Protein AF-A0A922MJF8-F1 (afdb_monomer)

Nearest PDB structures (foldseek):
  2gpy-assembly1_B  TM=4.418E-01  e=1.804E+00  Halalkalibacterium halodurans C-125
  3bmn-assembly1_C  TM=5.286E-01  e=2.700E+00  Trypanosoma brucei brucei
  5kzu-assembly1_A  TM=2.688E-01  e=2.700E+00  Aplysia californica

Organism: Spodoptera exigua (NCBI:txid7107)

Mean predicted aligned error: 14.06 Å

Foldseek 3Di:
DPVVVVVVVVVVVVVVVVVVVVVLVVVQLVVLVPFQFQDADQQHAPVCLQQFRTDQDPSQLVVLCCVVPNDDDDPPPDVVVSVVSRQVSQLVSQVSCVNPGHGSQQRVVLLVCCVPPVDQVVSVVCVVVSRHDHPQVSLLNVQSNVVSCVVVVDLDDPLDDLAPPKAKAKEKEWDFDPCPDPVSPPTQGWIKMKMKIFDDPDDPPPPPDDDPPDPDPPDPPDDDDDDPDRDNDHDDPADPQDADPDDFDPPDDDDDPVVVVVVCVVCVVVVVVVVVQVVVLVVCVVPPPPRDDPVVSCVVPDDDPDTDMDMDIGDMNRDHLPHLSVLVVVLVSQVVSCVSSVHQAYEYEYEPNSLVSNSSCVVVVPPPNVRYHYDYDPVLVVQVVLLVVLVVCVPVCVLVVCCVVVVDPNVVSCCRRPDDSD

Structure (mmCIF, N/CA/C/O backbone):
data_AF-A0A922MJF8-F1
#
_entry.id   AF-A0A922MJF8-F1
#
loop_
_atom_site.group_PDB
_atom_site.id
_atom_site.type_symbol
_atom_site.label_atom_id
_atom_site.label_alt_id
_atom_site.label_comp_id
_atom_site.label_asym_id
_atom_site.label_entity_id
_atom_site.label_seq_id
_atom_site.pdbx_PDB_ins_code
_atom_site.Cartn_x
_atom_site.Cartn_y
_atom_site.Cartn_z
_atom_site.occupancy
_atom_site.B_iso_or_equiv
_atom_site.auth_seq_id
_atom_site.auth_comp_id
_atom_site.auth_asym_id
_atom_site.auth_atom_id
_atom_site.pdbx_PDB_model_num
ATOM 1 N N . MET A 1 1 ? 48.075 27.695 -54.113 1.00 51.06 1 MET A N 1
ATOM 2 C CA . MET A 1 1 ? 47.441 26.655 -53.277 1.00 51.06 1 MET A CA 1
ATOM 3 C C . MET A 1 1 ? 46.488 25.892 -54.166 1.00 51.06 1 MET A C 1
ATOM 5 O O . MET A 1 1 ? 45.618 26.513 -54.760 1.00 51.06 1 MET A O 1
ATOM 9 N N . ASP A 1 2 ? 46.731 24.598 -54.341 1.00 55.38 2 ASP A N 1
ATOM 10 C CA . ASP A 1 2 ? 45.980 23.759 -55.271 1.00 55.38 2 ASP A CA 1
ATOM 11 C C . ASP A 1 2 ? 44.652 23.326 -54.631 1.00 55.38 2 ASP A C 1
ATOM 13 O O . ASP A 1 2 ? 44.605 22.469 -53.746 1.00 55.38 2 ASP A O 1
ATOM 17 N N . VAL A 1 3 ? 43.571 23.998 -55.031 1.00 57.69 3 VAL A N 1
ATOM 18 C CA . VAL A 1 3 ? 42.219 23.839 -54.467 1.00 57.69 3 VAL A CA 1
ATOM 19 C C . VAL A 1 3 ? 41.664 22.429 -54.733 1.00 57.69 3 VAL A C 1
ATOM 21 O O . VAL A 1 3 ? 40.841 21.930 -53.967 1.00 57.69 3 VAL A O 1
ATOM 24 N N . SER A 1 4 ? 42.170 21.743 -55.765 1.00 62.25 4 SER A N 1
ATOM 25 C CA . SER A 1 4 ? 41.763 20.383 -56.143 1.00 62.25 4 SER A CA 1
ATOM 26 C C . SER A 1 4 ? 42.253 19.307 -55.162 1.00 62.25 4 SER A C 1
ATOM 28 O O . SER A 1 4 ? 41.517 18.377 -54.830 1.00 62.25 4 SER A O 1
ATOM 30 N N . VAL A 1 5 ? 43.468 19.469 -54.626 1.00 59.53 5 VAL A N 1
ATOM 31 C CA . VAL A 1 5 ? 44.072 18.549 -53.650 1.00 59.53 5 VAL A CA 1
ATOM 32 C C . VAL A 1 5 ? 43.409 18.703 -52.282 1.00 59.53 5 VAL A C 1
ATOM 34 O O . VAL A 1 5 ? 43.150 17.707 -51.609 1.00 59.53 5 VAL A O 1
ATOM 37 N N . MET A 1 6 ? 43.057 19.933 -51.886 1.00 54.97 6 MET A N 1
ATOM 38 C CA . MET A 1 6 ? 42.278 20.155 -50.664 1.00 54.97 6 MET A CA 1
ATOM 39 C C . MET A 1 6 ? 40.870 19.561 -50.771 1.00 54.97 6 MET A C 1
ATOM 41 O O . MET A 1 6 ? 40.461 18.850 -49.860 1.00 54.97 6 MET A O 1
ATOM 45 N N . ALA A 1 7 ? 40.159 19.762 -51.886 1.00 61.00 7 ALA A N 1
ATOM 46 C CA . ALA A 1 7 ? 38.822 19.195 -52.081 1.00 61.00 7 ALA A CA 1
ATOM 47 C C . ALA A 1 7 ? 38.815 17.652 -52.057 1.00 61.00 7 ALA A C 1
ATOM 49 O O . ALA A 1 7 ? 37.933 17.050 -51.446 1.00 61.00 7 ALA A O 1
ATOM 50 N N . ASN A 1 8 ? 39.822 17.004 -52.654 1.00 61.31 8 ASN A N 1
ATOM 51 C CA . ASN A 1 8 ? 39.959 15.545 -52.606 1.00 61.31 8 ASN A CA 1
ATOM 52 C C . ASN A 1 8 ? 40.323 15.025 -51.208 1.00 61.31 8 ASN A C 1
ATOM 54 O O . ASN A 1 8 ? 39.794 13.996 -50.799 1.00 61.31 8 ASN A O 1
ATOM 58 N N . ASN A 1 9 ? 41.167 15.735 -50.454 1.00 62.59 9 ASN A N 1
ATOM 59 C CA . ASN A 1 9 ? 41.498 15.355 -49.079 1.00 62.59 9 ASN A CA 1
ATOM 60 C C . ASN A 1 9 ? 40.304 15.522 -48.128 1.00 62.59 9 ASN A C 1
ATOM 62 O O . ASN A 1 9 ? 40.091 14.658 -47.283 1.00 62.59 9 ASN A O 1
ATOM 66 N N . PHE A 1 10 ? 39.497 16.576 -48.294 1.00 58.88 10 PHE A N 1
ATOM 67 C CA . PHE A 1 10 ? 38.240 16.748 -47.556 1.00 58.88 10 PHE A CA 1
ATOM 68 C C . PHE A 1 10 ? 37.253 15.619 -47.857 1.00 58.88 10 PHE A C 1
ATOM 70 O O . PHE A 1 10 ? 36.732 15.006 -46.932 1.00 58.88 10 PHE A O 1
ATOM 77 N N . LYS A 1 11 ? 37.075 15.269 -49.135 1.00 62.16 11 LYS A N 1
ATOM 78 C CA . LYS A 1 11 ? 36.182 14.179 -49.545 1.00 62.16 11 LYS A CA 1
ATOM 79 C C . LYS A 1 11 ? 36.651 12.806 -49.045 1.00 62.16 11 LYS A C 1
ATOM 81 O O . LYS A 1 11 ? 35.826 11.984 -48.667 1.00 62.16 11 LYS A O 1
ATOM 86 N N . LEU A 1 12 ? 37.967 12.571 -49.005 1.00 60.00 12 LEU A N 1
ATOM 87 C CA . LEU A 1 12 ? 38.563 11.347 -48.457 1.00 60.00 12 LEU A CA 1
ATOM 88 C C . LEU A 1 12 ? 38.372 11.253 -46.931 1.00 60.00 12 LEU A C 1
ATOM 90 O O . LEU A 1 12 ? 38.057 10.180 -46.415 1.00 60.00 12 LEU A O 1
ATOM 94 N N . LEU A 1 13 ? 38.538 12.373 -46.219 1.00 59.84 13 LEU A N 1
ATOM 95 C CA . LEU A 1 13 ? 38.287 12.486 -44.778 1.00 59.84 13 LEU A CA 1
ATOM 96 C C . LEU A 1 13 ? 36.808 12.265 -44.441 1.00 59.84 13 LEU A C 1
ATOM 98 O O . LEU A 1 13 ? 36.521 11.528 -43.504 1.00 59.84 13 LEU A O 1
ATOM 102 N N . GLU A 1 14 ? 35.885 12.825 -45.228 1.00 61.28 14 GLU A N 1
ATOM 103 C CA . GLU A 1 14 ? 34.443 12.570 -45.101 1.00 61.28 14 GLU A CA 1
ATOM 104 C C . GLU A 1 14 ? 34.133 11.075 -45.263 1.00 61.28 14 GLU A C 1
ATOM 106 O O . GLU A 1 14 ? 33.571 10.473 -44.352 1.00 61.28 14 GLU A O 1
ATOM 111 N N . THR A 1 15 ? 34.626 10.424 -46.325 1.00 63.34 15 THR A N 1
ATOM 112 C CA . THR A 1 15 ? 34.410 8.976 -46.517 1.00 63.34 15 THR A CA 1
ATOM 113 C C . THR A 1 15 ? 35.045 8.095 -45.438 1.00 63.34 15 THR A C 1
ATOM 115 O O . THR A 1 15 ? 34.541 7.009 -45.156 1.00 63.34 15 THR A O 1
ATOM 118 N N . LYS A 1 16 ? 36.158 8.526 -44.832 1.00 68.44 16 LYS A N 1
ATOM 119 C CA . LYS A 1 16 ? 36.803 7.786 -43.739 1.00 68.44 16 LYS A CA 1
ATOM 120 C C . LYS A 1 16 ? 36.000 7.908 -42.442 1.00 68.44 16 LYS A C 1
ATOM 122 O O . LYS A 1 16 ? 35.822 6.908 -41.753 1.00 68.44 16 LYS A O 1
ATOM 127 N N . ASN A 1 17 ? 35.491 9.101 -42.146 1.00 68.12 17 ASN A N 1
ATOM 128 C CA . ASN A 1 17 ? 34.641 9.339 -40.983 1.00 68.12 17 ASN A CA 1
ATOM 129 C C . ASN A 1 17 ? 33.313 8.574 -41.100 1.00 68.12 17 ASN A C 1
ATOM 131 O O . ASN A 1 17 ? 32.885 7.956 -40.129 1.00 68.12 17 ASN A O 1
ATOM 135 N N . ASP A 1 18 ? 32.711 8.530 -42.293 1.00 70.69 18 ASP A N 1
ATOM 136 C CA . ASP A 1 18 ? 31.493 7.749 -42.554 1.00 70.69 18 ASP A CA 1
ATOM 137 C C . ASP A 1 18 ? 31.690 6.255 -42.241 1.00 70.69 18 ASP A C 1
ATOM 139 O O . ASP A 1 18 ? 30.859 5.634 -41.576 1.00 70.69 18 ASP A O 1
ATOM 143 N N . TYR A 1 19 ? 32.840 5.690 -42.627 1.00 77.12 19 TYR A N 1
ATOM 144 C CA . TYR A 1 19 ? 33.194 4.301 -42.319 1.00 77.12 19 TYR A CA 1
ATOM 145 C C . TYR A 1 19 ? 33.373 4.055 -40.810 1.00 77.12 19 TYR A C 1
ATOM 147 O O . TYR A 1 19 ? 33.000 2.999 -40.296 1.00 77.12 19 TYR A O 1
ATOM 155 N N . GLU A 1 20 ? 33.920 5.021 -40.068 1.00 83.56 20 GLU A N 1
ATOM 156 C CA . GLU A 1 20 ? 34.060 4.929 -38.610 1.00 83.56 20 GLU A CA 1
ATOM 157 C C . GLU A 1 20 ? 32.693 4.943 -37.904 1.00 83.56 20 GLU A C 1
ATOM 159 O O . GLU A 1 20 ? 32.459 4.113 -37.020 1.00 83.56 20 GLU A O 1
ATOM 164 N N . PHE A 1 21 ? 31.755 5.795 -38.337 1.00 83.81 21 PHE A N 1
ATOM 165 C CA . PHE A 1 21 ? 30.390 5.819 -37.795 1.00 83.81 21 PHE A CA 1
ATOM 166 C C . PHE A 1 21 ? 29.635 4.514 -38.049 1.00 83.81 21 PHE A C 1
ATOM 168 O O . PHE A 1 21 ? 28.998 3.980 -37.136 1.00 83.81 21 PHE A O 1
ATOM 175 N N . GLU A 1 22 ? 29.727 3.973 -39.266 1.00 86.62 22 GLU A N 1
ATOM 176 C CA . GLU A 1 22 ? 29.109 2.691 -39.602 1.00 86.62 22 GLU A CA 1
ATOM 177 C C . GLU A 1 22 ? 29.673 1.556 -38.745 1.00 86.62 22 GLU A C 1
ATOM 179 O O . GLU A 1 22 ? 28.906 0.765 -38.194 1.00 86.62 22 GLU A O 1
ATOM 184 N N . ASN A 1 23 ? 30.994 1.500 -38.556 1.00 89.25 23 ASN A N 1
ATOM 185 C CA . ASN A 1 23 ? 31.624 0.474 -37.727 1.00 89.25 23 ASN A CA 1
ATOM 186 C C . ASN A 1 23 ? 31.144 0.523 -36.273 1.00 89.25 23 ASN A C 1
ATOM 188 O O . ASN A 1 23 ? 30.812 -0.521 -35.709 1.00 89.25 23 ASN A O 1
ATOM 192 N N . VAL A 1 24 ? 31.056 1.717 -35.675 1.00 90.19 24 VAL A N 1
ATOM 193 C CA . VAL A 1 24 ? 30.530 1.881 -34.310 1.00 90.19 24 VAL A CA 1
ATOM 194 C C . VAL A 1 24 ? 29.064 1.450 -34.244 1.00 90.19 24 VAL A C 1
ATOM 196 O O . VAL A 1 24 ? 28.683 0.693 -33.350 1.00 90.19 24 VAL A O 1
ATOM 199 N N . ALA A 1 25 ? 28.244 1.857 -35.216 1.00 90.94 25 ALA A N 1
ATOM 200 C CA . ALA A 1 25 ? 26.836 1.477 -35.272 1.00 90.94 25 ALA A CA 1
ATOM 201 C C . ALA A 1 25 ? 26.649 -0.046 -35.412 1.00 90.94 25 ALA A C 1
ATOM 203 O O . ALA A 1 25 ? 25.826 -0.637 -34.707 1.00 90.94 25 ALA A O 1
ATOM 204 N N . TYR A 1 26 ? 27.424 -0.705 -36.280 1.00 93.00 26 TYR A N 1
ATOM 205 C CA . TYR A 1 26 ? 27.383 -2.158 -36.446 1.00 93.00 26 TYR A CA 1
ATOM 206 C C . TYR A 1 26 ? 27.889 -2.896 -35.211 1.00 93.00 26 TYR A C 1
ATOM 208 O O . TYR A 1 26 ? 27.285 -3.902 -34.829 1.00 93.00 26 TYR A O 1
ATOM 216 N N . TYR A 1 27 ? 28.940 -2.388 -34.565 1.00 94.00 27 TYR A N 1
ATOM 217 C CA . TYR A 1 27 ? 29.462 -2.945 -33.324 1.00 94.00 27 TYR A CA 1
ATOM 218 C C . TYR A 1 27 ? 28.408 -2.898 -32.213 1.00 94.00 27 TYR A C 1
ATOM 220 O O . TYR A 1 27 ? 28.023 -3.947 -31.698 1.00 94.00 27 TYR A O 1
ATOM 228 N N . LEU A 1 28 ? 27.839 -1.721 -31.928 1.00 94.56 28 LEU A N 1
ATOM 229 C CA . LEU A 1 28 ? 26.792 -1.561 -30.912 1.00 94.56 28 LEU A CA 1
ATOM 230 C C . LEU A 1 28 ? 25.558 -2.409 -31.225 1.00 94.56 28 LEU A C 1
ATOM 232 O O . LEU A 1 28 ? 24.994 -3.060 -30.346 1.00 94.56 28 LEU A O 1
ATOM 236 N N . ARG A 1 29 ? 25.152 -2.463 -32.497 1.00 94.81 29 ARG A N 1
ATOM 237 C CA . ARG A 1 29 ? 24.037 -3.310 -32.923 1.00 94.81 29 ARG A CA 1
ATOM 238 C C . ARG A 1 29 ? 24.333 -4.798 -32.730 1.00 94.81 29 ARG A C 1
ATOM 240 O O . ARG A 1 29 ? 23.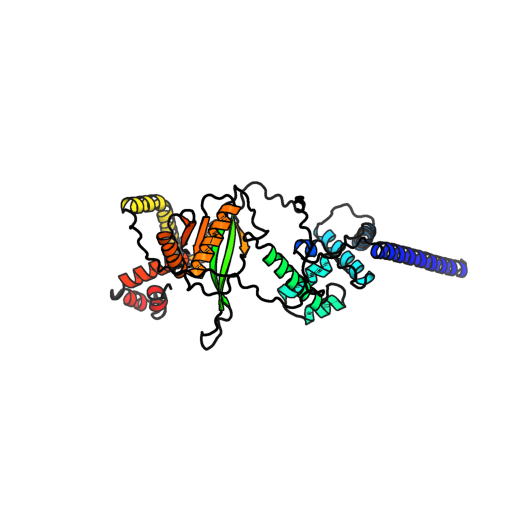414 -5.547 -32.404 1.00 94.81 29 ARG A O 1
ATOM 247 N N . SER A 1 30 ? 25.571 -5.232 -32.954 1.00 94.12 30 SER A N 1
ATOM 248 C CA . SER A 1 30 ? 26.011 -6.604 -32.691 1.00 94.12 30 SER A CA 1
ATOM 249 C C . SER A 1 30 ? 25.957 -6.913 -31.195 1.00 94.12 30 SER A C 1
ATOM 251 O O . SER A 1 30 ? 25.352 -7.912 -30.814 1.00 94.12 30 SER A O 1
ATOM 253 N N . CYS A 1 31 ? 26.468 -6.013 -30.345 1.00 94.00 31 CYS A N 1
ATOM 254 C CA . CYS A 1 31 ? 26.372 -6.128 -28.887 1.00 94.00 31 CYS A CA 1
ATOM 255 C C . CYS A 1 31 ? 24.918 -6.307 -28.435 1.00 94.00 31 CYS A C 1
ATOM 257 O O . CYS A 1 31 ? 24.622 -7.247 -27.710 1.00 94.00 31 CYS A O 1
ATOM 259 N N . ILE A 1 32 ? 23.997 -5.470 -28.927 1.00 94.56 32 ILE A N 1
ATOM 260 C CA . ILE A 1 32 ? 22.572 -5.552 -28.570 1.00 94.56 32 ILE A CA 1
ATOM 261 C C . ILE A 1 32 ? 21.934 -6.862 -29.048 1.00 94.56 32 ILE A C 1
ATOM 263 O O . ILE A 1 32 ? 21.119 -7.455 -28.349 1.00 94.56 32 ILE A O 1
ATOM 267 N N . LYS A 1 33 ? 22.269 -7.321 -30.257 1.00 92.94 33 LYS A N 1
ATOM 268 C CA . LYS A 1 33 ? 21.696 -8.555 -30.810 1.00 92.94 33 LYS A CA 1
ATOM 269 C C . LYS A 1 33 ? 22.180 -9.824 -30.122 1.00 92.94 33 LYS A C 1
ATOM 271 O O . LYS A 1 33 ? 21.473 -10.824 -30.190 1.00 92.94 33 LYS A O 1
ATOM 276 N N . ASN A 1 34 ? 23.352 -9.766 -29.502 1.00 92.12 34 ASN A N 1
ATOM 277 C CA . ASN A 1 34 ? 23.965 -10.876 -28.785 1.00 92.12 34 ASN A CA 1
ATOM 278 C C . ASN A 1 34 ? 23.787 -10.751 -27.262 1.00 92.12 34 ASN A C 1
ATOM 280 O O . ASN A 1 34 ? 24.498 -11.421 -26.520 1.00 92.12 34 ASN A O 1
ATOM 284 N N . ILE A 1 35 ? 22.877 -9.884 -26.800 1.00 92.56 35 ILE A N 1
ATOM 285 C CA . ILE A 1 35 ? 22.486 -9.809 -25.391 1.00 92.56 35 ILE A CA 1
ATOM 286 C C . ILE A 1 35 ? 21.969 -11.174 -24.938 1.00 92.56 35 ILE A C 1
ATOM 288 O O . ILE A 1 35 ? 21.150 -11.789 -25.628 1.00 92.56 35 ILE A O 1
ATOM 292 N N . ASP A 1 36 ? 22.409 -11.600 -23.757 1.00 89.69 36 ASP A N 1
ATOM 293 C CA . ASP A 1 36 ? 21.822 -12.748 -23.079 1.00 89.69 36 ASP A CA 1
ATOM 294 C C . ASP A 1 36 ? 20.435 -12.356 -22.555 1.00 89.69 36 ASP A C 1
ATOM 296 O O . ASP A 1 36 ? 20.291 -11.522 -21.657 1.00 89.69 36 ASP A O 1
ATOM 300 N N . ALA A 1 37 ? 19.399 -12.863 -23.220 1.00 88.75 37 ALA A N 1
ATOM 301 C CA . ALA A 1 37 ? 18.020 -12.550 -22.891 1.00 88.75 37 ALA A CA 1
ATOM 302 C C . ALA A 1 37 ? 17.492 -13.573 -21.885 1.00 88.75 37 ALA A C 1
ATOM 304 O O . ALA A 1 37 ? 17.418 -14.768 -22.167 1.00 88.75 37 ALA A O 1
ATOM 305 N N . HIS A 1 38 ? 17.037 -13.078 -20.743 1.00 91.38 38 HIS A N 1
ATOM 306 C CA . HIS A 1 38 ? 16.396 -13.838 -19.684 1.00 91.38 38 HIS A CA 1
ATOM 307 C C . HIS A 1 38 ? 14.872 -13.692 -19.842 1.00 91.38 38 HIS A C 1
ATOM 309 O O . HIS A 1 38 ? 14.295 -12.716 -19.359 1.00 91.38 38 HIS A O 1
ATOM 315 N N . PRO A 1 39 ? 14.180 -14.601 -20.556 1.00 89.50 39 PRO A N 1
ATOM 316 C CA . PRO A 1 39 ? 12.745 -14.462 -20.778 1.00 89.50 39 PRO A CA 1
ATOM 317 C C . PRO A 1 39 ? 11.984 -14.458 -19.450 1.00 89.50 39 PRO A C 1
ATOM 319 O O . PRO A 1 39 ? 12.332 -15.187 -18.520 1.00 89.50 39 PRO A O 1
ATOM 322 N N . LEU A 1 40 ? 10.907 -13.669 -19.384 1.00 90.25 40 LEU A N 1
ATOM 323 C CA . LEU A 1 40 ? 10.056 -13.633 -18.196 1.00 90.25 40 LEU A CA 1
ATOM 324 C C . LEU A 1 40 ? 9.526 -15.042 -17.871 1.00 90.25 40 LEU A C 1
ATOM 326 O O . LEU A 1 40 ? 9.060 -15.736 -18.790 1.00 90.25 40 LEU A O 1
ATOM 330 N N . PRO A 1 41 ? 9.539 -15.453 -16.588 1.00 89.25 41 PRO A N 1
ATOM 331 C CA . PRO A 1 41 ? 9.025 -16.753 -16.175 1.00 89.25 41 PRO A CA 1
ATOM 332 C C . PRO A 1 41 ? 7.529 -16.890 -16.492 1.00 89.25 41 PRO A C 1
ATOM 334 O O . PRO A 1 41 ? 6.842 -15.930 -16.857 1.00 89.25 41 PRO A O 1
ATOM 337 N N . ARG A 1 42 ? 7.000 -18.115 -16.375 1.00 83.19 42 ARG A N 1
ATOM 338 C CA . ARG A 1 42 ? 5.551 -18.343 -16.513 1.00 83.19 42 ARG A CA 1
ATOM 339 C C . ARG A 1 42 ? 4.782 -17.618 -15.409 1.00 83.19 42 ARG A C 1
ATOM 341 O O . ARG A 1 42 ? 3.880 -16.852 -15.723 1.00 83.19 42 ARG A O 1
ATOM 348 N N . ASN A 1 43 ? 5.212 -17.806 -14.164 1.00 85.88 43 ASN A N 1
ATOM 349 C CA . ASN A 1 43 ? 4.674 -17.119 -12.996 1.00 85.88 43 ASN A CA 1
ATOM 350 C C . ASN A 1 43 ? 5.440 -15.806 -12.814 1.00 85.88 43 ASN A C 1
ATOM 352 O O . ASN A 1 43 ? 6.492 -15.772 -12.182 1.00 85.88 43 ASN A O 1
ATOM 356 N N . VAL A 1 44 ? 4.957 -14.746 -13.460 1.00 89.62 44 VAL A N 1
ATOM 357 C CA . VAL A 1 44 ? 5.615 -13.432 -13.448 1.00 89.62 44 VAL A CA 1
ATOM 358 C C . VAL A 1 44 ? 5.400 -12.760 -12.095 1.00 89.62 44 VAL A C 1
ATOM 360 O O . VAL A 1 44 ? 4.272 -12.721 -11.604 1.00 89.62 44 VAL A O 1
ATOM 363 N N . THR A 1 45 ? 6.456 -12.188 -11.520 1.00 89.25 45 THR A N 1
ATOM 364 C CA . THR A 1 45 ? 6.382 -11.325 -10.333 1.00 89.25 45 THR A CA 1
ATOM 365 C C . THR A 1 45 ? 6.707 -9.868 -10.675 1.00 89.25 45 THR A C 1
ATOM 367 O O . THR A 1 45 ? 7.246 -9.569 -11.741 1.00 89.25 45 THR A O 1
ATOM 370 N N . ALA A 1 46 ? 6.418 -8.941 -9.756 1.00 88.62 46 ALA A N 1
ATOM 371 C CA . ALA A 1 46 ? 6.820 -7.540 -9.910 1.00 88.62 46 ALA A CA 1
ATOM 372 C C . ALA A 1 46 ? 8.347 -7.376 -10.063 1.00 88.62 46 ALA A C 1
ATOM 374 O O . ALA A 1 46 ? 8.795 -6.536 -10.841 1.00 88.62 46 ALA A O 1
ATOM 375 N N . ASP A 1 47 ? 9.142 -8.213 -9.391 1.00 89.69 47 ASP A N 1
ATOM 376 C CA . ASP A 1 47 ? 10.607 -8.125 -9.422 1.00 89.69 47 ASP A CA 1
ATOM 377 C C . ASP A 1 47 ? 11.146 -8.544 -10.797 1.00 89.69 47 ASP A C 1
ATOM 379 O O . ASP A 1 47 ? 12.093 -7.947 -11.306 1.00 89.69 47 ASP A O 1
ATOM 383 N N . ASP A 1 48 ? 10.489 -9.502 -11.461 1.00 92.38 48 ASP A N 1
ATOM 384 C CA . ASP A 1 48 ? 10.820 -9.885 -12.837 1.00 92.38 48 ASP A CA 1
ATOM 385 C C . ASP A 1 48 ? 10.589 -8.738 -13.825 1.00 92.38 48 ASP A C 1
ATOM 387 O O . ASP A 1 48 ? 11.373 -8.543 -14.752 1.00 92.38 48 ASP A O 1
ATOM 391 N N . ILE A 1 49 ? 9.528 -7.955 -13.619 1.00 93.19 49 ILE A N 1
ATOM 392 C CA . ILE A 1 49 ? 9.221 -6.776 -14.435 1.00 93.19 49 ILE A CA 1
ATOM 393 C C . ILE A 1 49 ? 10.240 -5.658 -14.204 1.00 93.19 49 ILE A C 1
ATOM 395 O O . ILE A 1 49 ? 10.661 -5.016 -15.168 1.00 93.19 49 ILE A O 1
ATOM 399 N N . ILE A 1 50 ? 10.619 -5.421 -12.944 1.00 92.25 50 ILE A N 1
ATOM 400 C CA . ILE A 1 50 ? 11.598 -4.395 -12.560 1.00 92.25 50 ILE A CA 1
ATOM 401 C C . ILE A 1 50 ? 12.984 -4.744 -13.108 1.00 92.25 50 ILE A C 1
ATOM 403 O O . ILE A 1 50 ? 13.670 -3.864 -13.619 1.00 92.25 50 ILE A O 1
ATOM 407 N N . ARG A 1 51 ? 13.370 -6.021 -13.058 1.00 92.94 51 ARG A N 1
ATOM 408 C CA . ARG A 1 51 ? 14.616 -6.526 -13.648 1.00 92.94 51 ARG A CA 1
ATOM 409 C C . ARG A 1 51 ? 14.596 -6.466 -15.178 1.00 92.94 51 ARG A C 1
ATOM 411 O O . ARG A 1 51 ? 15.573 -6.062 -15.797 1.00 92.94 51 ARG A O 1
ATOM 418 N N . GLY A 1 52 ? 13.470 -6.822 -15.794 1.00 93.50 52 GLY A N 1
ATOM 419 C CA . GLY A 1 52 ? 13.338 -6.927 -17.245 1.00 93.50 52 GLY A CA 1
ATOM 420 C C . GLY A 1 52 ? 13.967 -8.188 -17.838 1.00 93.50 52 GLY A C 1
ATOM 421 O O . GLY A 1 52 ? 14.470 -9.054 -17.128 1.00 93.50 52 GLY A O 1
ATOM 422 N N . GLU A 1 53 ? 13.900 -8.311 -19.167 1.00 95.31 53 GLU A N 1
ATOM 423 C CA . GLU A 1 53 ? 14.397 -9.493 -19.892 1.00 95.31 53 GLU A CA 1
ATOM 424 C C . GLU A 1 53 ? 15.895 -9.421 -20.227 1.00 95.31 53 GLU A C 1
ATOM 426 O O . GLU A 1 53 ? 16.466 -10.398 -20.699 1.00 95.31 53 GLU A O 1
ATOM 431 N N . CYS A 1 54 ? 16.545 -8.273 -20.045 1.00 94.19 54 CYS A N 1
ATOM 432 C CA . CYS A 1 54 ? 17.956 -8.102 -20.369 1.00 94.19 54 CYS A CA 1
ATOM 433 C C . CYS A 1 54 ? 18.599 -6.968 -19.577 1.00 94.19 54 CYS A C 1
ATOM 435 O O . CYS A 1 54 ? 17.963 -5.943 -19.317 1.00 94.19 54 CYS A O 1
ATOM 437 N N . ASP A 1 55 ? 19.890 -7.139 -19.301 1.00 94.38 55 ASP A N 1
ATOM 438 C CA . ASP A 1 55 ? 20.760 -6.084 -18.801 1.00 94.38 55 ASP A CA 1
ATOM 439 C C . ASP A 1 55 ? 21.281 -5.217 -19.953 1.00 94.38 55 ASP A C 1
ATOM 441 O O . ASP A 1 55 ? 21.367 -5.642 -21.111 1.00 94.38 55 ASP A O 1
ATOM 445 N N . ILE A 1 56 ? 21.626 -3.969 -19.642 1.00 94.50 56 ILE A N 1
ATOM 446 C CA . ILE A 1 56 ? 22.167 -3.034 -20.630 1.00 94.50 56 ILE A CA 1
ATOM 447 C C . ILE A 1 56 ? 23.652 -3.356 -20.850 1.00 94.50 56 ILE A C 1
ATOM 449 O O . ILE A 1 56 ? 24.410 -3.319 -19.881 1.00 94.50 56 ILE A O 1
ATOM 453 N N . PRO A 1 57 ? 24.106 -3.596 -22.097 1.00 95.25 57 PRO A N 1
ATOM 454 C CA . PRO A 1 57 ? 25.525 -3.789 -22.379 1.00 95.25 57 PRO A CA 1
ATOM 455 C C . PRO A 1 57 ? 26.352 -2.571 -21.969 1.00 95.25 57 PRO A C 1
ATOM 457 O O . PRO A 1 57 ? 26.010 -1.441 -22.333 1.00 95.25 57 PRO A O 1
ATOM 460 N N . GLU A 1 58 ? 27.470 -2.806 -21.287 1.00 93.12 58 GLU A N 1
ATOM 461 C CA . GLU A 1 58 ? 28.396 -1.760 -20.832 1.00 93.12 58 GLU A CA 1
ATOM 462 C C . GLU A 1 58 ? 28.840 -0.860 -21.993 1.00 93.12 58 GLU A C 1
ATOM 464 O O . GLU A 1 58 ? 28.781 0.361 -21.896 1.00 93.12 58 GLU A O 1
ATOM 469 N N . GLN A 1 59 ? 29.120 -1.447 -23.162 1.00 93.50 59 GLN A N 1
ATOM 470 C CA . GLN A 1 59 ? 29.536 -0.706 -24.356 1.00 93.50 59 GLN A CA 1
ATOM 471 C C . GLN A 1 59 ? 28.459 0.268 -24.853 1.00 93.50 59 GLN A C 1
ATOM 473 O O . GLN A 1 59 ? 28.776 1.357 -25.330 1.00 93.50 59 GLN A O 1
ATOM 478 N N . LEU A 1 60 ? 27.179 -0.112 -24.755 1.00 94.88 60 LEU A N 1
ATOM 479 C CA . LEU A 1 60 ? 26.069 0.772 -25.114 1.00 94.88 60 LEU A CA 1
ATOM 480 C C . LEU A 1 60 ? 25.910 1.881 -24.073 1.00 94.88 60 LEU A C 1
ATOM 482 O O . LEU A 1 60 ? 25.688 3.035 -24.437 1.00 94.88 60 LEU A O 1
ATOM 486 N N . PHE A 1 61 ? 26.023 1.532 -22.792 1.00 93.56 61 PHE A N 1
ATOM 487 C CA . PHE A 1 61 ? 25.936 2.495 -21.704 1.00 93.56 61 PHE A CA 1
ATOM 488 C C . PHE A 1 61 ? 27.038 3.554 -21.804 1.00 93.56 61 PHE A C 1
ATOM 490 O O . PHE A 1 61 ? 26.728 4.744 -21.802 1.00 93.56 61 PHE A O 1
ATOM 497 N N . ASP A 1 62 ? 28.291 3.139 -21.977 1.00 90.62 62 ASP A N 1
ATOM 498 C CA . ASP A 1 62 ? 29.445 4.030 -22.102 1.00 90.62 62 ASP A CA 1
ATOM 499 C C . ASP A 1 62 ? 29.372 4.891 -23.357 1.00 90.62 62 ASP A C 1
ATOM 501 O O . ASP A 1 62 ? 29.655 6.090 -23.312 1.00 90.62 62 ASP A O 1
ATOM 505 N N . PHE A 1 63 ? 28.925 4.317 -24.478 1.00 92.69 63 PHE A N 1
ATOM 506 C CA . PHE A 1 63 ? 28.681 5.093 -25.687 1.00 92.69 63 PHE A CA 1
ATOM 507 C C . PHE A 1 63 ? 27.648 6.196 -25.434 1.00 92.69 63 PHE A C 1
ATOM 509 O O . PHE A 1 63 ? 27.906 7.364 -25.721 1.00 92.69 63 PHE A O 1
ATOM 516 N N . MET A 1 64 ? 26.499 5.858 -24.842 1.00 92.75 64 MET A N 1
ATOM 517 C CA . MET A 1 64 ? 25.457 6.842 -24.546 1.00 92.75 64 MET A CA 1
ATOM 518 C C . MET A 1 64 ? 25.889 7.852 -23.481 1.00 92.75 64 MET A C 1
ATOM 520 O O . MET A 1 64 ? 25.535 9.028 -23.581 1.00 92.75 64 MET A O 1
ATOM 524 N N . ARG A 1 65 ? 26.693 7.432 -22.500 1.00 89.56 65 ARG A N 1
ATOM 525 C CA . ARG A 1 65 ? 27.334 8.325 -21.533 1.00 89.56 65 ARG A CA 1
ATOM 526 C C . ARG A 1 65 ? 28.196 9.352 -22.261 1.00 89.56 65 ARG A C 1
ATOM 528 O O . ARG A 1 65 ? 27.983 10.543 -22.062 1.00 89.56 65 ARG A O 1
ATOM 535 N N . ASN A 1 66 ? 29.080 8.913 -23.155 1.00 88.38 66 ASN A N 1
ATOM 536 C CA . ASN A 1 66 ? 29.957 9.791 -23.933 1.00 88.38 66 ASN A CA 1
ATOM 537 C C . ASN A 1 66 ? 29.179 10.723 -24.872 1.00 88.38 66 ASN A C 1
ATOM 539 O O . ASN A 1 66 ? 29.551 11.884 -25.020 1.00 88.38 66 ASN A O 1
ATOM 543 N N . VAL A 1 67 ? 28.078 10.258 -25.472 1.00 89.06 67 VAL A N 1
ATOM 544 C CA . VAL A 1 67 ? 27.211 11.096 -26.321 1.00 89.06 67 VAL A CA 1
ATOM 545 C C . VAL A 1 67 ? 26.525 12.200 -25.511 1.00 89.06 67 VAL A C 1
ATOM 547 O O . VAL A 1 67 ? 26.413 13.327 -25.985 1.00 89.06 67 VAL A O 1
ATOM 550 N N . ILE A 1 68 ? 26.052 11.892 -24.301 1.00 87.56 68 ILE A N 1
ATOM 551 C CA . ILE A 1 68 ? 25.268 12.830 -23.484 1.00 87.56 68 ILE A CA 1
ATOM 552 C C . ILE A 1 68 ? 26.164 13.758 -22.650 1.00 87.56 68 ILE A C 1
ATOM 554 O O . ILE A 1 68 ? 25.817 14.920 -22.455 1.00 87.56 68 ILE A O 1
ATOM 558 N N . GLN A 1 69 ? 27.291 13.255 -22.141 1.00 83.94 69 GLN A N 1
ATOM 559 C CA . GLN A 1 69 ? 28.205 13.987 -21.253 1.00 83.94 69 GLN A CA 1
ATOM 560 C C . GLN A 1 69 ? 29.408 14.586 -21.992 1.00 83.94 69 GLN A C 1
ATOM 562 O O . GLN A 1 69 ? 29.994 15.556 -21.521 1.00 83.94 69 GLN A O 1
ATOM 567 N N . GLY A 1 70 ? 29.785 14.044 -23.149 1.00 78.75 70 GLY A N 1
ATOM 568 C CA . GLY A 1 70 ? 31.071 14.331 -23.777 1.00 78.75 70 GLY A CA 1
ATOM 569 C C . GLY A 1 70 ? 32.234 13.549 -23.138 1.00 78.75 70 GLY A C 1
ATOM 570 O O . GLY A 1 70 ? 32.073 12.926 -22.091 1.00 78.75 70 GLY A O 1
ATOM 571 N N . PRO A 1 71 ? 33.425 13.565 -23.764 1.00 69.56 71 PRO A N 1
ATOM 572 C CA . PRO A 1 71 ? 34.541 12.679 -23.409 1.00 69.56 71 PRO A CA 1
ATOM 573 C C . PRO A 1 71 ? 35.352 13.082 -22.161 1.00 69.56 71 PRO A C 1
ATOM 575 O O . PRO A 1 71 ? 36.191 12.303 -21.730 1.00 69.56 71 PRO A O 1
ATOM 578 N N . ASN A 1 72 ? 35.154 14.281 -21.592 1.00 61.00 72 ASN A N 1
ATOM 579 C CA . ASN A 1 72 ? 36.031 14.851 -20.552 1.00 61.00 72 ASN A CA 1
ATOM 580 C C . ASN A 1 72 ? 35.251 15.550 -19.421 1.00 61.00 72 ASN A C 1
ATOM 582 O O . ASN A 1 72 ? 35.412 16.754 -19.213 1.00 61.00 72 ASN A O 1
ATOM 586 N N . ILE A 1 73 ? 34.403 14.829 -18.684 1.00 60.94 73 ILE A N 1
ATOM 587 C CA . ILE A 1 73 ? 33.766 15.367 -17.469 1.00 60.94 73 ILE A CA 1
ATOM 588 C C . ILE A 1 73 ? 34.013 14.420 -16.292 1.00 60.94 73 ILE A C 1
ATOM 590 O O . ILE A 1 73 ? 33.907 13.204 -16.434 1.00 60.94 73 ILE A O 1
ATOM 594 N N . SER A 1 74 ? 34.385 15.006 -15.147 1.00 57.91 74 SER A N 1
ATOM 595 C CA . SER A 1 74 ? 34.663 14.315 -13.887 1.00 57.91 74 SER A CA 1
ATOM 596 C C . SER A 1 74 ? 33.463 13.503 -13.400 1.00 57.91 74 SER A C 1
ATOM 598 O O . SER A 1 74 ? 32.323 13.906 -13.622 1.00 57.91 74 SER A O 1
ATOM 600 N N . ASP A 1 75 ? 33.740 12.411 -12.684 1.00 58.66 75 ASP A N 1
ATOM 601 C CA . ASP A 1 75 ? 32.799 11.442 -12.097 1.00 58.66 75 ASP A CA 1
ATOM 602 C C . ASP A 1 75 ? 31.839 12.011 -11.024 1.00 58.66 75 ASP A C 1
ATOM 604 O O . ASP A 1 75 ? 31.562 11.369 -10.013 1.00 58.66 75 ASP A O 1
ATOM 608 N N . GLU A 1 76 ? 31.252 13.190 -11.230 1.00 56.06 76 GLU A N 1
ATOM 609 C CA . GLU A 1 76 ? 30.020 13.559 -10.531 1.00 56.06 76 GLU A CA 1
ATOM 610 C C . GLU A 1 76 ? 28.853 12.808 -11.187 1.00 56.06 76 GLU A C 1
ATOM 612 O O . GLU A 1 76 ? 28.051 13.341 -11.958 1.00 56.06 76 GLU A O 1
ATOM 617 N N . ASN A 1 77 ? 28.789 11.506 -10.896 1.00 60.88 77 ASN A N 1
ATOM 618 C CA . ASN A 1 77 ? 27.667 10.631 -11.206 1.00 60.88 77 ASN A CA 1
ATOM 619 C C . ASN A 1 77 ? 26.415 11.132 -10.473 1.00 60.88 77 ASN A C 1
ATOM 621 O O . ASN A 1 77 ? 26.066 10.636 -9.408 1.00 60.88 77 ASN A O 1
ATOM 625 N N . SER A 1 78 ? 25.707 12.118 -11.030 1.00 72.25 78 SER A N 1
ATOM 626 C CA . SER A 1 78 ? 24.364 12.418 -10.534 1.00 72.25 78 SER A CA 1
ATOM 627 C C . SER A 1 78 ? 23.446 11.243 -10.890 1.00 72.25 78 SER A C 1
ATOM 629 O O . SER A 1 78 ? 23.297 10.895 -12.067 1.00 72.25 78 SER A O 1
ATOM 631 N N . ASP A 1 79 ? 22.794 10.644 -9.892 1.00 78.75 79 ASP A N 1
ATOM 632 C CA . ASP A 1 79 ? 21.875 9.510 -10.085 1.00 78.75 79 ASP A CA 1
ATOM 633 C C . ASP A 1 79 ? 20.800 9.807 -11.142 1.00 78.75 79 ASP A C 1
ATOM 635 O O . ASP A 1 79 ? 20.436 8.960 -11.961 1.00 78.75 79 ASP A O 1
ATOM 639 N N . LYS A 1 80 ? 20.361 11.070 -11.217 1.00 83.00 80 LYS A N 1
ATOM 640 C CA . LYS A 1 80 ? 19.404 11.557 -12.222 1.00 83.00 80 LYS A CA 1
ATOM 641 C C . LYS A 1 80 ? 19.890 11.349 -13.657 1.00 83.00 80 LYS A C 1
ATOM 643 O O . LYS A 1 80 ? 19.080 11.079 -14.545 1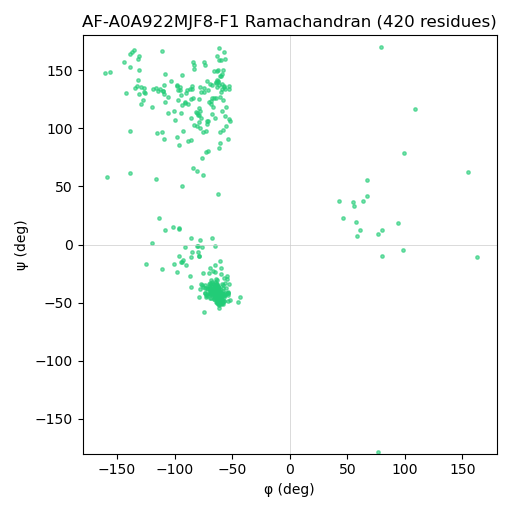.00 83.00 80 LYS A O 1
ATOM 648 N N . LEU A 1 81 ? 21.185 11.511 -13.912 1.00 84.81 81 LEU A N 1
ATOM 649 C CA . LEU A 1 81 ? 21.754 11.363 -15.247 1.00 84.81 81 LEU A CA 1
ATOM 650 C C . LEU A 1 81 ? 21.923 9.891 -15.624 1.00 84.81 81 LEU A C 1
ATOM 652 O O . LEU A 1 81 ? 21.604 9.517 -16.753 1.00 84.81 81 LEU A O 1
ATOM 656 N N . LYS A 1 82 ? 22.317 9.048 -14.662 1.00 88.31 82 LYS A N 1
ATOM 657 C CA . LYS A 1 82 ? 22.370 7.591 -14.835 1.00 88.31 82 LYS A CA 1
ATOM 658 C C . LYS A 1 82 ? 21.005 7.029 -15.234 1.00 88.31 82 LYS A C 1
ATOM 660 O O . LYS A 1 82 ? 20.920 6.258 -16.190 1.00 88.31 82 LYS A O 1
ATOM 665 N N . VAL A 1 83 ? 19.926 7.483 -14.589 1.00 89.75 83 VAL A N 1
ATOM 666 C CA . VAL A 1 83 ? 18.547 7.098 -14.944 1.00 89.75 83 VAL A CA 1
ATOM 667 C C . VAL A 1 83 ? 18.199 7.501 -16.382 1.00 89.75 83 VAL A C 1
ATOM 669 O O . VAL A 1 83 ? 17.624 6.702 -17.122 1.00 89.75 83 VAL A O 1
ATOM 672 N N . LYS A 1 84 ? 18.582 8.707 -16.827 1.00 90.62 84 LYS A N 1
ATOM 673 C CA . LYS A 1 84 ? 18.341 9.161 -18.211 1.00 90.62 84 LYS A CA 1
ATOM 674 C C . LYS A 1 84 ? 19.094 8.319 -19.242 1.00 90.62 84 LYS A C 1
ATOM 676 O O . LYS A 1 84 ? 18.489 7.919 -20.233 1.00 90.62 84 LYS A O 1
ATOM 681 N N . ILE A 1 85 ? 20.375 8.025 -19.005 1.00 93.06 85 ILE A N 1
ATOM 682 C CA . ILE A 1 85 ? 21.188 7.184 -19.900 1.00 93.06 85 ILE A CA 1
ATOM 683 C C . ILE A 1 85 ? 20.577 5.780 -19.989 1.00 93.06 85 ILE A C 1
ATOM 685 O O . ILE A 1 85 ? 20.255 5.319 -21.081 1.00 93.06 85 ILE A O 1
ATOM 689 N N . THR A 1 86 ? 20.313 5.153 -18.840 1.00 94.25 86 THR A N 1
ATOM 690 C CA . THR A 1 86 ? 19.671 3.827 -18.725 1.00 94.25 86 THR A CA 1
ATOM 691 C C . THR A 1 86 ? 18.344 3.775 -19.488 1.00 94.25 86 THR A C 1
ATOM 693 O O . THR A 1 86 ? 18.050 2.818 -20.208 1.00 94.25 86 THR A O 1
ATOM 696 N N . SER A 1 87 ? 17.555 4.846 -19.373 1.00 94.69 87 SER A N 1
ATOM 697 C CA . SER A 1 87 ? 16.269 4.993 -20.046 1.00 94.69 87 SER A CA 1
ATOM 698 C C . SER A 1 87 ? 16.400 5.029 -21.572 1.00 94.69 87 SER A C 1
ATOM 700 O O . SER A 1 87 ? 15.609 4.390 -22.264 1.00 94.69 87 SER A O 1
ATOM 702 N N . ILE A 1 88 ? 17.399 5.732 -22.110 1.00 95.31 88 ILE A N 1
ATOM 703 C CA . ILE A 1 88 ? 17.636 5.802 -23.559 1.00 95.31 88 ILE A CA 1
ATOM 704 C C . ILE A 1 88 ? 18.209 4.481 -24.080 1.00 95.31 88 ILE A C 1
ATOM 706 O O . ILE A 1 88 ? 17.739 3.971 -25.095 1.00 95.31 88 ILE A O 1
ATOM 710 N N . CYS A 1 89 ? 19.166 3.881 -23.367 1.00 96.06 89 CYS A N 1
ATOM 711 C CA . CYS A 1 89 ? 19.715 2.571 -23.719 1.00 96.06 89 CYS A CA 1
ATOM 712 C C . CYS A 1 89 ? 18.617 1.504 -23.814 1.00 96.0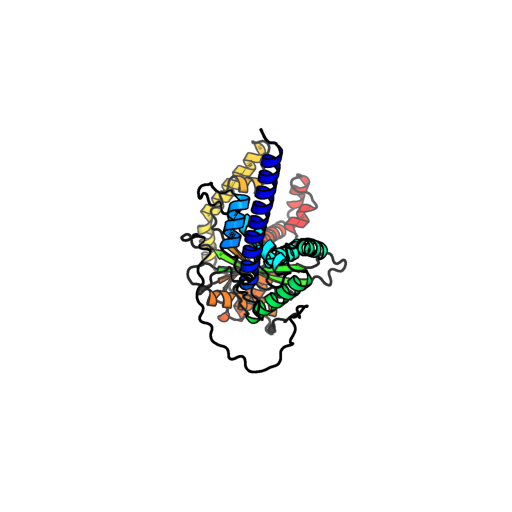6 89 CYS A C 1
ATOM 714 O O . CYS A 1 89 ? 18.600 0.721 -24.761 1.00 96.06 89 CYS A O 1
ATOM 716 N N . SER A 1 90 ? 17.664 1.514 -22.877 1.00 95.88 90 SER A N 1
ATOM 717 C CA . SER A 1 90 ? 16.508 0.612 -22.903 1.00 95.88 90 SER A CA 1
ATOM 718 C C . SER A 1 90 ? 15.665 0.779 -24.174 1.00 95.88 90 SER A C 1
ATOM 720 O O . SER A 1 90 ? 15.303 -0.213 -24.804 1.00 95.88 90 SER A O 1
ATOM 722 N N . ASP A 1 91 ? 15.397 2.015 -24.604 1.00 96.19 91 ASP A N 1
ATOM 723 C CA . ASP A 1 91 ? 14.641 2.265 -25.842 1.00 96.19 91 ASP A CA 1
ATOM 724 C C . ASP A 1 91 ? 15.407 1.781 -27.077 1.00 96.19 91 ASP A C 1
ATOM 726 O O . ASP A 1 91 ? 14.820 1.182 -27.979 1.00 96.19 91 ASP A O 1
ATOM 730 N N . ILE A 1 92 ? 16.729 1.989 -27.107 1.00 96.00 92 ILE A N 1
ATOM 731 C CA . ILE A 1 92 ? 17.589 1.517 -28.198 1.00 96.00 92 ILE A CA 1
ATOM 732 C C . ILE A 1 92 ? 17.553 -0.013 -28.275 1.00 96.00 92 ILE A C 1
ATOM 734 O O . ILE A 1 92 ? 17.348 -0.560 -29.360 1.00 96.00 92 ILE A O 1
ATOM 738 N N . ILE A 1 93 ? 17.701 -0.712 -27.144 1.00 96.19 93 ILE A N 1
ATOM 739 C CA . ILE A 1 93 ? 17.625 -2.179 -27.094 1.00 96.19 93 ILE A CA 1
ATOM 740 C C . ILE A 1 93 ? 16.261 -2.651 -27.605 1.00 96.19 93 ILE A C 1
ATOM 742 O O . ILE A 1 93 ? 16.196 -3.509 -28.490 1.00 96.19 93 ILE A O 1
ATOM 746 N N . TYR A 1 94 ? 15.169 -2.065 -27.113 1.00 95.62 94 TYR A N 1
ATOM 747 C CA . TYR A 1 94 ? 13.815 -2.437 -27.520 1.00 95.62 94 TYR A CA 1
ATOM 748 C C . TYR A 1 94 ? 13.576 -2.209 -29.024 1.00 95.62 94 TYR A C 1
ATOM 750 O O . TYR A 1 94 ? 13.036 -3.077 -29.715 1.00 95.62 94 TYR A O 1
ATOM 758 N N . ALA A 1 95 ? 14.043 -1.082 -29.571 1.00 95.00 95 ALA A N 1
ATOM 759 C CA . ALA A 1 95 ? 13.915 -0.753 -30.989 1.00 95.00 95 ALA A CA 1
ATOM 760 C C . ALA A 1 95 ? 14.764 -1.667 -31.893 1.00 95.00 95 ALA A C 1
ATOM 762 O O . ALA A 1 95 ? 14.263 -2.194 -32.891 1.00 95.00 95 ALA A O 1
ATOM 763 N N . VAL A 1 96 ? 16.034 -1.904 -31.542 1.00 94.62 96 VAL A N 1
ATOM 764 C CA . VAL A 1 96 ? 16.962 -2.748 -32.322 1.00 94.62 96 VAL A CA 1
ATOM 765 C C . VAL A 1 96 ? 16.510 -4.207 -32.339 1.00 94.62 96 VAL A C 1
ATOM 767 O O . VAL A 1 96 ? 16.591 -4.869 -33.379 1.00 94.62 96 VAL A O 1
ATOM 770 N N . THR A 1 97 ? 15.999 -4.697 -31.209 1.00 93.19 97 THR A N 1
ATOM 771 C CA . THR A 1 97 ? 15.448 -6.053 -31.079 1.00 93.19 97 THR A CA 1
ATOM 772 C C . THR A 1 97 ? 14.025 -6.170 -31.627 1.00 93.19 97 THR A C 1
ATOM 774 O O . THR A 1 97 ? 13.501 -7.272 -31.738 1.00 93.19 97 THR A O 1
ATOM 777 N N . ARG A 1 98 ? 13.386 -5.058 -32.022 1.00 90.94 98 ARG A N 1
ATOM 778 C CA . ARG A 1 98 ? 11.985 -5.019 -32.480 1.00 90.94 98 ARG A CA 1
ATOM 779 C C . ARG A 1 98 ? 11.022 -5.618 -31.444 1.00 90.94 98 ARG A C 1
ATOM 781 O O . ARG A 1 98 ? 10.059 -6.295 -31.799 1.00 90.94 98 ARG A O 1
ATOM 788 N N . GLY A 1 99 ? 11.311 -5.382 -30.166 1.00 88.06 99 GLY A N 1
ATOM 789 C CA . GLY A 1 99 ? 10.531 -5.864 -29.030 1.00 88.06 99 GLY A CA 1
ATOM 790 C C . GLY A 1 99 ? 10.712 -7.343 -28.682 1.00 88.06 99 GLY A C 1
ATOM 791 O O . GLY A 1 99 ? 9.954 -7.848 -27.850 1.00 88.06 99 GLY A O 1
ATOM 792 N N . THR A 1 100 ? 11.681 -8.054 -29.281 1.00 89.81 100 THR A N 1
ATOM 793 C CA . THR A 1 100 ? 11.978 -9.436 -28.868 1.00 89.81 100 THR A CA 1
ATOM 794 C C . THR A 1 100 ? 12.614 -9.490 -27.481 1.00 89.81 100 THR A C 1
ATOM 796 O O . THR A 1 100 ? 12.209 -10.355 -26.711 1.00 89.81 100 THR A O 1
ATOM 799 N N . CYS A 1 101 ? 13.520 -8.555 -27.142 1.00 92.62 101 CYS A N 1
ATOM 800 C CA . CYS A 1 101 ? 13.918 -8.305 -25.749 1.00 92.62 101 CYS A CA 1
ATOM 801 C C . CYS A 1 101 ? 13.150 -7.105 -25.196 1.00 92.62 101 CYS A C 1
ATOM 803 O O . CYS A 1 101 ? 13.008 -6.084 -25.875 1.00 92.62 101 CYS A O 1
ATOM 805 N N . LYS A 1 102 ? 12.674 -7.216 -23.956 1.00 94.69 102 LYS A N 1
ATOM 806 C CA . LYS A 1 102 ? 11.953 -6.166 -23.231 1.00 94.69 102 LYS A CA 1
ATOM 807 C C . LYS A 1 102 ? 12.776 -5.722 -22.022 1.00 94.69 102 LYS A C 1
ATOM 809 O O . LYS A 1 102 ? 12.694 -6.350 -20.966 1.00 94.69 102 LYS A O 1
ATOM 814 N N . PRO A 1 103 ? 13.552 -4.637 -22.154 1.00 94.94 103 PRO A N 1
ATOM 815 C CA . PRO A 1 103 ? 14.261 -4.043 -21.029 1.00 94.94 103 PRO A CA 1
ATOM 816 C C . PRO A 1 103 ? 13.301 -3.588 -19.925 1.00 94.94 103 PRO A C 1
ATOM 818 O O . PRO A 1 103 ? 12.128 -3.296 -20.191 1.00 94.94 103 PRO A O 1
ATOM 821 N N . ALA A 1 104 ? 13.830 -3.445 -18.708 1.00 94.75 104 ALA A N 1
ATOM 822 C CA . ALA A 1 104 ? 13.098 -3.007 -17.518 1.00 94.75 104 ALA A CA 1
ATOM 823 C C . ALA A 1 104 ? 12.190 -1.793 -17.776 1.00 94.75 104 ALA A C 1
ATOM 825 O O . ALA A 1 104 ? 10.995 -1.827 -17.475 1.00 94.75 104 ALA A O 1
ATOM 826 N N . LYS A 1 105 ? 12.716 -0.732 -18.408 1.00 95.44 105 LYS A N 1
ATOM 827 C CA . LYS A 1 105 ? 11.936 0.475 -18.734 1.00 95.44 105 LYS A CA 1
ATOM 828 C C . LYS A 1 105 ? 10.709 0.161 -19.587 1.00 95.44 105 LYS A C 1
ATOM 830 O O . LYS A 1 105 ? 9.625 0.649 -19.287 1.00 95.44 105 LYS A O 1
ATOM 835 N N . SER A 1 106 ? 10.859 -0.613 -20.661 1.00 94.88 106 SER A N 1
ATOM 836 C CA . SER A 1 106 ? 9.767 -0.835 -21.615 1.00 94.88 106 SER A CA 1
ATOM 837 C C . SER A 1 106 ? 8.592 -1.575 -20.973 1.00 94.88 106 SER A C 1
ATOM 839 O O . SER A 1 106 ? 7.439 -1.310 -21.328 1.00 94.88 106 SER A O 1
ATOM 841 N N . LEU A 1 107 ? 8.879 -2.472 -20.022 1.00 95.62 107 LEU A N 1
ATOM 842 C CA . LEU A 1 107 ? 7.879 -3.172 -19.215 1.00 95.62 107 LEU A CA 1
ATOM 843 C C . LEU A 1 107 ? 7.260 -2.245 -18.160 1.00 95.62 107 LEU A C 1
ATOM 845 O O . LEU A 1 107 ? 6.048 -2.022 -18.167 1.00 95.62 107 LEU A O 1
ATOM 849 N N . THR A 1 108 ? 8.097 -1.678 -17.286 1.00 95.25 108 THR A N 1
ATOM 850 C CA . THR A 1 108 ? 7.672 -0.857 -16.140 1.00 95.25 108 THR A CA 1
ATOM 851 C C . THR A 1 108 ? 6.905 0.386 -16.574 1.00 95.25 108 THR A C 1
ATOM 853 O O . THR A 1 108 ? 5.829 0.648 -16.045 1.00 95.25 108 THR A O 1
ATOM 856 N N . LEU A 1 109 ? 7.380 1.115 -17.589 1.00 95.19 109 LEU A N 1
ATOM 857 C CA . LEU A 1 109 ? 6.702 2.305 -18.105 1.00 95.19 109 LEU A CA 1
ATOM 858 C C . LEU A 1 109 ? 5.348 1.954 -18.735 1.00 95.19 109 LEU A C 1
ATOM 860 O O . LEU A 1 109 ? 4.380 2.687 -18.549 1.00 95.19 109 LEU A O 1
ATOM 864 N N . GLY A 1 110 ? 5.245 0.825 -19.446 1.00 94.06 110 GLY A N 1
ATOM 865 C CA . GLY A 1 110 ? 3.977 0.370 -20.025 1.00 94.06 110 GLY A CA 1
ATOM 866 C C . GLY A 1 110 ? 2.918 0.073 -18.960 1.00 94.06 110 GLY A C 1
ATOM 867 O O . GLY A 1 110 ? 1.780 0.534 -19.074 1.00 94.06 110 GLY A O 1
ATOM 868 N N . LEU A 1 111 ? 3.308 -0.646 -17.905 1.00 94.94 111 LEU A N 1
ATOM 869 C CA . LEU A 1 111 ? 2.438 -0.976 -16.772 1.00 94.94 111 LEU A CA 1
ATOM 870 C C . LEU A 1 111 ? 2.090 0.261 -15.932 1.00 94.94 111 LEU A C 1
ATOM 872 O O . LEU A 1 111 ? 0.924 0.470 -15.603 1.00 94.94 111 LEU A O 1
ATOM 876 N N . ALA A 1 112 ? 3.063 1.132 -15.656 1.00 94.19 112 ALA A N 1
ATOM 877 C CA . ALA A 1 112 ? 2.842 2.372 -14.916 1.00 94.19 112 ALA A CA 1
ATOM 878 C C . ALA A 1 112 ? 1.855 3.296 -15.643 1.00 94.19 112 ALA A C 1
ATOM 880 O O . ALA A 1 112 ? 0.896 3.777 -15.045 1.00 94.19 112 ALA A O 1
ATOM 881 N N . MET A 1 113 ? 2.026 3.492 -16.954 1.00 94.62 113 MET A N 1
ATOM 882 C CA . MET A 1 113 ? 1.104 4.313 -17.743 1.00 94.62 113 MET A CA 1
ATOM 883 C C . MET A 1 113 ? -0.297 3.701 -17.820 1.00 94.62 113 MET A C 1
ATOM 885 O O . MET A 1 113 ? -1.277 4.449 -17.848 1.00 94.62 113 MET A O 1
ATOM 889 N N . LYS A 1 114 ? -0.419 2.365 -17.806 1.00 92.56 114 LYS A N 1
ATOM 890 C CA . LYS A 1 114 ? -1.717 1.683 -17.683 1.00 92.56 114 LYS A CA 1
ATOM 891 C C . LYS A 1 114 ? -2.381 1.991 -16.351 1.00 92.56 114 LYS A C 1
ATOM 893 O O . LYS A 1 114 ? -3.528 2.420 -16.360 1.00 92.56 114 LYS A O 1
ATOM 898 N N . SER A 1 115 ? -1.654 1.829 -15.250 1.00 88.69 115 SER A N 1
ATOM 899 C CA . SER A 1 115 ? -2.160 2.089 -13.901 1.00 88.69 115 SER A CA 1
ATOM 900 C C . SER A 1 115 ? -2.600 3.549 -13.721 1.00 88.69 115 SER A C 1
ATOM 902 O O . SER A 1 115 ? -3.702 3.813 -13.253 1.00 88.69 115 SER A O 1
ATOM 904 N N . LEU A 1 116 ? -1.789 4.505 -14.189 1.00 91.06 116 LEU A N 1
ATOM 905 C CA . LEU A 1 116 ? -2.052 5.937 -14.004 1.00 91.06 116 LEU A CA 1
ATOM 906 C C . LEU A 1 116 ? -3.161 6.493 -14.901 1.00 91.06 116 LEU A C 1
ATOM 908 O O . LEU A 1 116 ? -3.885 7.395 -14.492 1.00 91.06 116 LEU A O 1
ATOM 912 N N . THR A 1 117 ? -3.265 6.021 -16.147 1.00 91.50 117 THR A N 1
ATOM 913 C CA . THR A 1 117 ? -4.167 6.641 -17.140 1.00 91.50 117 THR A CA 1
ATOM 914 C C . THR A 1 117 ? -5.362 5.779 -17.511 1.00 91.50 117 THR A C 1
ATOM 916 O O . THR A 1 117 ? -6.322 6.289 -18.083 1.00 91.50 117 THR A O 1
ATOM 919 N N . ASN A 1 118 ? -5.269 4.465 -17.287 1.00 86.50 118 ASN A N 1
ATOM 920 C CA . ASN A 1 118 ? -6.179 3.445 -17.805 1.00 86.50 118 ASN A CA 1
ATOM 921 C C . ASN A 1 118 ? -6.513 3.601 -19.310 1.00 86.50 118 ASN A C 1
ATOM 923 O O . ASN A 1 118 ? -7.539 3.127 -19.798 1.00 86.50 118 ASN A O 1
ATOM 927 N N . SER A 1 119 ? -5.646 4.279 -20.076 1.00 90.31 119 SER A N 1
ATOM 928 C CA . SER A 1 119 ? -5.911 4.663 -21.461 1.00 90.31 119 SER A CA 1
ATOM 929 C C . SER A 1 119 ? -5.126 3.798 -22.433 1.00 90.31 119 SER A C 1
ATOM 931 O O . SER A 1 119 ? -3.904 3.904 -22.583 1.00 90.31 119 SER A O 1
ATOM 933 N N . ARG A 1 120 ? -5.859 2.985 -23.199 1.00 92.88 120 ARG A N 1
ATOM 934 C CA . ARG A 1 120 ? -5.283 2.208 -24.303 1.00 92.88 120 ARG A CA 1
ATOM 935 C C . ARG A 1 120 ? -4.613 3.097 -25.350 1.00 92.88 120 ARG A C 1
ATOM 937 O O . ARG A 1 120 ? -3.613 2.686 -25.941 1.00 92.88 120 ARG A O 1
ATOM 944 N N . GLN A 1 121 ? -5.143 4.297 -25.588 1.00 94.31 121 GLN A N 1
ATOM 945 C CA . GLN A 1 121 ? -4.588 5.228 -26.572 1.00 94.31 121 GLN A CA 1
ATOM 946 C C . GLN A 1 121 ? -3.192 5.703 -26.161 1.00 94.31 121 GLN A C 1
ATOM 948 O O . GLN A 1 121 ? -2.279 5.647 -26.981 1.00 94.31 121 GLN A O 1
ATOM 953 N N . VAL A 1 122 ? -3.006 6.078 -24.891 1.00 94.62 122 VAL A N 1
ATOM 954 C CA . VAL A 1 122 ? -1.714 6.544 -24.361 1.00 94.62 122 VAL A CA 1
ATOM 955 C C . VAL A 1 122 ? -0.636 5.474 -24.531 1.00 94.62 122 VAL A C 1
ATOM 957 O O . VAL A 1 122 ? 0.413 5.739 -25.114 1.00 94.62 122 VAL A O 1
ATOM 960 N N . ILE A 1 123 ? -0.922 4.236 -24.122 1.00 95.19 123 ILE A N 1
ATOM 961 C CA . ILE A 1 123 ? 0.030 3.121 -24.256 1.00 95.19 123 ILE A CA 1
ATOM 962 C C . ILE A 1 123 ? 0.309 2.805 -25.726 1.00 95.19 123 ILE A C 1
ATOM 964 O O . ILE A 1 123 ? 1.440 2.509 -26.095 1.00 95.19 123 ILE A O 1
ATOM 968 N N . THR A 1 124 ? -0.703 2.901 -26.592 1.00 94.81 124 THR A N 1
ATOM 969 C CA . THR A 1 124 ? -0.522 2.679 -28.033 1.00 94.81 124 THR A CA 1
ATOM 970 C C . THR A 1 124 ? 0.408 3.725 -28.650 1.00 94.81 124 THR A C 1
ATOM 972 O O . THR A 1 124 ? 1.247 3.375 -29.476 1.00 94.81 124 THR A O 1
ATOM 975 N N . ILE A 1 125 ? 0.291 4.995 -28.251 1.00 96.25 125 ILE A N 1
ATOM 976 C CA . ILE A 1 125 ? 1.178 6.070 -28.714 1.00 96.25 125 ILE A CA 1
ATOM 977 C C . ILE A 1 125 ? 2.615 5.811 -28.244 1.00 96.25 125 ILE A C 1
ATOM 979 O O . ILE A 1 125 ? 3.533 5.817 -29.061 1.00 96.25 125 ILE A O 1
ATOM 983 N N . LEU A 1 126 ? 2.810 5.510 -26.958 1.00 95.25 126 LEU A N 1
ATOM 984 C CA . LEU A 1 126 ? 4.138 5.247 -26.395 1.00 95.25 126 LEU A CA 1
ATOM 985 C C . LEU A 1 126 ? 4.805 4.004 -26.996 1.00 95.25 126 LEU A C 1
ATOM 987 O O . LEU A 1 126 ? 5.998 4.026 -27.296 1.00 95.25 126 LEU A O 1
ATOM 991 N N . ASN A 1 127 ? 4.032 2.946 -27.244 1.00 95.00 127 ASN A N 1
ATOM 992 C CA . ASN A 1 127 ? 4.520 1.751 -27.920 1.00 95.00 127 ASN A CA 1
ATOM 993 C C . ASN A 1 127 ? 4.929 2.038 -29.372 1.00 95.00 127 ASN A C 1
ATOM 995 O O . ASN A 1 127 ? 5.962 1.542 -29.814 1.00 95.00 127 ASN A O 1
ATOM 999 N N . ARG A 1 128 ? 4.172 2.873 -30.101 1.00 93.88 128 ARG A N 1
ATOM 1000 C CA . ARG A 1 128 ? 4.529 3.295 -31.470 1.00 93.88 128 ARG A CA 1
ATOM 1001 C C . ARG A 1 128 ? 5.824 4.099 -31.520 1.00 93.88 128 ARG A C 1
ATOM 1003 O O . ARG A 1 128 ? 6.563 3.965 -32.488 1.00 93.88 128 ARG A O 1
ATOM 1010 N N . TYR A 1 129 ? 6.106 4.890 -30.488 1.00 93.62 129 TYR A N 1
ATOM 1011 C CA . TYR A 1 129 ? 7.386 5.587 -30.346 1.00 93.62 129 TYR A CA 1
ATOM 1012 C C . TYR A 1 129 ? 8.519 4.699 -29.805 1.00 93.62 129 TYR A C 1
ATOM 1014 O O . TYR A 1 129 ? 9.649 5.158 -29.697 1.00 93.62 129 TYR A O 1
ATOM 1022 N N . GLY A 1 130 ? 8.251 3.423 -29.504 1.00 91.81 130 GLY A N 1
ATOM 1023 C CA . GLY A 1 130 ? 9.266 2.471 -29.048 1.00 91.81 130 GLY A CA 1
ATOM 1024 C C . GLY A 1 130 ? 9.634 2.587 -27.567 1.00 91.81 130 GLY A C 1
ATOM 1025 O O . GLY A 1 130 ? 10.614 1.981 -27.152 1.00 91.81 130 GLY A O 1
ATOM 1026 N N . HIS A 1 131 ? 8.861 3.323 -26.763 1.00 94.06 131 HIS A N 1
ATOM 1027 C CA . HIS A 1 131 ? 9.168 3.539 -25.343 1.00 94.06 131 HIS A CA 1
ATOM 1028 C C . HIS A 1 131 ? 8.620 2.445 -24.422 1.00 94.06 131 HIS A C 1
ATOM 1030 O O . HIS A 1 131 ? 9.143 2.233 -23.329 1.00 94.06 131 HIS A O 1
ATOM 1036 N N . THR A 1 132 ? 7.539 1.769 -24.822 1.00 95.31 132 THR A N 1
ATOM 1037 C CA . THR A 1 132 ? 6.843 0.787 -23.977 1.00 95.31 132 THR A CA 1
ATOM 1038 C C . THR A 1 132 ? 6.444 -0.463 -24.740 1.00 95.31 132 THR A C 1
ATOM 1040 O O . THR A 1 132 ? 6.357 -0.480 -25.972 1.00 95.31 132 THR A O 1
ATOM 1043 N N . ILE A 1 133 ? 6.088 -1.499 -23.985 1.00 95.06 133 ILE A N 1
ATOM 1044 C CA . ILE A 1 133 ? 5.316 -2.630 -24.497 1.00 95.06 133 ILE A CA 1
ATOM 1045 C C . ILE A 1 133 ? 3.917 -2.218 -24.976 1.00 95.06 133 ILE A C 1
ATOM 1047 O O . ILE A 1 133 ? 3.402 -1.147 -24.643 1.00 95.06 133 ILE A O 1
ATOM 1051 N N . GLY A 1 134 ? 3.298 -3.085 -25.779 1.00 93.44 134 GLY A N 1
ATOM 1052 C CA . GLY A 1 134 ? 1.928 -2.898 -26.250 1.00 93.44 134 GLY A CA 1
ATOM 1053 C C . GLY A 1 134 ? 0.886 -3.149 -25.155 1.00 93.44 134 GLY A C 1
ATOM 1054 O O . GLY A 1 134 ? 1.112 -3.937 -24.239 1.00 93.44 134 GLY A O 1
ATOM 1055 N N . TYR A 1 135 ? -0.290 -2.531 -25.301 1.00 92.44 135 TYR A N 1
ATOM 1056 C CA . TYR A 1 135 ? -1.390 -2.611 -24.328 1.00 92.44 135 TYR A CA 1
ATOM 1057 C C . TYR A 1 135 ? -1.774 -4.047 -23.949 1.00 92.44 135 TYR A C 1
ATOM 1059 O O . TYR A 1 135 ? -1.865 -4.366 -22.771 1.00 92.44 135 TYR A O 1
ATOM 1067 N N . ASN A 1 136 ? -1.940 -4.923 -24.944 1.00 91.38 136 ASN A N 1
ATOM 1068 C CA . ASN A 1 136 ? -2.344 -6.310 -24.703 1.00 91.38 136 ASN A CA 1
ATOM 1069 C C . ASN A 1 136 ? -1.303 -7.071 -23.872 1.00 91.38 136 ASN A C 1
ATOM 1071 O O . ASN A 1 136 ? -1.667 -7.895 -23.047 1.00 91.38 136 ASN A O 1
ATOM 1075 N N . LEU A 1 137 ? -0.011 -6.796 -24.087 1.00 91.19 137 LEU A N 1
ATOM 1076 C CA . LEU A 1 137 ? 1.044 -7.434 -23.305 1.00 91.19 137 LEU A CA 1
ATOM 1077 C C . LEU A 1 137 ? 1.061 -6.893 -21.873 1.00 91.19 137 LEU A C 1
ATOM 1079 O O . LEU A 1 137 ? 1.249 -7.667 -20.947 1.00 91.19 137 LEU A O 1
ATOM 1083 N N . ALA A 1 138 ? 0.828 -5.593 -21.680 1.00 92.19 138 ALA A N 1
ATOM 1084 C CA . ALA A 1 138 ? 0.687 -5.026 -20.340 1.00 92.19 138 ALA A CA 1
ATOM 1085 C C . ALA A 1 138 ? -0.486 -5.674 -19.575 1.00 92.19 138 ALA A C 1
ATOM 1087 O O . ALA A 1 138 ? -0.331 -6.035 -18.415 1.00 92.19 138 ALA A O 1
ATOM 1088 N N . GLU A 1 139 ? -1.625 -5.892 -20.239 1.00 89.44 139 GLU A N 1
ATOM 1089 C CA . GLU A 1 139 ? -2.797 -6.573 -19.664 1.00 89.44 139 GLU A CA 1
ATOM 1090 C C . GLU A 1 139 ? -2.524 -8.054 -19.336 1.00 89.44 139 GLU A C 1
ATOM 1092 O O . GLU A 1 139 ? -2.906 -8.535 -18.268 1.00 89.44 139 GLU A O 1
ATOM 1097 N N . GLU A 1 140 ? -1.816 -8.766 -20.220 1.00 89.81 140 GLU A N 1
ATOM 1098 C CA . GLU A 1 140 ? -1.369 -10.145 -19.980 1.00 89.81 140 GLU A CA 1
ATOM 1099 C C . GLU A 1 140 ? -0.409 -10.215 -18.778 1.00 89.81 140 GLU A C 1
ATOM 1101 O O . GLU A 1 140 ? -0.588 -11.056 -17.903 1.00 89.81 140 GLU A O 1
ATOM 1106 N N . LEU A 1 141 ? 0.573 -9.311 -18.681 1.00 91.81 141 LEU A N 1
ATOM 1107 C CA . LEU A 1 141 ? 1.524 -9.285 -17.562 1.00 91.81 141 LEU A CA 1
ATOM 1108 C C . LEU A 1 141 ? 0.848 -8.963 -16.227 1.00 91.81 141 LEU A C 1
ATOM 1110 O O . LEU A 1 141 ? 1.143 -9.610 -15.230 1.00 91.81 141 LEU A O 1
ATOM 1114 N N . GLU A 1 142 ? -0.072 -8.002 -16.198 1.00 89.56 142 GLU A N 1
ATOM 1115 C CA . GLU A 1 142 ? -0.844 -7.669 -14.995 1.00 89.56 142 GLU A CA 1
ATOM 1116 C C . GLU A 1 142 ? -1.723 -8.835 -14.535 1.00 89.56 142 GLU A C 1
ATOM 1118 O O . GLU A 1 142 ? -1.786 -9.140 -13.343 1.00 89.56 142 GLU A O 1
ATOM 1123 N N . THR A 1 143 ? -2.343 -9.540 -15.483 1.00 88.00 143 THR A N 1
ATOM 1124 C CA . THR A 1 143 ? -3.139 -10.739 -15.199 1.00 88.00 143 THR A CA 1
ATOM 1125 C C . THR A 1 143 ? -2.275 -11.855 -14.607 1.00 88.00 143 THR A C 1
ATOM 1127 O O . THR A 1 143 ? -2.643 -12.431 -13.584 1.00 88.00 143 THR A O 1
ATOM 1130 N N . GLU A 1 144 ? -1.122 -12.155 -15.211 1.00 87.81 144 GLU A N 1
ATOM 1131 C CA . GLU A 1 144 ? -0.220 -13.202 -14.710 1.00 87.81 144 GLU A CA 1
ATOM 1132 C C . GLU A 1 144 ? 0.388 -12.831 -13.350 1.00 87.81 144 GLU A C 1
ATOM 1134 O O . GLU A 1 144 ? 0.396 -13.667 -12.452 1.00 87.81 144 GLU A O 1
ATOM 1139 N N . MET A 1 145 ? 0.801 -11.573 -13.141 1.00 88.00 145 MET A N 1
ATOM 1140 C CA . MET A 1 145 ? 1.262 -11.106 -11.824 1.00 88.00 145 MET A CA 1
ATOM 1141 C C . MET A 1 145 ? 0.186 -11.281 -10.751 1.00 88.00 145 MET A C 1
ATOM 1143 O O . MET A 1 145 ? 0.491 -11.721 -9.645 1.00 88.00 145 MET A O 1
ATOM 1147 N N . THR A 1 146 ? -1.075 -11.006 -11.091 1.00 83.88 146 THR A N 1
ATOM 1148 C CA . THR A 1 146 ? -2.206 -11.197 -10.175 1.00 83.88 146 THR A CA 1
ATOM 1149 C C . THR A 1 146 ? -2.367 -12.670 -9.795 1.00 83.88 146 THR A C 1
ATOM 1151 O O . THR A 1 146 ? -2.515 -12.986 -8.615 1.00 83.88 146 THR A O 1
ATOM 1154 N N . TYR A 1 147 ? -2.284 -13.593 -10.761 1.00 84.06 147 TYR A N 1
ATOM 1155 C CA . TYR A 1 147 ? -2.336 -15.029 -10.466 1.00 84.06 147 TYR A CA 1
ATOM 1156 C C . TYR A 1 147 ? -1.157 -15.490 -9.608 1.00 84.06 147 TYR A C 1
ATOM 1158 O O . TYR A 1 147 ? -1.389 -16.212 -8.640 1.00 84.06 147 TYR A O 1
ATOM 1166 N N . THR A 1 148 ? 0.069 -15.053 -9.910 1.00 84.38 148 THR A N 1
ATOM 1167 C CA . THR A 1 148 ? 1.252 -15.379 -9.101 1.00 84.38 148 THR A CA 1
ATOM 1168 C C . THR A 1 148 ? 1.079 -14.893 -7.662 1.00 84.38 148 THR A C 1
ATOM 1170 O O . THR A 1 148 ? 1.296 -15.655 -6.726 1.00 84.38 148 THR A O 1
ATOM 1173 N N . SER A 1 149 ? 0.613 -13.654 -7.461 1.00 79.44 149 SER A N 1
ATOM 1174 C CA . SER A 1 149 ? 0.367 -13.110 -6.118 1.00 79.44 149 SER A CA 1
ATOM 1175 C C . SER A 1 149 ? -0.701 -13.882 -5.340 1.00 79.44 149 SER A C 1
ATOM 1177 O O . SER A 1 149 ? -0.569 -14.051 -4.129 1.00 79.44 149 SER A O 1
ATOM 1179 N N . ILE A 1 150 ? -1.743 -14.374 -6.015 1.00 75.75 150 ILE A N 1
ATOM 1180 C CA . ILE A 1 150 ? -2.794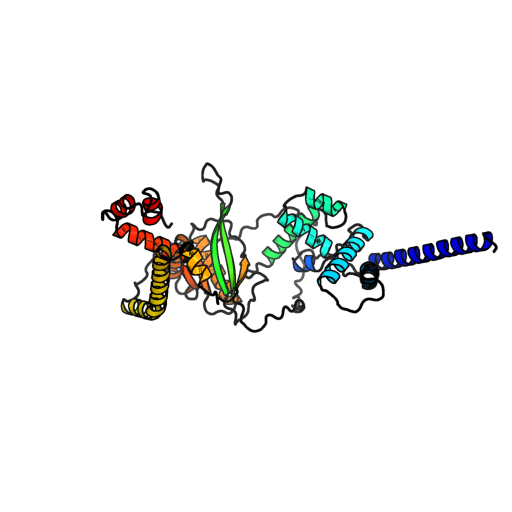 -15.180 -5.379 1.00 75.75 150 ILE A CA 1
ATOM 1181 C C . ILE A 1 150 ? -2.291 -16.586 -5.042 1.00 75.75 150 ILE A C 1
ATOM 1183 O O . ILE A 1 150 ? -2.594 -17.087 -3.963 1.00 75.75 150 ILE A O 1
ATOM 1187 N N . GLN A 1 151 ? -1.522 -17.216 -5.934 1.00 75.44 151 GLN A N 1
ATOM 1188 C CA . GLN A 1 151 ? -0.941 -18.543 -5.700 1.00 75.44 151 GLN A CA 1
ATOM 1189 C C . GLN A 1 151 ? 0.059 -18.537 -4.544 1.00 75.44 151 GLN A C 1
ATOM 1191 O O . GLN A 1 151 ? 0.042 -19.449 -3.722 1.00 75.44 151 GLN A O 1
ATOM 1196 N N . ASP A 1 152 ? 0.872 -17.484 -4.446 1.00 71.69 152 ASP A N 1
ATOM 1197 C CA . ASP A 1 152 ? 1.778 -17.264 -3.319 1.00 71.69 152 ASP A CA 1
ATOM 1198 C C . ASP A 1 152 ? 1.024 -17.163 -1.980 1.00 71.69 152 ASP A C 1
ATOM 1200 O O . ASP A 1 152 ? 1.609 -17.426 -0.929 1.00 71.69 152 ASP A O 1
ATOM 1204 N N . ASN A 1 153 ? -0.258 -16.765 -2.015 1.00 67.31 153 ASN A N 1
ATOM 1205 C CA . ASN A 1 153 ? -1.168 -16.594 -0.878 1.00 67.31 153 ASN A CA 1
ATOM 1206 C C . ASN A 1 153 ? -0.513 -15.911 0.339 1.00 67.31 153 ASN A C 1
ATOM 1208 O O . ASN A 1 153 ? -0.746 -16.256 1.501 1.00 67.31 153 ASN A O 1
ATOM 1212 N N . LYS A 1 154 ? 0.367 -14.939 0.075 1.00 72.69 154 LYS A N 1
ATOM 1213 C CA . LYS A 1 154 ? 1.078 -14.207 1.121 1.00 72.69 154 LYS A CA 1
ATOM 1214 C C . LYS A 1 154 ? 0.132 -13.188 1.737 1.00 72.69 154 LYS A C 1
ATOM 1216 O O . LYS A 1 154 ? -0.190 -12.178 1.125 1.00 72.69 154 LYS A O 1
ATOM 1221 N N . VAL A 1 155 ? -0.277 -13.452 2.975 1.00 79.94 155 VAL A N 1
ATOM 1222 C CA . VAL A 1 155 ? -1.055 -12.499 3.782 1.00 79.94 155 VAL A CA 1
ATOM 1223 C C . VAL A 1 155 ? -0.267 -11.216 4.071 1.00 79.94 155 VAL A C 1
ATOM 1225 O O . VAL A 1 155 ? -0.860 -10.148 4.157 1.00 79.94 155 VAL A O 1
ATOM 1228 N N . ILE A 1 156 ? 1.066 -11.302 4.166 1.00 85.44 156 ILE A N 1
ATOM 1229 C CA . ILE A 1 156 ? 1.943 -10.146 4.381 1.00 85.44 156 ILE A CA 1
ATOM 1230 C C . ILE A 1 156 ? 2.448 -9.618 3.025 1.00 85.44 156 ILE A C 1
ATOM 1232 O O . ILE A 1 156 ? 3.128 -10.361 2.308 1.00 85.44 156 ILE A O 1
ATOM 1236 N N . PRO A 1 157 ? 2.159 -8.351 2.669 1.00 85.75 157 PRO A N 1
ATOM 1237 C CA . PRO A 1 157 ? 2.716 -7.705 1.483 1.00 85.75 157 PRO A CA 1
ATOM 1238 C C . PRO A 1 157 ? 4.243 -7.596 1.552 1.00 85.75 157 PRO A C 1
ATOM 1240 O O . PRO A 1 157 ? 4.805 -7.413 2.629 1.00 85.75 157 PRO A O 1
ATOM 1243 N N . LYS A 1 158 ? 4.925 -7.624 0.396 1.00 81.56 158 LYS A N 1
ATOM 1244 C CA . LYS A 1 158 ? 6.403 -7.564 0.308 1.00 81.56 158 LYS A CA 1
ATOM 1245 C C . LYS A 1 158 ? 7.025 -6.354 1.015 1.00 81.56 158 LYS A C 1
ATOM 1247 O O . LYS A 1 158 ? 8.176 -6.420 1.429 1.00 81.56 158 LYS A O 1
ATOM 1252 N N . GLY A 1 159 ? 6.288 -5.250 1.128 1.00 83.19 159 GLY A N 1
ATOM 1253 C CA . GLY A 1 159 ? 6.764 -4.058 1.816 1.00 83.19 159 GLY A CA 1
ATOM 1254 C C . GLY A 1 159 ? 6.889 -4.219 3.333 1.00 83.19 159 GLY A C 1
ATOM 1255 O O . GLY A 1 159 ? 7.632 -3.460 3.946 1.00 83.19 159 GLY A O 1
ATOM 1256 N N . ILE A 1 160 ? 6.219 -5.191 3.947 1.00 89.38 160 ILE A N 1
ATOM 1257 C CA . ILE A 1 160 ? 6.222 -5.378 5.399 1.00 89.38 160 ILE A CA 1
ATOM 1258 C C . ILE A 1 160 ? 7.244 -6.444 5.791 1.00 89.38 160 ILE A C 1
ATOM 1260 O O . ILE A 1 160 ? 7.284 -7.534 5.220 1.00 89.38 160 ILE A O 1
ATOM 1264 N N . ILE A 1 161 ? 8.058 -6.141 6.801 1.00 89.06 161 ILE A N 1
ATOM 1265 C CA . ILE A 1 161 ? 9.078 -7.063 7.296 1.00 89.06 161 ILE A CA 1
ATOM 1266 C C . ILE A 1 161 ? 8.417 -8.070 8.245 1.00 89.06 161 ILE A C 1
ATOM 1268 O O . ILE A 1 161 ? 7.942 -7.707 9.321 1.00 89.06 161 ILE A O 1
ATOM 1272 N N . ALA A 1 162 ? 8.396 -9.346 7.856 1.00 87.00 162 ALA A N 1
ATOM 1273 C CA . ALA A 1 162 ? 7.889 -10.451 8.673 1.00 87.00 162 ALA A CA 1
ATOM 1274 C C . ALA A 1 162 ? 8.970 -10.959 9.649 1.00 87.00 162 ALA A C 1
ATOM 1276 O O . ALA A 1 162 ? 9.486 -12.066 9.505 1.00 87.00 162 ALA A O 1
ATOM 1277 N N . ALA A 1 163 ? 9.361 -10.117 10.606 1.00 84.62 163 ALA A N 1
ATOM 1278 C CA . ALA A 1 163 ? 10.366 -10.442 11.616 1.00 84.62 163 ALA A CA 1
ATOM 1279 C C . ALA A 1 163 ? 10.027 -9.814 12.972 1.00 84.62 163 ALA A C 1
ATOM 1281 O O . ALA A 1 163 ? 9.329 -8.800 13.044 1.00 84.62 163 ALA A O 1
ATOM 1282 N N . ASN A 1 164 ? 10.574 -10.402 14.039 1.00 83.75 164 ASN A N 1
ATOM 1283 C CA . ASN A 1 164 ? 10.482 -9.849 15.385 1.00 83.75 164 ASN A CA 1
ATOM 1284 C C . ASN A 1 164 ? 11.183 -8.478 15.472 1.00 83.75 164 ASN A C 1
ATOM 1286 O O . ASN A 1 164 ? 12.184 -8.240 14.799 1.00 83.75 164 ASN A O 1
ATOM 1290 N N . GLY A 1 165 ? 10.685 -7.600 16.343 1.00 80.75 165 GLY A N 1
ATOM 1291 C CA . GLY A 1 165 ? 11.251 -6.272 16.602 1.00 80.75 165 GLY A CA 1
ATOM 1292 C C . GLY A 1 165 ? 10.555 -5.124 15.869 1.00 80.75 165 GLY A C 1
ATOM 1293 O O . GLY A 1 165 ? 10.869 -3.967 16.139 1.00 80.75 165 GLY A O 1
ATOM 1294 N N . HIS A 1 166 ? 9.582 -5.418 15.003 1.00 85.12 166 HIS A N 1
ATOM 1295 C CA . HIS A 1 166 ? 8.763 -4.412 14.330 1.00 85.12 166 HIS A CA 1
ATOM 1296 C C . HIS A 1 166 ? 7.327 -4.417 14.860 1.00 85.12 166 HIS A C 1
ATOM 1298 O O . HIS A 1 166 ? 6.665 -5.455 14.873 1.00 85.12 166 HIS A O 1
ATOM 1304 N N . SER A 1 167 ? 6.808 -3.245 15.233 1.00 90.94 167 SER A N 1
ATOM 1305 C CA . SER A 1 167 ? 5.395 -3.112 15.602 1.00 90.94 167 SER A CA 1
ATOM 1306 C C . SER A 1 167 ? 4.550 -3.076 14.332 1.00 90.94 167 SER A C 1
ATOM 1308 O O . SER A 1 167 ? 4.698 -2.155 13.530 1.00 90.94 167 SER A O 1
ATOM 1310 N N . THR A 1 168 ? 3.705 -4.090 14.122 1.00 94.06 168 THR A N 1
ATOM 1311 C CA . THR A 1 168 ? 2.922 -4.258 12.887 1.00 94.06 168 THR A CA 1
ATOM 1312 C C . THR A 1 168 ? 1.452 -4.427 13.219 1.00 94.06 168 THR A C 1
ATOM 1314 O O . THR A 1 168 ? 1.082 -5.331 13.963 1.00 94.06 168 THR A O 1
ATOM 1317 N N . HIS A 1 169 ? 0.594 -3.590 12.659 1.00 94.69 169 HIS A N 1
ATOM 1318 C CA . HIS A 1 169 ? -0.834 -3.584 12.964 1.00 94.69 169 HIS A CA 1
ATOM 1319 C C . HIS A 1 169 ? -1.651 -3.471 11.685 1.00 94.69 169 HIS A C 1
ATOM 1321 O O . HIS A 1 169 ? -1.118 -3.190 10.610 1.00 94.69 169 HIS A O 1
ATOM 1327 N N . VAL A 1 170 ? -2.952 -3.713 11.800 1.00 95.06 170 VAL A N 1
ATOM 1328 C CA . VAL A 1 170 ? -3.861 -3.686 10.656 1.00 95.06 170 VAL A CA 1
ATOM 1329 C C . VAL A 1 170 ? -5.086 -2.841 10.954 1.00 95.06 170 VAL A C 1
ATOM 1331 O O . VAL A 1 170 ? -5.528 -2.722 12.097 1.00 95.06 170 VAL A O 1
ATOM 1334 N N . ALA A 1 171 ? -5.645 -2.248 9.913 1.00 93.12 171 ALA A N 1
ATOM 1335 C CA . ALA A 1 171 ? -6.943 -1.603 9.971 1.00 93.12 171 ALA A CA 1
ATOM 1336 C C . ALA A 1 171 ? -7.789 -2.123 8.819 1.00 93.12 171 ALA A C 1
ATOM 1338 O O . ALA A 1 171 ? -7.295 -2.235 7.698 1.00 93.12 171 ALA A O 1
ATOM 1339 N N . PHE A 1 172 ? -9.041 -2.454 9.102 1.00 91.25 172 PHE A N 1
ATOM 1340 C CA . PHE A 1 172 ? -10.003 -2.864 8.090 1.00 91.25 172 PHE A CA 1
ATOM 1341 C C . PHE A 1 172 ? -11.156 -1.879 8.080 1.00 91.25 172 PHE A C 1
ATOM 1343 O O . PHE A 1 172 ? -11.688 -1.536 9.137 1.00 91.25 172 PHE A O 1
ATOM 1350 N N . ASP A 1 173 ? -11.532 -1.463 6.881 1.00 86.56 173 ASP A N 1
ATOM 1351 C CA . ASP A 1 173 ? -12.592 -0.489 6.666 1.00 86.56 173 ASP A CA 1
ATOM 1352 C C . ASP A 1 173 ? -13.476 -0.899 5.485 1.00 86.56 173 ASP A C 1
ATOM 1354 O O . ASP A 1 173 ? -13.100 -1.760 4.673 1.00 86.56 173 ASP A O 1
ATOM 1358 N N . ASN A 1 174 ? -14.656 -0.290 5.391 1.00 81.69 174 ASN A N 1
ATOM 1359 C CA . ASN A 1 174 ? -15.506 -0.438 4.222 1.00 81.69 174 ASN A CA 1
ATOM 1360 C C . ASN A 1 174 ? -14.940 0.370 3.047 1.00 81.69 174 ASN A C 1
ATOM 1362 O O . ASN A 1 174 ? -14.607 1.548 3.147 1.00 81.69 174 ASN A O 1
ATOM 1366 N N . PHE A 1 175 ? -14.842 -0.273 1.891 1.00 75.38 175 PHE A N 1
ATOM 1367 C CA . PHE A 1 175 ? -14.480 0.366 0.641 1.00 75.38 175 PHE A CA 1
ATOM 1368 C C . PHE A 1 175 ? -15.696 0.386 -0.273 1.00 75.38 175 PHE A C 1
ATOM 1370 O O . PHE A 1 175 ? -16.004 -0.589 -0.962 1.00 75.38 175 PHE A O 1
ATOM 1377 N N . ASP A 1 176 ? -16.394 1.518 -0.258 1.00 68.75 176 ASP A N 1
ATOM 1378 C CA . ASP A 1 176 ? -17.617 1.709 -1.025 1.00 68.75 176 ASP A CA 1
ATOM 1379 C C . ASP A 1 176 ? -17.275 1.990 -2.495 1.00 68.75 176 ASP A C 1
ATOM 1381 O O . ASP A 1 176 ? -16.931 3.111 -2.886 1.00 68.75 176 ASP A O 1
ATOM 1385 N N . ARG A 1 177 ? -17.386 0.967 -3.349 1.00 59.62 177 ARG A N 1
ATOM 1386 C CA . ARG A 1 177 ? -17.317 1.152 -4.805 1.00 59.62 177 ARG A CA 1
ATOM 1387 C C . ARG A 1 177 ? -18.707 1.486 -5.352 1.00 59.62 177 ARG A C 1
ATOM 1389 O O . ARG A 1 177 ? -19.679 0.795 -5.056 1.00 59.62 177 ARG A O 1
ATOM 1396 N N . PHE A 1 178 ? -18.770 2.511 -6.210 1.00 54.28 178 PHE A N 1
ATOM 1397 C CA . PHE A 1 178 ? -19.980 2.967 -6.919 1.00 54.28 178 PHE A CA 1
ATOM 1398 C C . PHE A 1 178 ? -21.066 3.580 -6.017 1.00 54.28 178 PHE A C 1
ATOM 1400 O O . PHE A 1 178 ? -22.228 3.185 -6.046 1.00 54.28 178 PHE A O 1
ATOM 1407 N N . VAL A 1 179 ? -20.680 4.598 -5.243 1.00 53.03 179 VAL A N 1
ATOM 1408 C CA . VAL A 1 179 ? -21.562 5.322 -4.304 1.00 53.03 179 VAL A CA 1
ATOM 1409 C C . VAL A 1 179 ? -22.697 6.102 -5.003 1.00 53.03 179 VAL A C 1
ATOM 1411 O O . VAL A 1 179 ? -23.713 6.399 -4.382 1.00 53.03 179 VAL A O 1
ATOM 1414 N N . ASP A 1 180 ? -22.582 6.356 -6.312 1.00 52.38 180 ASP A N 1
ATOM 1415 C CA . ASP A 1 180 ? -23.571 7.084 -7.125 1.00 52.38 180 ASP A CA 1
ATOM 1416 C C . ASP A 1 180 ? -24.578 6.151 -7.828 1.00 52.38 180 ASP A C 1
ATOM 1418 O O . ASP A 1 180 ? -24.809 6.244 -9.037 1.00 52.38 180 ASP A O 1
ATOM 1422 N N . THR A 1 181 ? -25.205 5.229 -7.094 1.00 53.19 181 THR A N 1
ATOM 1423 C CA . THR A 1 181 ? -26.394 4.527 -7.606 1.00 53.19 181 THR A CA 1
ATOM 1424 C C . THR A 1 181 ? -27.654 5.209 -7.080 1.00 53.19 181 THR A C 1
ATOM 1426 O O . THR A 1 181 ? -27.862 5.353 -5.879 1.00 53.19 181 THR A O 1
ATOM 1429 N N . THR A 1 182 ? -28.545 5.622 -7.984 1.00 48.53 182 THR A N 1
ATOM 1430 C CA . THR A 1 182 ? -29.823 6.283 -7.650 1.00 48.53 182 THR A CA 1
ATOM 1431 C C . THR A 1 182 ? -30.758 5.423 -6.789 1.00 48.53 182 THR A C 1
ATOM 1433 O O . THR A 1 182 ? -31.717 5.939 -6.220 1.00 48.53 182 THR A O 1
ATOM 1436 N N . SER A 1 183 ? -30.488 4.120 -6.684 1.00 57.72 183 SER A N 1
ATOM 1437 C CA . SER A 1 183 ? -31.237 3.146 -5.887 1.00 57.72 183 SER A CA 1
ATOM 1438 C C . SER A 1 183 ? -30.584 2.796 -4.542 1.00 57.72 183 SER A C 1
ATOM 1440 O O . SER A 1 183 ? -31.255 2.174 -3.716 1.00 57.72 183 SER A O 1
ATOM 1442 N N . GLY A 1 184 ? -29.290 3.095 -4.341 1.00 52.19 184 GLY A N 1
ATOM 1443 C CA . GLY A 1 184 ? -28.482 2.563 -3.232 1.00 52.19 184 GLY A CA 1
ATOM 1444 C C . GLY A 1 184 ? -28.396 1.026 -3.180 1.00 52.19 184 GLY A C 1
ATOM 1445 O O . GLY A 1 184 ? -27.906 0.468 -2.203 1.00 52.19 184 GLY A O 1
ATOM 1446 N N . LYS A 1 185 ? -28.916 0.329 -4.197 1.00 40.59 185 LYS A N 1
ATOM 1447 C CA . LYS A 1 185 ? -28.818 -1.121 -4.383 1.00 40.59 185 LYS A CA 1
ATOM 1448 C C . LYS A 1 185 ? -27.801 -1.333 -5.495 1.00 40.59 185 LYS A C 1
ATOM 1450 O O . LYS A 1 185 ? -27.982 -0.744 -6.554 1.00 40.59 185 LYS A O 1
ATOM 1455 N N . ASP A 1 186 ? -26.786 -2.152 -5.236 1.00 47.12 186 ASP A N 1
ATOM 1456 C CA . ASP A 1 186 ? -25.588 -2.390 -6.069 1.00 47.12 186 ASP A CA 1
ATOM 1457 C C . ASP A 1 186 ? -24.359 -1.526 -5.720 1.00 47.12 186 ASP A C 1
ATOM 1459 O O . ASP A 1 186 ? -23.407 -1.447 -6.494 1.00 47.12 186 ASP A O 1
ATOM 1463 N N . THR A 1 187 ? -24.324 -0.934 -4.525 1.00 51.31 187 THR A N 1
ATOM 1464 C CA . THR A 1 187 ? -23.066 -0.523 -3.885 1.00 51.31 187 THR A CA 1
ATOM 1465 C C . THR A 1 187 ? -22.280 -1.773 -3.487 1.00 51.31 187 THR A C 1
ATOM 1467 O O . THR A 1 187 ? -22.765 -2.632 -2.745 1.00 51.31 187 THR A O 1
ATOM 1470 N N . MET A 1 188 ? -21.064 -1.910 -4.018 1.00 53.72 188 MET A N 1
ATOM 1471 C CA . MET A 1 188 ? -20.168 -2.997 -3.632 1.00 53.72 188 MET A CA 1
ATOM 1472 C C . MET A 1 188 ? -19.462 -2.554 -2.349 1.00 53.72 188 MET A C 1
ATOM 1474 O O . MET A 1 188 ? -18.595 -1.684 -2.384 1.00 53.72 188 MET A O 1
ATOM 1478 N N . TYR A 1 189 ? -19.916 -3.090 -1.217 1.00 64.38 189 TYR A N 1
ATOM 1479 C CA . TYR A 1 189 ? -19.295 -2.887 0.089 1.00 64.38 189 TYR A CA 1
ATOM 1480 C C . TYR A 1 189 ? -18.185 -3.920 0.237 1.00 64.38 189 TYR A C 1
ATOM 1482 O O . TYR A 1 189 ? -18.450 -5.030 0.687 1.00 64.38 189 TYR A O 1
ATOM 1490 N N . ASP A 1 190 ? -16.970 -3.608 -0.185 1.00 75.56 190 ASP A N 1
ATOM 1491 C CA . ASP A 1 190 ? -15.853 -4.531 0.008 1.00 75.56 190 ASP A CA 1
ATOM 1492 C C . ASP A 1 190 ? -15.127 -4.185 1.301 1.00 75.56 190 ASP A C 1
ATOM 1494 O O . ASP A 1 190 ? -15.029 -3.013 1.653 1.00 75.56 190 ASP A O 1
ATOM 1498 N N . ILE A 1 191 ? -14.595 -5.176 2.016 1.00 82.38 191 ILE A N 1
ATOM 1499 C CA . ILE A 1 191 ? -13.647 -4.873 3.089 1.00 82.38 191 ILE A CA 1
ATOM 1500 C C . ILE A 1 191 ? -12.267 -4.724 2.476 1.00 82.38 191 ILE A C 1
ATOM 1502 O O . ILE A 1 191 ? -11.756 -5.647 1.832 1.00 82.38 191 ILE A O 1
ATOM 1506 N N . VAL A 1 192 ? -11.628 -3.593 2.749 1.00 87.25 192 VAL A N 1
ATOM 1507 C CA . VAL A 1 192 ? -10.217 -3.381 2.437 1.00 87.25 192 VAL A CA 1
ATOM 1508 C C . VAL A 1 192 ? -9.438 -3.281 3.736 1.00 87.25 192 VAL A C 1
ATOM 1510 O O . VAL A 1 192 ? -9.840 -2.602 4.677 1.00 87.25 192 VAL A O 1
ATOM 1513 N N . GLY A 1 193 ? -8.319 -3.999 3.785 1.00 89.50 193 GLY A N 1
ATOM 1514 C CA . GLY A 1 193 ? -7.369 -3.910 4.880 1.00 89.50 193 GLY A CA 1
ATOM 1515 C C . GLY A 1 193 ? -6.153 -3.090 4.482 1.00 89.50 193 GLY A C 1
ATOM 1516 O O . GLY A 1 193 ? -5.636 -3.244 3.375 1.00 89.50 193 GLY A O 1
ATOM 1517 N N . ILE A 1 194 ? -5.655 -2.275 5.400 1.00 92.94 194 ILE A N 1
ATOM 1518 C CA . ILE A 1 194 ? -4.287 -1.763 5.364 1.00 92.94 194 ILE A CA 1
ATOM 1519 C C . ILE A 1 194 ? -3.480 -2.431 6.471 1.00 92.94 194 ILE A C 1
ATOM 1521 O O . ILE A 1 194 ? -3.997 -2.739 7.545 1.00 92.94 194 ILE A O 1
ATOM 1525 N N . ILE A 1 195 ? -2.201 -2.641 6.204 1.00 94.31 195 ILE A N 1
ATOM 1526 C CA . ILE A 1 195 ? -1.211 -3.076 7.182 1.00 94.31 195 ILE A CA 1
ATOM 1527 C C . ILE A 1 195 ? -0.177 -1.968 7.318 1.00 94.31 195 ILE A C 1
ATOM 1529 O O . ILE A 1 195 ? 0.267 -1.394 6.324 1.00 94.31 195 ILE A O 1
ATOM 1533 N N . TYR A 1 196 ? 0.181 -1.641 8.552 1.00 93.88 196 TYR A N 1
ATOM 1534 C CA . TYR A 1 196 ? 1.141 -0.590 8.838 1.00 93.88 196 TYR A CA 1
ATOM 1535 C C . TYR A 1 196 ? 2.174 -1.062 9.850 1.00 93.88 196 TYR A C 1
ATOM 1537 O O . TYR A 1 196 ? 1.855 -1.735 10.832 1.00 93.88 196 TYR A O 1
ATOM 1545 N N . GLN A 1 197 ? 3.429 -0.724 9.575 1.00 93.19 197 GLN A N 1
ATOM 1546 C CA . GLN A 1 197 ? 4.583 -1.122 10.365 1.00 93.19 197 GLN A CA 1
ATOM 1547 C C . GLN A 1 197 ? 5.377 0.118 10.771 1.00 93.19 197 GLN A C 1
ATOM 1549 O O . GLN A 1 197 ? 5.680 0.971 9.936 1.00 93.19 197 GLN A O 1
ATOM 1554 N N . PHE A 1 198 ? 5.700 0.227 12.055 1.00 88.94 198 PHE A N 1
ATOM 1555 C CA . PHE A 1 198 ? 6.525 1.314 12.573 1.00 88.94 198 PHE A CA 1
ATOM 1556 C C . PHE A 1 198 ? 7.994 1.053 12.241 1.00 88.94 198 PHE A C 1
ATOM 1558 O O . PHE A 1 198 ? 8.505 -0.048 12.477 1.00 88.94 198 PHE A O 1
ATOM 1565 N N . SER A 1 199 ? 8.675 2.060 11.690 1.00 73.31 199 SER A N 1
ATOM 1566 C CA . SER A 1 199 ? 10.114 1.976 11.451 1.00 73.31 199 SER A CA 1
ATOM 1567 C C . SER A 1 199 ? 10.847 1.923 12.788 1.00 73.31 1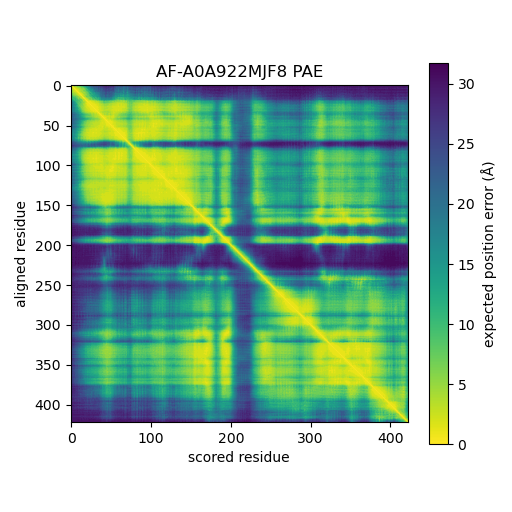99 SER A C 1
ATOM 1569 O O . SER A 1 199 ? 10.799 2.867 13.571 1.00 73.31 199 SER A O 1
ATOM 1571 N N . SER A 1 200 ? 11.570 0.835 13.049 1.00 60.22 200 SER A N 1
ATOM 1572 C CA . SER A 1 200 ? 12.504 0.782 14.171 1.00 60.22 200 SER A CA 1
ATOM 1573 C C . SER A 1 200 ? 13.624 1.792 13.908 1.00 60.22 200 SER A C 1
ATOM 1575 O O . SER A 1 200 ? 14.434 1.588 13.002 1.00 60.22 200 SER A O 1
ATOM 1577 N N . ASN A 1 201 ? 13.658 2.891 14.666 1.00 48.06 201 ASN A N 1
ATOM 1578 C CA . ASN A 1 201 ? 14.722 3.892 14.597 1.00 48.06 201 ASN A CA 1
ATOM 1579 C C . ASN A 1 201 ? 16.100 3.214 14.732 1.00 48.06 201 ASN A C 1
ATOM 1581 O O . ASN A 1 201 ? 16.474 2.786 15.824 1.00 48.06 201 ASN A O 1
ATOM 1585 N N . GLY A 1 202 ? 16.850 3.113 13.626 1.00 45.34 202 GLY A N 1
ATOM 1586 C CA . GLY A 1 202 ? 18.220 2.591 13.656 1.00 45.34 202 GLY A CA 1
ATOM 1587 C C . GLY A 1 202 ? 18.860 2.123 12.345 1.00 45.34 202 GLY A C 1
ATOM 1588 O O . GLY A 1 202 ? 20.065 1.891 12.363 1.00 45.34 202 GLY A O 1
ATOM 1589 N N . ALA A 1 203 ? 18.140 1.984 11.225 1.00 38.53 203 ALA A N 1
ATOM 1590 C CA . ALA A 1 203 ? 18.765 1.560 9.965 1.00 38.53 203 ALA A CA 1
ATOM 1591 C C . ALA A 1 203 ? 17.955 1.940 8.713 1.00 38.53 203 ALA A C 1
ATOM 1593 O O . ALA A 1 203 ? 17.645 1.083 7.895 1.00 38.53 203 ALA A O 1
ATOM 1594 N N . ASP A 1 204 ? 17.670 3.227 8.506 1.00 39.41 204 ASP A N 1
ATOM 1595 C CA . ASP A 1 204 ? 17.374 3.712 7.149 1.00 39.41 204 ASP A CA 1
ATOM 1596 C C . ASP A 1 204 ? 18.702 3.924 6.399 1.00 39.41 204 ASP A C 1
ATOM 1598 O O . ASP A 1 204 ? 19.071 5.036 6.025 1.00 39.41 204 ASP A O 1
ATOM 1602 N N . ASN A 1 205 ? 19.444 2.834 6.194 1.00 32.78 205 ASN A N 1
ATOM 1603 C CA . ASN A 1 205 ? 20.233 2.717 4.980 1.00 32.78 205 ASN A CA 1
ATOM 1604 C C . ASN A 1 205 ? 19.267 2.147 3.947 1.00 32.78 205 ASN A C 1
ATOM 1606 O O . ASN A 1 205 ? 18.873 0.985 4.032 1.00 32.78 205 ASN A O 1
ATOM 1610 N N . PHE A 1 206 ? 18.869 2.978 2.988 1.00 38.25 206 PHE A N 1
ATOM 1611 C CA . PHE A 1 206 ? 18.361 2.486 1.716 1.00 38.25 206 PHE A CA 1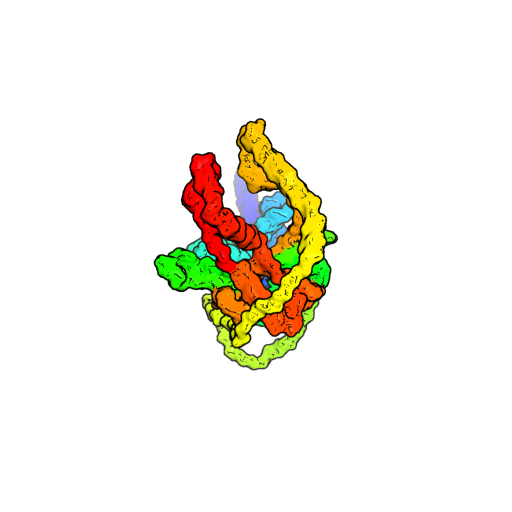
ATOM 1612 C C . PHE A 1 206 ? 19.483 1.674 1.060 1.00 38.25 206 PHE A C 1
ATOM 1614 O O . PHE A 1 206 ? 20.294 2.224 0.319 1.00 38.25 206 PHE A O 1
ATOM 1621 N N . ASP A 1 207 ? 19.558 0.386 1.384 1.00 30.53 207 ASP A N 1
ATOM 1622 C CA . ASP A 1 207 ? 20.347 -0.584 0.637 1.00 30.53 207 ASP A CA 1
ATOM 1623 C C . ASP A 1 207 ? 19.405 -1.273 -0.350 1.00 30.53 207 ASP A C 1
ATOM 1625 O O . ASP A 1 207 ? 18.765 -2.292 -0.079 1.00 30.53 207 ASP A O 1
ATOM 1629 N N . ASP A 1 208 ? 19.251 -0.617 -1.494 1.00 38.31 208 ASP A N 1
ATOM 1630 C CA . ASP A 1 208 ? 18.675 -1.191 -2.699 1.00 38.31 208 ASP A CA 1
ATOM 1631 C C . ASP A 1 208 ? 19.714 -2.170 -3.272 1.00 38.31 208 ASP A C 1
ATOM 1633 O O . ASP A 1 208 ? 20.512 -1.814 -4.137 1.00 38.31 208 ASP A O 1
ATOM 1637 N N . GLY A 1 209 ? 19.797 -3.382 -2.711 1.00 35.94 209 GLY A N 1
ATOM 1638 C CA . GLY A 1 209 ? 20.768 -4.366 -3.193 1.00 35.94 209 GLY A CA 1
ATOM 1639 C C . GLY A 1 209 ? 21.218 -5.438 -2.209 1.00 35.94 209 GLY A C 1
ATOM 1640 O O . GLY A 1 209 ? 22.410 -5.582 -1.970 1.00 35.94 209 GLY A O 1
ATOM 1641 N N . ALA A 1 210 ? 20.314 -6.289 -1.729 1.00 25.34 210 ALA A N 1
ATOM 1642 C CA . ALA A 1 210 ? 20.725 -7.601 -1.231 1.00 25.34 210 ALA A CA 1
ATOM 1643 C C . ALA A 1 210 ? 19.724 -8.668 -1.673 1.00 25.34 210 ALA A C 1
ATOM 1645 O O . ALA A 1 210 ? 18.670 -8.873 -1.074 1.00 25.34 210 ALA A O 1
ATOM 1646 N N . ALA A 1 211 ? 20.074 -9.348 -2.765 1.00 29.58 211 ALA A N 1
ATOM 1647 C CA . ALA A 1 211 ? 19.446 -10.588 -3.177 1.00 29.58 211 ALA A CA 1
ATOM 1648 C C . ALA A 1 211 ? 19.645 -11.634 -2.072 1.00 29.58 211 ALA A C 1
ATOM 1650 O O . ALA A 1 211 ? 20.685 -12.287 -1.992 1.00 29.58 211 ALA A O 1
ATOM 1651 N N . THR A 1 212 ? 18.646 -11.798 -1.207 1.00 24.28 212 THR A N 1
ATOM 1652 C CA . THR A 1 212 ? 18.595 -12.942 -0.302 1.00 24.28 212 THR A CA 1
ATOM 1653 C C . THR A 1 212 ? 18.255 -14.167 -1.138 1.00 24.28 212 THR A C 1
ATOM 1655 O O . THR A 1 212 ? 17.117 -14.361 -1.571 1.00 24.28 212 THR A O 1
ATOM 1658 N N . THR A 1 213 ? 19.278 -14.978 -1.387 1.00 27.84 213 THR A N 1
ATOM 1659 C CA . THR A 1 213 ? 19.204 -16.329 -1.935 1.00 27.84 213 THR A CA 1
ATOM 1660 C C . THR A 1 213 ? 18.245 -17.172 -1.099 1.00 27.84 213 THR A C 1
ATOM 1662 O O . THR A 1 213 ? 18.615 -17.810 -0.117 1.00 27.84 213 THR A O 1
ATOM 1665 N N . SER A 1 214 ? 16.976 -17.182 -1.494 1.00 27.19 214 SER A N 1
ATOM 1666 C CA . SER A 1 214 ? 16.034 -18.205 -1.067 1.00 27.19 214 SER A CA 1
ATOM 1667 C C . SER A 1 214 ? 16.325 -19.435 -1.915 1.00 27.19 214 SER A C 1
ATOM 1669 O O . SER A 1 214 ? 16.149 -19.435 -3.131 1.00 27.19 214 SER A O 1
ATOM 1671 N N . SER A 1 215 ? 16.854 -20.471 -1.267 1.00 24.50 215 SER A N 1
ATOM 1672 C CA . SER A 1 215 ? 17.021 -21.795 -1.852 1.00 24.50 215 SER A CA 1
ATOM 1673 C C . SER A 1 215 ? 15.680 -22.254 -2.412 1.00 24.50 215 SER A C 1
ATOM 1675 O O . SER A 1 215 ? 14.757 -22.554 -1.650 1.00 24.50 215 SER A O 1
ATOM 1677 N N . ALA A 1 216 ? 15.582 -22.272 -3.739 1.00 25.25 216 ALA A N 1
ATOM 1678 C CA . ALA A 1 216 ? 14.485 -22.882 -4.459 1.00 25.25 216 ALA A CA 1
ATOM 1679 C C . ALA A 1 216 ? 14.397 -24.347 -4.024 1.00 25.25 216 ALA A C 1
ATOM 1681 O O . ALA A 1 216 ? 15.283 -25.151 -4.310 1.00 25.25 216 ALA A O 1
ATOM 1682 N N . LEU A 1 217 ? 13.341 -24.683 -3.288 1.00 25.52 217 LEU A N 1
ATOM 1683 C CA . LEU A 1 217 ? 12.900 -26.062 -3.202 1.00 25.52 217 LEU A CA 1
ATOM 1684 C C . LEU A 1 217 ? 12.390 -26.418 -4.597 1.00 25.52 217 LEU A C 1
ATOM 1686 O O . LEU A 1 217 ? 11.412 -25.839 -5.069 1.00 25.52 217 LEU A O 1
ATOM 1690 N N . GLU A 1 218 ? 13.105 -27.320 -5.263 1.00 26.94 218 GLU A N 1
ATOM 1691 C CA . GLU A 1 218 ? 12.689 -27.930 -6.519 1.00 26.94 218 GLU A CA 1
ATOM 1692 C C . GLU A 1 218 ? 11.343 -28.630 -6.300 1.00 26.94 218 GLU A C 1
ATOM 1694 O O . GLU A 1 218 ? 11.261 -29.737 -5.765 1.00 26.94 218 GLU A O 1
ATOM 1699 N N . VAL A 1 219 ? 10.258 -27.958 -6.682 1.00 29.83 219 VAL A N 1
ATOM 1700 C CA . VAL A 1 219 ? 8.962 -28.605 -6.847 1.00 29.83 219 VAL A CA 1
ATOM 1701 C C . VAL A 1 219 ? 9.014 -29.299 -8.202 1.00 29.83 219 VAL A C 1
ATOM 1703 O O . VAL A 1 219 ? 9.103 -28.650 -9.241 1.00 29.83 219 VAL A O 1
ATOM 1706 N N . ASN A 1 220 ? 9.019 -30.631 -8.170 1.00 27.11 220 ASN A N 1
ATOM 1707 C CA . ASN A 1 220 ? 8.874 -31.480 -9.344 1.00 27.11 220 ASN A CA 1
ATOM 1708 C C . ASN A 1 220 ? 7.586 -31.108 -10.093 1.00 27.11 220 ASN A C 1
ATOM 1710 O O . ASN A 1 220 ? 6.497 -31.532 -9.708 1.00 27.11 220 ASN A O 1
ATOM 1714 N N . ASP A 1 221 ? 7.725 -30.356 -11.183 1.00 32.53 221 ASP A N 1
ATOM 1715 C CA . ASP A 1 221 ? 6.694 -30.178 -12.202 1.00 32.53 221 ASP A CA 1
ATOM 1716 C C . ASP A 1 221 ? 6.549 -31.489 -12.984 1.00 32.53 221 ASP A C 1
ATOM 1718 O O . ASP A 1 221 ? 7.078 -31.659 -14.082 1.00 32.53 221 ASP A O 1
ATOM 1722 N N . ASN A 1 222 ? 5.822 -32.440 -12.409 1.00 32.78 222 ASN A N 1
ATOM 1723 C CA . ASN A 1 222 ? 5.176 -33.478 -13.188 1.00 32.78 222 ASN A CA 1
ATOM 1724 C C . ASN A 1 222 ? 3.708 -33.558 -12.785 1.00 32.78 222 ASN A C 1
ATOM 1726 O O . ASN A 1 222 ? 3.376 -33.858 -11.644 1.00 32.78 222 ASN A O 1
ATOM 1730 N N . GLU A 1 223 ? 2.881 -33.346 -13.809 1.00 34.78 223 GLU A N 1
ATOM 1731 C CA . GLU A 1 223 ? 1.449 -33.622 -13.930 1.00 34.78 223 GLU A CA 1
ATOM 1732 C C . GLU A 1 223 ? 0.495 -32.410 -13.946 1.00 34.78 223 GLU A C 1
ATOM 1734 O O . GLU A 1 223 ? 0.279 -31.698 -12.971 1.00 34.78 223 GLU A O 1
ATOM 1739 N N . ASN A 1 224 ? -0.173 -32.312 -15.108 1.00 34.31 224 ASN A N 1
ATOM 1740 C CA . ASN A 1 224 ? -1.504 -31.751 -15.370 1.00 34.31 224 ASN A CA 1
ATOM 1741 C C . ASN A 1 224 ? -1.621 -30.316 -15.932 1.00 34.31 224 ASN A C 1
ATOM 1743 O O . ASN A 1 224 ? -2.070 -29.377 -15.287 1.00 34.31 224 ASN A O 1
ATOM 1747 N N . GLY A 1 225 ? -1.382 -30.205 -17.247 1.00 36.72 225 GLY A N 1
ATOM 1748 C CA . GLY A 1 225 ? -2.441 -29.780 -18.181 1.00 36.72 225 GLY A CA 1
ATOM 1749 C C . GLY A 1 225 ? -2.978 -28.342 -18.107 1.00 36.72 225 GLY A C 1
ATOM 1750 O O . GLY A 1 225 ? -4.183 -28.148 -18.250 1.00 36.72 225 GLY A O 1
ATOM 1751 N N . GLY A 1 226 ? -2.128 -27.328 -17.928 1.00 32.75 226 GLY A N 1
ATOM 1752 C CA . GLY A 1 226 ? -2.523 -25.914 -18.062 1.00 32.75 226 GLY A CA 1
ATOM 1753 C C . GLY A 1 226 ? -2.521 -25.400 -19.519 1.00 32.75 226 GLY A C 1
ATOM 1754 O O . GLY A 1 226 ? -1.738 -25.890 -20.337 1.00 32.75 226 GLY A O 1
ATOM 1755 N N . PRO A 1 227 ? -3.363 -24.405 -19.878 1.00 40.88 227 PRO A N 1
ATOM 1756 C CA . PRO A 1 227 ? -3.465 -23.895 -21.246 1.00 40.88 227 PRO A CA 1
ATOM 1757 C C . PRO A 1 227 ? -2.145 -23.264 -21.709 1.00 40.88 227 PRO A C 1
ATOM 1759 O O . PRO A 1 227 ? -1.533 -22.466 -21.009 1.00 40.88 227 PRO A O 1
ATOM 1762 N N . THR A 1 228 ? -1.740 -23.574 -22.938 1.00 49.97 228 THR A N 1
ATOM 1763 C CA . THR A 1 228 ? -0.471 -23.178 -23.576 1.00 49.97 228 THR A CA 1
ATOM 1764 C C . THR A 1 228 ? -0.329 -21.675 -23.877 1.00 49.97 228 THR A C 1
ATOM 1766 O O . THR A 1 228 ? 0.651 -21.263 -24.497 1.00 49.97 228 THR A O 1
ATOM 1769 N N . ARG A 1 229 ? -1.282 -20.832 -23.455 1.00 50.47 229 ARG A N 1
ATOM 1770 C CA . ARG A 1 229 ? -1.345 -19.397 -23.773 1.00 50.47 229 ARG A CA 1
ATOM 1771 C C . ARG A 1 229 ? -1.574 -18.574 -22.502 1.00 50.47 229 ARG A C 1
ATOM 1773 O O . ARG A 1 229 ? -2.517 -18.861 -21.767 1.00 50.47 229 ARG A O 1
ATOM 1780 N N . LYS A 1 230 ? -0.742 -17.543 -22.289 1.00 55.97 230 LYS A N 1
ATOM 1781 C CA . LYS A 1 230 ? -0.879 -16.569 -21.187 1.00 55.97 230 LYS A CA 1
ATOM 1782 C C . LYS A 1 230 ? -2.291 -15.969 -21.178 1.00 55.97 230 LYS A C 1
ATOM 1784 O O . LYS A 1 230 ? -2.858 -15.692 -22.244 1.00 55.97 230 LYS A O 1
ATOM 1789 N N . ARG A 1 231 ? -2.887 -15.851 -19.992 1.00 60.56 231 ARG A N 1
ATOM 1790 C CA . ARG A 1 231 ? -4.297 -15.487 -19.810 1.00 60.56 231 ARG A CA 1
ATOM 1791 C C . ARG A 1 231 ? -4.464 -13.981 -20.001 1.00 60.56 231 ARG A C 1
ATOM 1793 O O . ARG A 1 231 ? -3.687 -13.183 -19.501 1.00 60.56 231 ARG A O 1
ATOM 1800 N N . ARG A 1 232 ? -5.508 -13.593 -20.738 1.00 55.00 232 ARG A N 1
ATOM 1801 C CA . ARG A 1 232 ? -5.822 -12.182 -21.051 1.00 55.00 232 ARG A CA 1
ATOM 1802 C C . ARG A 1 232 ? -6.848 -11.551 -20.125 1.00 55.00 232 ARG A C 1
ATOM 1804 O O . ARG A 1 232 ? -7.133 -10.370 -20.242 1.00 55.00 232 ARG A O 1
ATOM 1811 N N . ARG A 1 233 ? -7.484 -12.361 -19.287 1.00 54.56 233 ARG A N 1
ATOM 1812 C CA . ARG A 1 233 ? -8.527 -11.919 -18.375 1.00 54.56 233 ARG A CA 1
ATOM 1813 C C . ARG A 1 233 ? -8.365 -12.677 -17.079 1.00 54.56 233 ARG A C 1
ATOM 1815 O O . ARG A 1 233 ? -8.272 -13.905 -17.092 1.00 54.56 233 ARG A O 1
ATOM 1822 N N . PHE A 1 234 ? -8.359 -11.932 -15.988 1.00 62.72 234 PHE A N 1
ATOM 1823 C CA . PHE A 1 234 ? -8.401 -12.501 -14.660 1.00 62.72 234 PHE A CA 1
ATOM 1824 C C . PHE A 1 234 ? -9.788 -13.109 -14.406 1.00 62.72 234 PHE A C 1
ATOM 1826 O O . PHE A 1 234 ? -10.814 -12.441 -14.550 1.00 62.72 234 PHE A O 1
ATOM 1833 N N . SER A 1 235 ? -9.816 -14.399 -14.080 1.00 56.56 235 SER A N 1
ATOM 1834 C CA . SER A 1 235 ? -10.983 -15.056 -13.496 1.00 56.56 235 SER A CA 1
ATOM 1835 C C . SER A 1 235 ? -10.890 -14.907 -11.985 1.00 56.56 235 SER A C 1
ATOM 1837 O O . SER A 1 235 ? -9.915 -15.379 -11.399 1.00 56.56 235 SER A O 1
ATOM 1839 N N . GLU A 1 236 ? -11.886 -14.279 -11.371 1.00 59.62 236 GLU A N 1
ATOM 1840 C CA . GLU A 1 236 ? -11.926 -14.106 -9.923 1.00 59.62 236 GLU A CA 1
ATOM 1841 C C . GLU A 1 236 ? -11.821 -15.461 -9.215 1.00 59.62 236 GLU A C 1
ATOM 1843 O O . GLU A 1 236 ? -12.646 -16.352 -9.416 1.00 59.62 236 GLU A O 1
ATOM 1848 N N . ILE A 1 237 ? -10.765 -15.625 -8.419 1.00 58.81 237 ILE A N 1
ATOM 1849 C CA . ILE A 1 237 ? -10.623 -16.747 -7.496 1.00 58.81 237 ILE A CA 1
ATOM 1850 C C . ILE A 1 237 ? -11.204 -16.248 -6.178 1.00 58.81 237 ILE A C 1
ATOM 1852 O O . ILE A 1 237 ? -10.545 -15.510 -5.446 1.00 58.81 237 ILE A O 1
ATOM 1856 N N . SER A 1 238 ? -12.464 -16.583 -5.911 1.00 57.03 238 SER A N 1
ATOM 1857 C CA . SER A 1 238 ? -13.106 -16.217 -4.651 1.00 57.03 238 SER A CA 1
ATOM 1858 C C . SER A 1 238 ? -12.392 -16.919 -3.499 1.00 57.03 238 SER A C 1
ATOM 1860 O O . SER A 1 238 ? -12.243 -18.143 -3.510 1.00 57.03 238 SER A O 1
ATOM 1862 N N . ARG A 1 239 ? -11.956 -16.152 -2.494 1.00 65.94 239 ARG A N 1
ATOM 1863 C CA . ARG A 1 239 ? -11.536 -16.728 -1.212 1.00 65.94 239 ARG A CA 1
ATOM 1864 C C . ARG A 1 239 ? -12.722 -17.488 -0.622 1.00 65.94 239 ARG A C 1
ATOM 1866 O O . ARG A 1 239 ? -13.832 -16.958 -0.581 1.00 65.94 239 ARG A O 1
ATOM 1873 N N . GLU A 1 240 ? -12.502 -18.726 -0.192 1.00 70.69 240 GLU A N 1
ATOM 1874 C CA . GLU A 1 240 ? -13.550 -19.521 0.445 1.00 70.69 240 GLU A CA 1
ATOM 1875 C C . GLU A 1 240 ? -13.766 -19.012 1.873 1.00 70.69 240 GLU A C 1
ATOM 1877 O O . GLU A 1 240 ? -13.035 -19.353 2.802 1.00 70.69 240 GLU A O 1
ATOM 1882 N N . ILE A 1 241 ? -14.764 -18.147 2.040 1.00 78.56 241 ILE A N 1
ATOM 1883 C CA . ILE A 1 241 ? -15.109 -17.583 3.342 1.00 78.56 241 ILE A CA 1
ATOM 1884 C C . ILE A 1 241 ? -15.908 -18.623 4.120 1.00 78.56 241 ILE A C 1
ATOM 1886 O O . ILE A 1 241 ? -17.017 -19.000 3.730 1.00 78.56 241 ILE A O 1
ATOM 1890 N N . ARG A 1 242 ? -15.359 -19.068 5.252 1.00 79.81 242 ARG A N 1
ATOM 1891 C CA . ARG A 1 242 ? -16.045 -20.017 6.130 1.00 79.81 242 ARG A CA 1
ATOM 1892 C C . ARG A 1 242 ? -17.268 -19.350 6.766 1.00 79.81 242 ARG A C 1
ATOM 1894 O O . ARG A 1 242 ? -17.118 -18.307 7.405 1.00 79.81 242 ARG A O 1
ATOM 1901 N N . PRO A 1 243 ? -18.471 -19.937 6.651 1.00 82.69 243 PRO A N 1
ATOM 1902 C CA . PRO A 1 243 ? -19.646 -19.376 7.297 1.00 82.69 243 PRO A CA 1
ATOM 1903 C C . PRO A 1 243 ? -19.485 -19.364 8.820 1.00 82.69 243 PRO A C 1
ATOM 1905 O O . PRO A 1 243 ? -19.011 -20.331 9.419 1.00 82.69 243 PRO A O 1
ATOM 1908 N N . TYR A 1 244 ? -19.934 -18.282 9.451 1.00 84.25 244 TYR A N 1
ATOM 1909 C CA . TYR A 1 244 ? -19.974 -18.163 10.904 1.00 84.25 244 TYR A CA 1
ATOM 1910 C C . TYR A 1 244 ? -21.397 -18.450 11.398 1.00 84.25 244 TYR A C 1
ATOM 1912 O O .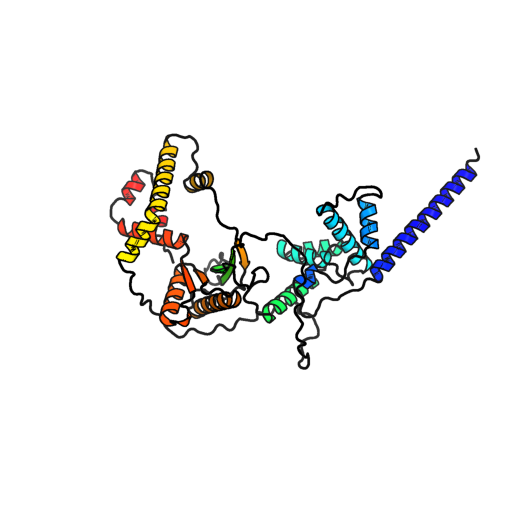 TYR A 1 244 ? -22.313 -17.659 11.182 1.00 84.25 244 TYR A O 1
ATOM 1920 N N . TYR A 1 245 ? -21.597 -19.615 12.018 1.00 80.81 245 TYR A N 1
ATOM 1921 C CA . TYR A 1 245 ? -22.930 -20.118 12.382 1.00 80.81 245 TYR A CA 1
ATOM 1922 C C . TYR A 1 245 ? -23.404 -19.697 13.779 1.00 80.81 245 TYR A C 1
ATOM 1924 O O . TYR A 1 245 ? -24.598 -19.782 14.078 1.00 80.81 245 TYR A O 1
ATOM 1932 N N . SER A 1 246 ? -22.488 -19.264 14.648 1.00 78.31 246 SER A N 1
ATOM 1933 C CA . SER A 1 246 ? -22.837 -18.836 16.002 1.00 78.31 246 SER A CA 1
ATOM 1934 C C . SER A 1 246 ? -23.507 -17.457 15.985 1.00 78.31 246 SER A C 1
ATOM 1936 O O . SER A 1 246 ? -23.334 -16.675 15.052 1.00 78.31 246 SER A O 1
ATOM 1938 N N . LYS A 1 247 ? -24.290 -17.152 17.026 1.00 76.44 247 LYS A N 1
ATOM 1939 C CA . LYS A 1 247 ? -24.854 -15.815 17.274 1.00 76.44 247 LYS A CA 1
ATOM 1940 C C . LYS A 1 247 ? -24.136 -15.208 18.480 1.00 76.44 247 LYS A C 1
ATOM 1942 O O . LYS A 1 247 ? -24.587 -15.437 19.607 1.00 76.44 247 LYS A O 1
ATOM 1947 N N . PRO A 1 248 ? -23.041 -14.459 18.268 1.00 76.31 248 PRO A N 1
ATOM 1948 C CA . PRO A 1 248 ? -22.222 -13.940 19.349 1.00 76.31 248 PRO A CA 1
ATOM 1949 C C . PRO A 1 248 ? -23.019 -13.006 20.259 1.00 76.31 248 PRO A C 1
ATOM 1951 O O . PRO A 1 248 ? -23.772 -12.145 19.792 1.00 76.31 248 PRO A O 1
ATOM 1954 N N . LYS A 1 249 ? -22.844 -13.142 21.574 1.00 73.31 249 LYS A N 1
ATOM 1955 C CA . LYS A 1 249 ? -23.433 -12.225 22.557 1.00 73.31 249 LYS A CA 1
ATOM 1956 C C . LYS A 1 249 ? -22.331 -11.400 23.202 1.00 73.31 249 LYS A C 1
ATOM 1958 O O . LYS A 1 249 ? -21.338 -11.947 23.661 1.00 73.31 249 LYS A O 1
ATOM 1963 N N . ALA A 1 250 ? -22.540 -10.087 23.281 1.00 65.25 250 ALA A N 1
ATOM 1964 C CA . ALA A 1 250 ? -21.678 -9.219 24.072 1.00 65.25 250 ALA A CA 1
ATOM 1965 C C . ALA A 1 250 ? -21.974 -9.472 25.556 1.00 65.25 250 ALA A C 1
ATOM 1967 O O . ALA A 1 250 ? -22.956 -8.969 26.097 1.00 65.25 250 ALA A O 1
ATOM 1968 N N . SER A 1 251 ? -21.152 -10.299 26.190 1.00 67.44 251 SER A N 1
ATOM 1969 C CA . SER A 1 251 ? -21.205 -10.607 27.617 1.00 67.44 251 SER A CA 1
ATOM 1970 C C . SER A 1 251 ? -19.919 -10.107 28.277 1.00 67.44 251 SER A C 1
ATOM 1972 O O . SER A 1 251 ? -19.178 -10.880 28.876 1.00 67.44 251 SER A O 1
ATOM 1974 N N . MET A 1 252 ? -19.614 -8.814 28.134 1.00 65.00 252 MET A N 1
ATOM 1975 C CA . MET A 1 252 ? -18.478 -8.225 28.844 1.00 65.00 252 MET A CA 1
ATOM 1976 C C . MET A 1 252 ? -18.886 -7.800 30.249 1.00 65.00 252 MET A C 1
ATOM 1978 O O . MET A 1 252 ? -19.907 -7.142 30.451 1.00 65.00 252 MET A O 1
ATOM 1982 N N . GLN A 1 253 ? -18.050 -8.155 31.221 1.00 68.19 253 GLN A N 1
ATOM 1983 C CA . GLN A 1 253 ? -18.085 -7.523 32.531 1.00 68.19 253 GLN A CA 1
ATOM 1984 C C . GLN A 1 253 ? -17.558 -6.094 32.391 1.00 68.19 253 GLN A C 1
ATOM 1986 O O . GLN A 1 253 ? -16.529 -5.864 31.755 1.00 68.19 253 GLN A O 1
ATOM 1991 N N . LEU A 1 254 ? -18.277 -5.133 32.968 1.00 70.19 254 LEU A N 1
ATOM 1992 C CA . LEU A 1 254 ? -17.808 -3.755 33.027 1.00 70.19 254 LEU A CA 1
ATOM 1993 C C . LEU A 1 254 ? -16.514 -3.690 33.843 1.00 70.19 254 LEU A C 1
ATOM 1995 O O . LEU A 1 254 ? -16.375 -4.359 34.869 1.00 70.19 254 LEU A O 1
ATOM 1999 N N . ILE A 1 255 ? -15.583 -2.860 33.381 1.00 74.50 255 ILE A N 1
ATOM 2000 C CA . ILE A 1 255 ? -14.347 -2.558 34.100 1.00 74.50 255 ILE A CA 1
ATOM 2001 C C . ILE A 1 255 ? -14.702 -1.937 35.461 1.00 74.50 255 ILE A C 1
ATOM 2003 O O . ILE A 1 255 ? -15.686 -1.205 35.590 1.00 74.50 255 ILE A O 1
ATOM 2007 N N . THR A 1 256 ? -13.904 -2.228 36.488 1.00 79.31 256 THR A N 1
ATOM 2008 C CA . THR A 1 256 ? -14.103 -1.657 37.823 1.00 79.31 256 THR A CA 1
ATOM 2009 C C . THR A 1 256 ? -13.877 -0.143 37.826 1.00 79.31 256 THR A C 1
ATOM 2011 O O . THR A 1 256 ? -13.049 0.393 37.084 1.00 79.31 256 THR A O 1
ATOM 2014 N N . VAL A 1 257 ? -14.588 0.562 38.711 1.00 80.88 257 VAL A N 1
ATOM 2015 C CA . VAL A 1 257 ? -14.462 2.023 38.883 1.00 80.88 257 VAL A CA 1
ATOM 2016 C C . VAL A 1 257 ? -13.019 2.435 39.201 1.00 80.88 257 VAL A C 1
ATOM 2018 O O . VAL A 1 257 ? -12.559 3.485 38.749 1.00 80.88 257 VAL A O 1
ATOM 2021 N N . ASP A 1 258 ? -12.274 1.592 39.917 1.00 84.75 258 ASP A N 1
ATOM 2022 C CA . ASP A 1 258 ? -10.872 1.845 40.261 1.00 84.75 258 ASP A CA 1
ATOM 2023 C C . ASP A 1 258 ? -9.976 1.903 39.021 1.00 84.75 258 ASP A C 1
ATOM 2025 O O . ASP A 1 258 ? -9.147 2.803 38.891 1.00 84.75 258 ASP A O 1
ATOM 2029 N N . SER A 1 259 ? -10.169 0.986 38.068 1.00 80.12 259 SER A N 1
ATOM 2030 C CA . SER A 1 259 ? -9.403 0.984 36.820 1.00 80.12 259 SER A CA 1
ATOM 2031 C C . SER A 1 259 ? -9.738 2.203 35.958 1.00 80.12 259 SER A C 1
ATOM 2033 O O . SER A 1 259 ? -8.819 2.838 35.445 1.00 80.12 259 SER A O 1
ATOM 2035 N N . PHE A 1 260 ? -11.010 2.609 35.891 1.00 77.69 260 PHE A N 1
ATOM 2036 C CA . PHE A 1 260 ? -11.403 3.859 35.232 1.00 77.69 260 PHE A CA 1
ATOM 2037 C C . PHE A 1 260 ? -10.726 5.081 35.872 1.00 77.69 260 PHE A C 1
ATOM 2039 O O . PHE A 1 260 ? -10.143 5.917 35.180 1.00 77.69 260 PHE A O 1
ATOM 2046 N N . THR A 1 261 ? -10.745 5.158 37.204 1.00 83.62 261 THR A N 1
ATOM 2047 C CA . THR A 1 261 ? -10.141 6.262 37.963 1.00 83.62 261 THR A CA 1
ATOM 2048 C C . THR A 1 261 ? -8.627 6.321 37.753 1.00 83.62 261 THR A C 1
ATOM 2050 O O . THR A 1 261 ? -8.070 7.403 37.563 1.00 83.62 261 THR A O 1
ATOM 2053 N N . ASN A 1 262 ? -7.958 5.167 37.728 1.00 87.50 262 ASN A N 1
ATOM 2054 C CA . ASN A 1 262 ? -6.526 5.071 37.457 1.00 87.50 262 ASN A CA 1
ATOM 2055 C C . ASN A 1 262 ? -6.174 5.551 36.046 1.00 87.50 262 ASN A C 1
ATOM 2057 O O . ASN A 1 262 ? -5.272 6.376 35.904 1.00 87.50 262 ASN A O 1
ATOM 2061 N N . THR A 1 263 ? -6.914 5.126 35.021 1.00 81.81 263 THR A N 1
ATOM 2062 C CA . THR A 1 263 ? -6.714 5.617 33.648 1.00 81.81 263 THR A CA 1
ATOM 2063 C C . THR A 1 263 ? -6.931 7.126 33.563 1.00 81.81 263 THR A C 1
ATOM 2065 O O . THR A 1 263 ? -6.099 7.846 33.014 1.00 81.81 263 THR A O 1
ATOM 2068 N N . MET A 1 264 ? -7.995 7.638 34.186 1.00 81.69 264 MET A N 1
ATOM 2069 C CA . MET A 1 264 ? -8.266 9.074 34.214 1.00 81.69 264 MET A CA 1
ATOM 2070 C C . MET A 1 264 ? -7.133 9.848 34.899 1.00 81.69 264 MET A C 1
ATOM 2072 O O . MET A 1 264 ? -6.743 10.911 34.422 1.00 81.69 264 MET A O 1
ATOM 2076 N N . ASN A 1 265 ? -6.554 9.299 35.974 1.00 87.88 265 ASN A N 1
ATOM 2077 C CA . ASN A 1 265 ? -5.395 9.875 36.654 1.00 87.88 265 ASN A CA 1
ATOM 2078 C C . ASN A 1 265 ? -4.149 9.931 35.760 1.00 87.88 265 ASN A C 1
ATOM 2080 O O . ASN A 1 265 ? -3.468 10.956 35.767 1.00 87.88 265 ASN A O 1
ATOM 2084 N N . LEU A 1 266 ? -3.872 8.883 34.976 1.00 87.69 266 LEU A N 1
ATOM 2085 C CA . LEU A 1 266 ? -2.749 8.855 34.029 1.00 87.69 266 LEU A CA 1
ATOM 2086 C C . LEU A 1 266 ? -2.895 9.930 32.941 1.00 87.69 266 LEU A C 1
ATOM 2088 O O . LEU A 1 266 ? -1.918 10.573 32.564 1.00 87.69 266 LEU A O 1
ATOM 2092 N N . CYS A 1 267 ? -4.124 10.186 32.491 1.00 85.31 267 CYS A N 1
ATOM 2093 C CA . CYS A 1 267 ? -4.409 11.176 31.453 1.00 85.31 267 CYS A CA 1
ATOM 2094 C C . CYS A 1 267 ? -4.561 12.617 31.976 1.00 85.31 267 CYS A C 1
ATOM 2096 O O . CYS A 1 267 ? -4.659 13.536 31.164 1.00 85.31 267 CYS A O 1
ATOM 2098 N N . LYS A 1 268 ? -4.559 12.861 33.299 1.00 89.19 268 LYS A N 1
ATOM 2099 C CA . LYS A 1 268 ? -4.811 14.198 33.885 1.00 89.19 268 LYS A CA 1
ATOM 2100 C C . LYS A 1 268 ? -3.903 15.292 33.330 1.00 89.19 268 LYS A C 1
ATOM 2102 O O . LYS A 1 268 ? -4.374 16.393 33.057 1.00 89.19 268 LYS A O 1
ATOM 2107 N N . ALA A 1 269 ? -2.610 15.006 33.186 1.00 89.25 269 ALA A N 1
ATOM 2108 C CA . ALA A 1 269 ? -1.649 15.984 32.684 1.00 89.25 269 ALA A CA 1
ATOM 2109 C C . ALA A 1 269 ? -1.931 16.341 31.217 1.00 89.25 269 ALA A C 1
ATOM 2111 O O . ALA A 1 269 ? -2.014 17.519 30.881 1.00 89.25 269 ALA A O 1
ATOM 2112 N N . ALA A 1 270 ? -2.151 15.330 30.370 1.00 86.44 270 ALA A N 1
ATOM 2113 C CA . ALA A 1 270 ? -2.496 15.521 28.964 1.00 86.44 270 ALA A CA 1
ATOM 2114 C C . ALA A 1 270 ? -3.825 16.278 28.801 1.00 86.44 270 ALA A C 1
ATOM 2116 O O . ALA A 1 270 ? -3.898 17.227 28.025 1.00 86.44 270 ALA A O 1
ATOM 2117 N N . ALA A 1 271 ? -4.843 15.927 29.595 1.00 86.81 271 ALA A N 1
ATOM 2118 C CA . ALA A 1 271 ? -6.129 16.619 29.608 1.00 86.81 271 ALA A CA 1
ATOM 2119 C C . ALA A 1 271 ? -5.982 18.096 30.004 1.00 86.81 271 ALA A C 1
ATOM 2121 O O . ALA A 1 271 ? -6.575 18.964 29.371 1.00 86.81 271 ALA A O 1
ATOM 2122 N N . LYS A 1 272 ? -5.154 18.402 31.012 1.00 90.94 272 LYS A N 1
ATOM 2123 C CA . LYS A 1 272 ? -4.876 19.789 31.405 1.00 90.94 272 LYS A CA 1
ATOM 2124 C C . LYS A 1 272 ? -4.206 20.575 30.275 1.00 90.94 272 LYS A C 1
ATOM 2126 O O . LYS A 1 272 ? -4.628 21.686 29.991 1.00 90.94 272 LYS A O 1
ATOM 2131 N N . ILE A 1 273 ? -3.211 19.987 29.608 1.00 88.50 273 ILE A N 1
ATOM 2132 C CA . ILE A 1 273 ? -2.532 20.618 28.466 1.00 88.50 273 ILE A CA 1
ATOM 2133 C C . ILE A 1 273 ? -3.520 20.889 27.323 1.00 88.50 273 ILE A C 1
ATOM 2135 O O . ILE A 1 273 ? -3.463 21.958 26.720 1.00 88.50 273 ILE A O 1
ATOM 2139 N N . ALA A 1 274 ? -4.424 19.949 27.030 1.00 87.69 274 ALA A N 1
ATOM 2140 C CA . ALA A 1 274 ? -5.461 20.138 26.017 1.00 87.69 274 ALA A CA 1
ATOM 2141 C C . ALA A 1 274 ? -6.393 21.309 26.375 1.00 87.69 274 ALA A C 1
ATOM 2143 O O . ALA A 1 274 ? -6.582 22.204 25.558 1.00 87.69 274 ALA A O 1
ATOM 2144 N N . ILE A 1 275 ? -6.871 21.371 27.624 1.00 90.19 275 ILE A N 1
ATOM 2145 C CA . ILE A 1 275 ? -7.704 22.481 28.118 1.00 90.19 275 ILE A CA 1
ATOM 2146 C C . ILE A 1 275 ? -6.962 23.820 28.018 1.00 90.19 275 ILE A C 1
ATOM 2148 O O . ILE A 1 275 ? -7.533 24.805 27.555 1.00 90.19 275 ILE A O 1
ATOM 2152 N N . ASP A 1 276 ? -5.694 23.870 28.430 1.00 91.06 276 ASP A N 1
ATOM 2153 C CA . ASP A 1 276 ? -4.891 25.093 28.367 1.00 91.06 276 ASP A CA 1
ATOM 2154 C C . ASP A 1 276 ? -4.725 25.568 26.908 1.00 91.06 276 ASP A C 1
ATOM 2156 O O . ASP A 1 276 ? -4.867 26.760 26.629 1.00 91.06 276 ASP A O 1
ATOM 2160 N N . LYS A 1 277 ? -4.498 24.647 25.957 1.00 89.81 277 LYS A N 1
ATOM 2161 C CA . LYS A 1 277 ? -4.449 24.956 24.515 1.00 89.81 277 LYS A CA 1
ATOM 2162 C C . LYS A 1 277 ? -5.784 25.486 23.989 1.00 89.81 277 LYS A C 1
ATOM 2164 O O . LYS A 1 277 ? -5.793 26.487 23.273 1.00 89.81 277 LYS A O 1
ATOM 2169 N N . ASP A 1 278 ? -6.895 24.859 24.366 1.00 91.00 278 ASP A N 1
ATOM 2170 C CA . ASP A 1 278 ? -8.235 25.273 23.941 1.00 91.00 278 ASP A CA 1
ATOM 2171 C C . ASP A 1 278 ? -8.588 26.665 24.475 1.00 91.00 278 ASP A C 1
ATOM 2173 O O . ASP A 1 278 ? -9.094 27.512 23.736 1.00 91.00 278 ASP A O 1
ATOM 2177 N N . LEU A 1 279 ? -8.254 26.948 25.737 1.00 91.62 279 LEU A N 1
ATOM 2178 C CA . LEU A 1 279 ? -8.429 28.271 26.337 1.00 91.62 279 LEU A CA 1
ATOM 2179 C C . LEU A 1 279 ? -7.569 29.326 25.635 1.00 91.62 279 LEU A C 1
ATOM 2181 O O . LEU A 1 279 ? -8.053 30.423 25.355 1.00 91.62 279 LEU A O 1
ATOM 2185 N N . LEU A 1 280 ? -6.312 29.008 25.316 1.00 91.06 280 LEU A N 1
ATOM 2186 C CA . LEU A 1 280 ? -5.436 29.904 24.559 1.00 91.06 280 LEU A CA 1
ATOM 2187 C C . LEU A 1 280 ? -5.994 30.196 23.163 1.00 91.06 280 LEU A C 1
ATOM 2189 O O . LEU A 1 280 ? -5.972 31.354 22.740 1.00 91.06 280 LEU A O 1
ATOM 2193 N N . TRP A 1 281 ? -6.542 29.194 22.474 1.00 92.19 281 TRP A N 1
ATOM 2194 C CA . TRP A 1 281 ? -7.214 29.388 21.190 1.00 92.19 281 TRP A CA 1
ATOM 2195 C C . TRP A 1 281 ? -8.429 30.315 21.318 1.00 92.19 281 TRP A C 1
ATOM 2197 O O . TRP A 1 281 ? -8.494 31.327 20.618 1.00 92.19 281 TRP A O 1
ATOM 2207 N N . ILE A 1 282 ? -9.337 30.043 22.264 1.00 90.62 282 ILE A N 1
ATOM 2208 C CA . ILE A 1 282 ? -10.534 30.869 22.508 1.00 90.62 282 ILE A CA 1
ATOM 2209 C C . ILE A 1 282 ? -10.145 32.321 22.813 1.00 90.62 282 ILE A C 1
ATOM 2211 O O . ILE A 1 282 ? -10.713 33.257 22.251 1.00 90.62 282 ILE A O 1
ATOM 2215 N N . MET A 1 283 ? -9.142 32.532 23.667 1.00 90.75 283 MET A N 1
ATOM 2216 C CA . MET A 1 283 ? -8.667 33.876 23.999 1.00 90.75 283 MET A CA 1
ATOM 2217 C C . MET A 1 283 ? -8.048 34.580 22.788 1.00 90.75 283 MET A C 1
ATOM 2219 O O . MET A 1 283 ? -8.242 35.787 22.619 1.00 90.75 283 MET A O 1
ATOM 2223 N N . SER A 1 284 ? -7.344 33.832 21.934 1.00 90.81 284 SER A N 1
ATOM 2224 C CA . SER A 1 284 ? -6.730 34.345 20.706 1.00 90.81 284 SER A CA 1
ATOM 2225 C C . SER A 1 284 ? -7.776 34.866 19.721 1.00 90.81 284 SER A C 1
ATOM 2227 O O . SER A 1 284 ? -7.562 35.938 19.160 1.00 90.81 284 SER A O 1
ATOM 2229 N N . LEU A 1 285 ? -8.927 34.190 19.576 1.00 88.12 285 LEU A N 1
ATOM 2230 C CA . LEU A 1 285 ? -10.027 34.620 18.690 1.00 88.12 285 LEU A CA 1
ATOM 2231 C C . LEU A 1 285 ? -10.502 36.056 18.968 1.00 88.12 285 LEU A C 1
ATOM 2233 O O . LEU A 1 285 ? -10.971 36.734 18.063 1.00 88.12 285 LEU A O 1
ATOM 2237 N N . SER A 1 286 ? -10.388 36.518 20.217 1.00 85.38 286 SER A N 1
ATOM 2238 C CA . SER A 1 286 ? -10.816 37.863 20.633 1.00 85.38 286 SER A CA 1
ATOM 2239 C C . SER A 1 286 ? -9.723 38.936 20.570 1.00 85.38 286 SER A C 1
ATOM 2241 O O . SER A 1 286 ? -10.023 40.118 20.724 1.00 85.38 286 SER A O 1
ATOM 2243 N N . ARG A 1 287 ? -8.451 38.543 20.419 1.00 87.44 287 ARG A N 1
ATOM 2244 C CA . ARG A 1 287 ? -7.288 39.433 20.620 1.00 87.44 287 ARG A CA 1
ATOM 2245 C C . ARG A 1 287 ? -6.337 39.509 19.436 1.00 87.44 287 ARG A C 1
ATOM 2247 O O . ARG A 1 287 ? -5.486 40.394 19.419 1.00 87.44 287 ARG A O 1
ATOM 2254 N N . ILE A 1 288 ? -6.426 38.566 18.508 1.00 89.00 288 ILE A N 1
ATOM 2255 C CA . ILE A 1 288 ? -5.520 38.445 17.374 1.00 89.00 288 ILE A CA 1
ATOM 2256 C C . ILE A 1 288 ? -6.374 38.397 16.112 1.00 89.00 288 ILE A C 1
ATOM 2258 O O . ILE A 1 288 ? -7.327 37.624 16.025 1.00 89.00 288 ILE A O 1
ATOM 2262 N N . ASP A 1 289 ? -6.019 39.212 15.126 1.00 87.19 289 ASP A N 1
ATOM 2263 C CA . ASP A 1 289 ? -6.673 39.164 13.826 1.00 87.19 289 ASP A CA 1
ATOM 2264 C C . ASP A 1 289 ? -6.256 37.891 13.075 1.00 87.19 289 ASP A C 1
ATOM 2266 O O . ASP A 1 289 ? -5.088 37.504 13.073 1.00 87.19 289 ASP A O 1
ATOM 2270 N N . SER A 1 290 ? -7.204 37.265 12.375 1.00 88.06 290 SER A N 1
ATOM 2271 C CA . SER A 1 290 ? -6.957 36.104 11.501 1.00 88.06 290 SER A CA 1
ATOM 2272 C C . SER A 1 290 ? -6.455 34.832 12.205 1.00 88.06 290 SER A C 1
ATOM 2274 O O . SER A 1 290 ? -5.652 34.085 11.646 1.00 88.06 290 SER A O 1
ATOM 2276 N N . VAL A 1 291 ? -6.943 34.537 13.415 1.00 89.69 291 VAL A N 1
ATOM 2277 C CA . VAL A 1 291 ? -6.690 33.238 14.064 1.00 89.69 291 VAL A CA 1
ATOM 2278 C C . VAL A 1 291 ? -7.377 32.119 13.270 1.00 89.69 291 VAL A C 1
ATOM 2280 O O . VAL A 1 291 ? -8.587 32.194 13.043 1.00 89.69 291 VAL A O 1
ATOM 2283 N N . PRO A 1 292 ? -6.655 31.060 12.863 1.00 89.88 292 PRO A N 1
ATOM 2284 C CA . PRO A 1 292 ? -7.276 29.920 12.204 1.00 89.88 292 PRO A CA 1
ATOM 2285 C C . PRO A 1 292 ? -8.297 29.208 13.095 1.00 89.88 292 PRO A C 1
ATOM 2287 O O . PRO A 1 292 ? -8.248 29.268 14.327 1.00 89.88 292 PRO A O 1
ATOM 2290 N N . MET A 1 293 ? -9.205 28.463 12.464 1.00 88.31 293 MET A N 1
ATOM 2291 C CA . MET A 1 293 ? -10.101 27.555 13.184 1.00 88.31 293 MET A CA 1
ATOM 2292 C C . MET A 1 293 ? -9.312 26.551 14.037 1.00 88.31 293 MET A C 1
ATOM 2294 O O . MET A 1 293 ? -8.142 26.287 13.760 1.00 88.31 293 MET A O 1
ATOM 2298 N N . TRP A 1 294 ? -9.970 25.962 15.040 1.00 85.94 294 TRP A N 1
ATOM 2299 C CA . TRP A 1 294 ? -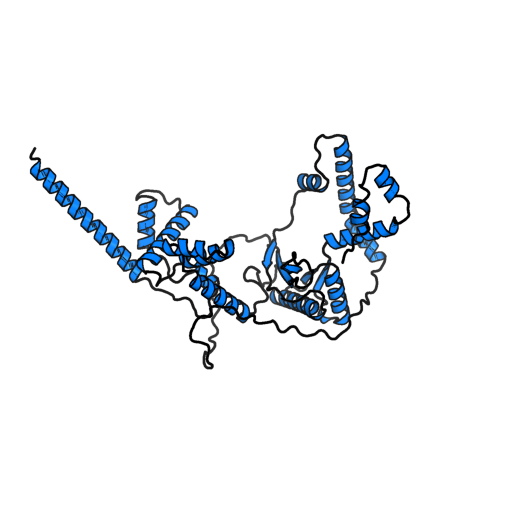9.361 25.097 16.060 1.00 85.94 294 TRP A CA 1
ATOM 2300 C C . TRP A 1 294 ? -8.348 24.082 15.508 1.00 85.94 294 TRP A C 1
ATOM 2302 O O . TRP A 1 294 ? -7.240 23.973 16.032 1.00 85.94 294 TRP A O 1
ATOM 2312 N N . LEU A 1 295 ? -8.686 23.395 14.409 1.00 86.69 295 LEU A N 1
ATOM 2313 C CA . LEU A 1 295 ? -7.786 22.438 13.762 1.00 86.69 295 LEU A CA 1
ATOM 2314 C C . LEU A 1 295 ? -6.511 23.115 13.238 1.00 86.69 295 LEU A C 1
ATOM 2316 O O . LEU A 1 295 ? -5.409 22.694 13.567 1.00 86.69 295 LEU A O 1
ATOM 2320 N N . GLY A 1 296 ? -6.654 24.200 12.472 1.00 89.88 296 GLY A N 1
ATOM 2321 C CA . GLY A 1 296 ? -5.521 24.952 11.933 1.00 89.88 296 GLY A CA 1
ATOM 2322 C C . GLY A 1 296 ? -4.646 25.555 13.032 1.00 89.88 296 GLY A C 1
ATOM 2323 O O . GLY A 1 296 ? -3.424 25.506 12.934 1.00 89.88 296 GLY A O 1
ATOM 2324 N N . TYR A 1 297 ? -5.257 26.058 14.109 1.00 90.56 297 TYR A N 1
ATOM 2325 C CA . TYR A 1 297 ? -4.524 26.541 15.278 1.00 90.56 297 TYR A CA 1
ATOM 2326 C C . TYR A 1 297 ? -3.675 25.430 15.899 1.00 90.56 297 TYR A C 1
ATOM 2328 O O . TYR A 1 297 ? -2.467 25.604 16.053 1.00 90.56 297 TYR A O 1
ATOM 2336 N N . ASN A 1 298 ? -4.279 24.268 16.177 1.00 88.75 298 ASN A N 1
ATOM 2337 C CA . ASN A 1 298 ? -3.570 23.127 16.749 1.00 88.75 298 ASN A CA 1
ATOM 2338 C C . ASN A 1 298 ? -2.465 22.598 15.829 1.00 88.75 298 ASN A C 1
ATOM 2340 O O . ASN A 1 298 ? -1.391 22.276 16.333 1.00 88.75 298 ASN A O 1
ATOM 2344 N N . CYS A 1 299 ? -2.671 22.569 14.511 1.00 88.62 299 CYS A N 1
ATOM 2345 C CA . CYS A 1 299 ? -1.638 22.178 13.549 1.00 88.62 299 CYS A CA 1
ATOM 2346 C C . CYS A 1 299 ? -0.434 23.131 13.532 1.00 88.62 299 CYS A C 1
ATOM 2348 O O . CYS A 1 299 ? 0.686 22.678 13.338 1.00 88.62 299 CYS A O 1
ATOM 2350 N N . MET A 1 300 ? -0.636 24.437 13.737 1.00 87.94 300 MET A N 1
ATOM 2351 C CA . MET A 1 300 ? 0.468 25.407 13.754 1.00 87.94 300 MET A CA 1
ATOM 2352 C C . MET A 1 300 ? 1.316 25.331 15.025 1.00 87.94 300 MET A C 1
ATOM 2354 O O . MET A 1 300 ? 2.517 25.584 14.973 1.00 87.94 300 MET A O 1
ATOM 2358 N N . ILE A 1 301 ? 0.695 25.038 16.171 1.00 86.38 301 ILE A N 1
ATOM 2359 C CA . ILE A 1 301 ? 1.387 25.027 17.471 1.00 86.38 301 ILE A CA 1
ATOM 2360 C C . ILE A 1 301 ? 1.893 23.644 17.880 1.00 86.38 301 ILE A C 1
ATOM 2362 O O . ILE A 1 301 ? 2.670 23.535 18.828 1.00 86.38 301 ILE A O 1
ATOM 2366 N N . SER A 1 302 ? 1.412 22.585 17.230 1.00 84.88 302 SER A N 1
ATOM 2367 C CA . SER A 1 302 ? 1.795 21.215 17.559 1.00 84.88 302 SER A CA 1
ATOM 2368 C C . SER A 1 302 ? 2.941 20.771 16.665 1.00 84.88 302 SER A C 1
ATOM 2370 O O . SER A 1 302 ? 2.868 20.868 15.444 1.00 84.88 302 SER A O 1
ATOM 2372 N N . SER A 1 303 ? 3.997 20.254 17.282 1.00 84.19 303 SER A N 1
ATOM 2373 C CA . SER A 1 303 ? 5.048 19.522 16.591 1.00 84.19 303 SER A CA 1
ATOM 2374 C C . SER A 1 303 ? 4.694 18.038 16.580 1.00 84.19 303 SER A C 1
ATOM 2376 O O . SER A 1 303 ? 4.498 17.429 17.633 1.00 84.19 303 SER A O 1
ATOM 2378 N N . ASP A 1 304 ? 4.589 17.460 15.386 1.00 81.69 304 ASP A N 1
ATOM 2379 C CA . ASP A 1 304 ? 4.381 16.024 15.237 1.00 81.69 304 ASP A CA 1
ATOM 2380 C C . ASP A 1 304 ? 5.718 15.291 15.397 1.00 81.69 304 ASP A C 1
ATOM 2382 O O . ASP A 1 304 ? 6.645 15.458 14.603 1.00 81.69 304 ASP A O 1
ATOM 2386 N N . HIS A 1 305 ? 5.819 14.513 16.471 1.00 83.25 305 HIS A N 1
ATOM 2387 C CA . HIS A 1 305 ? 6.962 13.652 16.773 1.00 83.25 305 HIS A CA 1
ATOM 2388 C C . HIS A 1 305 ? 6.620 12.170 16.597 1.00 83.25 305 HIS A C 1
ATOM 2390 O O . HIS A 1 305 ? 7.365 11.313 17.071 1.00 83.25 305 HIS A O 1
ATOM 2396 N N . SER A 1 306 ? 5.484 11.867 15.964 1.00 82.81 306 SER A N 1
ATOM 2397 C CA . SER A 1 306 ? 5.059 10.496 15.720 1.00 82.81 306 SER A CA 1
ATOM 2398 C C . SER A 1 306 ? 6.053 9.786 14.808 1.00 82.81 306 SER A C 1
ATOM 2400 O O . SER A 1 306 ? 6.601 10.360 13.862 1.00 82.81 306 SER A O 1
ATOM 2402 N N . GLU A 1 307 ? 6.288 8.512 15.095 1.00 84.12 307 GLU A N 1
ATOM 2403 C CA . GLU A 1 307 ? 7.113 7.666 14.244 1.00 84.12 307 GLU A CA 1
ATOM 2404 C C . GLU A 1 307 ? 6.463 7.493 12.870 1.00 84.12 307 GLU A C 1
ATOM 2406 O O . GLU A 1 307 ? 5.247 7.318 12.744 1.00 84.12 307 GLU A O 1
ATOM 2411 N N . LYS A 1 308 ? 7.287 7.524 11.820 1.00 86.19 308 LYS A N 1
ATOM 2412 C CA . LYS A 1 308 ? 6.811 7.251 10.466 1.00 86.19 308 LYS A CA 1
ATOM 2413 C C . LYS A 1 308 ? 6.432 5.780 10.345 1.00 86.19 308 LYS A C 1
ATOM 2415 O O . LYS A 1 308 ? 7.151 4.893 10.804 1.00 86.19 308 LYS A O 1
ATOM 2420 N N . GLN A 1 309 ? 5.312 5.542 9.678 1.00 89.81 309 GLN A N 1
ATOM 2421 C CA . GLN A 1 309 ? 4.797 4.208 9.415 1.00 89.81 309 GLN A CA 1
ATOM 2422 C C . GLN A 1 309 ? 4.951 3.881 7.935 1.00 89.81 309 GLN A C 1
ATOM 2424 O O . GLN A 1 309 ? 4.650 4.705 7.068 1.00 89.81 309 GLN A O 1
ATOM 2429 N N . LYS A 1 310 ? 5.375 2.653 7.646 1.00 91.94 310 LYS A N 1
ATOM 2430 C CA . LYS A 1 310 ? 5.262 2.070 6.314 1.00 91.94 310 LYS A CA 1
ATOM 2431 C C . LYS A 1 310 ? 3.882 1.447 6.177 1.00 91.94 310 LYS A C 1
ATOM 2433 O O . LYS A 1 310 ? 3.514 0.624 7.009 1.00 91.94 310 LYS A O 1
ATOM 2438 N N . ILE A 1 311 ? 3.137 1.842 5.149 1.00 92.38 311 ILE A N 1
ATOM 2439 C CA . ILE A 1 311 ? 1.759 1.401 4.910 1.00 92.38 311 ILE A CA 1
ATOM 2440 C C . ILE A 1 311 ? 1.720 0.582 3.623 1.00 92.38 311 ILE A C 1
ATOM 2442 O O . ILE A 1 311 ? 2.242 1.016 2.599 1.00 92.38 311 ILE A O 1
ATOM 2446 N N . GLU A 1 312 ? 1.073 -0.576 3.680 1.00 91.69 312 GLU A N 1
ATOM 2447 C CA . GLU A 1 312 ? 0.797 -1.438 2.533 1.00 91.69 312 GLU A CA 1
ATOM 2448 C C . GLU A 1 312 ? -0.676 -1.868 2.541 1.00 91.69 312 GLU A C 1
ATOM 2450 O O . GLU A 1 312 ? -1.351 -1.846 3.573 1.00 91.69 312 GLU A O 1
ATOM 2455 N N . TYR A 1 313 ? -1.181 -2.282 1.381 1.00 89.19 313 TYR A N 1
ATOM 2456 C CA . TYR A 1 313 ? -2.559 -2.751 1.234 1.00 89.19 313 TYR A CA 1
ATOM 2457 C C . TYR A 1 313 ? -2.637 -4.273 1.347 1.00 89.19 313 TYR A C 1
ATOM 2459 O O . TYR A 1 313 ? -1.849 -5.002 0.741 1.00 89.19 313 TYR A O 1
ATOM 2467 N N . LEU A 1 314 ? -3.625 -4.757 2.095 1.00 88.31 314 LEU A N 1
ATOM 2468 C CA . LEU A 1 314 ? -4.014 -6.163 2.115 1.00 88.31 314 LEU A CA 1
ATOM 2469 C C . LEU A 1 314 ? -4.964 -6.452 0.949 1.00 88.31 314 LEU A C 1
ATOM 2471 O O . LEU A 1 314 ? -5.637 -5.561 0.429 1.00 88.31 314 LEU A O 1
ATOM 2475 N N . SER A 1 315 ? -5.041 -7.718 0.536 1.00 82.25 315 SER A N 1
ATOM 2476 C CA . SER A 1 315 ? -5.983 -8.123 -0.509 1.00 82.25 315 SER A CA 1
ATOM 2477 C C . SER A 1 315 ? -7.427 -7.843 -0.066 1.00 82.25 315 SER A C 1
ATOM 2479 O O . SER A 1 315 ? -7.814 -8.321 1.006 1.00 82.25 315 SER A O 1
ATOM 2481 N N . PRO A 1 316 ? -8.230 -7.128 -0.875 1.00 80.62 316 PRO A N 1
ATOM 2482 C CA . PRO A 1 316 ? -9.630 -6.877 -0.562 1.00 80.62 316 PRO A CA 1
ATOM 2483 C C . PRO A 1 316 ? -10.428 -8.173 -0.408 1.00 80.62 316 PRO A C 1
ATOM 2485 O O . PRO A 1 316 ? -10.186 -9.156 -1.115 1.00 80.62 316 PRO A O 1
ATOM 2488 N N . ILE A 1 317 ? -11.416 -8.152 0.483 1.00 82.69 317 ILE A N 1
ATOM 2489 C CA . ILE A 1 317 ? -12.461 -9.169 0.552 1.00 82.69 317 ILE A CA 1
ATOM 2490 C C . ILE A 1 317 ? -13.694 -8.591 -0.136 1.00 82.69 317 ILE A C 1
ATOM 2492 O O . ILE A 1 317 ? -14.284 -7.632 0.357 1.00 82.69 317 ILE A O 1
ATOM 2496 N N . ASN A 1 318 ? -14.088 -9.197 -1.260 1.00 76.75 318 ASN A N 1
ATOM 2497 C CA . ASN A 1 318 ? -15.228 -8.757 -2.070 1.00 76.75 318 ASN A CA 1
ATOM 2498 C C . ASN A 1 318 ? -16.572 -9.144 -1.421 1.00 76.75 318 ASN A C 1
ATOM 2500 O O . ASN A 1 318 ? -17.324 -9.974 -1.938 1.00 76.75 318 ASN A O 1
ATOM 2504 N N . SER A 1 319 ? -16.829 -8.667 -0.206 1.00 79.06 319 SER A N 1
ATOM 2505 C CA . SER A 1 319 ? -18.033 -8.957 0.572 1.00 79.06 319 SER A CA 1
ATOM 2506 C C . SER A 1 319 ? -18.248 -7.916 1.662 1.00 79.06 319 SER A C 1
ATOM 2508 O O . SER A 1 319 ? -17.295 -7.429 2.267 1.00 79.06 319 SER A O 1
ATOM 2510 N N . SER A 1 320 ? -19.522 -7.650 1.954 1.00 74.75 320 SER A N 1
ATOM 2511 C CA . SER A 1 320 ? -19.924 -6.620 2.910 1.00 74.75 320 SER A CA 1
ATOM 2512 C C . SER A 1 320 ? -19.468 -6.914 4.343 1.00 74.75 320 SER A C 1
ATOM 2514 O O . SER A 1 320 ? -19.646 -8.046 4.815 1.00 74.75 320 SER A O 1
ATOM 2516 N N . PRO A 1 321 ? -18.991 -5.894 5.086 1.00 73.19 321 PRO A N 1
ATOM 2517 C CA . PRO A 1 321 ? -18.636 -6.022 6.498 1.00 73.19 321 PRO A CA 1
ATOM 2518 C C . PRO A 1 321 ? -19.799 -6.341 7.440 1.00 73.19 321 PRO A C 1
ATOM 2520 O O . PRO A 1 321 ? -19.592 -6.555 8.630 1.00 73.19 321 PRO A O 1
ATOM 2523 N N . THR A 1 322 ? -21.027 -6.445 6.937 1.00 72.31 322 THR A N 1
ATOM 2524 C CA . THR A 1 322 ? -22.217 -6.714 7.753 1.00 72.31 322 THR A CA 1
ATOM 2525 C C . THR A 1 322 ? -22.359 -8.173 8.203 1.00 72.31 322 THR A C 1
ATOM 2527 O O . THR A 1 322 ? -23.328 -8.514 8.882 1.00 72.31 322 THR A O 1
ATOM 2530 N N . SER A 1 323 ? -21.455 -9.070 7.800 1.00 85.31 323 SER A N 1
ATOM 2531 C CA . SER A 1 323 ? -21.529 -10.503 8.110 1.00 85.31 323 SER A CA 1
ATOM 2532 C C . SER A 1 323 ? -20.442 -10.936 9.092 1.00 85.31 323 SER A C 1
ATOM 2534 O O . SER A 1 323 ? -19.258 -10.692 8.871 1.00 85.31 323 SER A O 1
ATOM 2536 N N . TYR A 1 324 ? -20.835 -11.678 10.136 1.00 88.94 324 TYR A N 1
ATOM 2537 C CA . TYR A 1 324 ? -19.899 -12.261 11.106 1.00 88.94 324 TYR A CA 1
ATOM 2538 C C . TYR A 1 324 ? -18.851 -13.167 10.451 1.00 88.94 324 TYR A C 1
ATOM 2540 O O . TYR A 1 324 ? -17.744 -13.259 10.962 1.00 88.94 324 TYR A O 1
ATOM 2548 N N . ALA A 1 325 ? -19.165 -13.803 9.317 1.00 89.25 325 ALA A N 1
ATOM 2549 C CA . ALA A 1 325 ? -18.197 -14.616 8.580 1.00 89.25 325 ALA A CA 1
ATOM 2550 C C . ALA A 1 325 ? -17.012 -13.780 8.080 1.00 89.25 325 ALA A C 1
ATOM 2552 O O . ALA A 1 325 ? -15.867 -14.209 8.180 1.00 89.25 325 ALA A O 1
ATOM 2553 N N . ILE A 1 326 ? -17.290 -12.564 7.604 1.00 89.12 326 ILE A N 1
ATOM 2554 C CA . ILE A 1 326 ? -16.265 -11.657 7.092 1.00 89.12 326 ILE A CA 1
ATOM 2555 C C . ILE A 1 326 ? -15.436 -11.091 8.242 1.00 89.12 326 ILE A C 1
ATOM 2557 O O . ILE A 1 326 ? -14.213 -11.12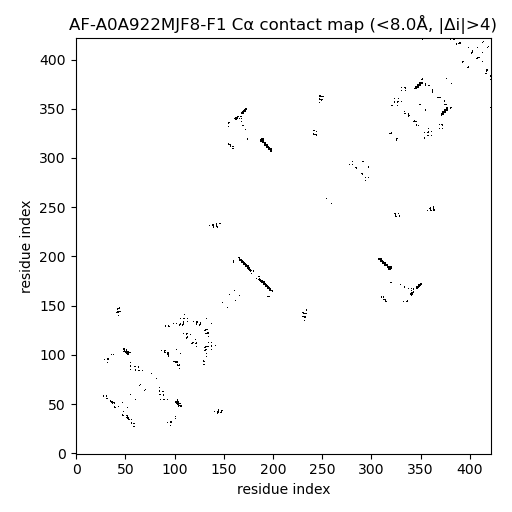2 8.184 1.00 89.12 326 ILE A O 1
ATOM 2561 N N . VAL A 1 327 ? -16.089 -10.649 9.320 1.00 91.19 327 VAL A N 1
ATOM 2562 C CA . VAL A 1 327 ? -15.390 -10.131 10.508 1.00 91.19 327 VAL A CA 1
ATOM 2563 C C . VAL A 1 327 ? -14.536 -11.218 11.179 1.00 91.19 327 VAL A C 1
ATOM 2565 O O . VAL A 1 327 ? -13.448 -10.955 11.684 1.00 91.19 327 VAL A O 1
ATOM 2568 N N . ASN A 1 328 ? -14.988 -12.472 11.160 1.00 92.69 328 ASN A N 1
ATOM 2569 C CA . ASN A 1 328 ? -14.192 -13.597 11.641 1.00 92.69 328 ASN A CA 1
ATOM 2570 C C . ASN A 1 328 ? -12.953 -13.838 10.762 1.00 92.69 328 ASN A C 1
ATOM 2572 O O . ASN A 1 328 ? -11.876 -14.138 11.272 1.00 92.69 328 ASN A O 1
ATOM 2576 N N . GLU A 1 329 ? -13.087 -13.671 9.445 1.00 91.44 329 GLU A N 1
ATOM 2577 C CA . GLU A 1 329 ? -11.965 -13.780 8.514 1.00 91.44 329 GLU A CA 1
ATOM 2578 C C . GLU A 1 329 ? -10.935 -12.664 8.723 1.00 91.44 329 GLU A C 1
ATOM 2580 O O . GLU A 1 329 ? -9.735 -12.935 8.744 1.00 91.44 329 GLU A O 1
ATOM 2585 N N . THR A 1 330 ? -11.367 -11.423 8.971 1.00 93.12 330 THR A N 1
ATOM 2586 C CA . THR A 1 330 ? -10.441 -10.320 9.283 1.00 93.12 330 THR A CA 1
ATOM 2587 C C . THR A 1 330 ? -9.684 -10.548 10.593 1.00 93.12 330 THR A C 1
ATOM 2589 O O . THR A 1 330 ? -8.489 -10.253 10.667 1.00 93.12 330 THR A O 1
ATOM 2592 N N . LEU A 1 331 ? -10.322 -11.158 11.600 1.00 94.38 331 LEU A N 1
ATOM 2593 C CA . LEU A 1 331 ? -9.650 -11.595 12.831 1.00 94.38 331 LEU A CA 1
ATOM 2594 C C . LEU A 1 331 ? -8.640 -12.728 12.582 1.00 94.38 331 LEU A C 1
ATOM 2596 O O . LEU A 1 331 ? -7.538 -12.690 13.131 1.00 94.38 331 LEU A O 1
ATOM 2600 N N . ASN A 1 332 ? -8.970 -13.708 11.735 1.00 93.69 332 ASN A N 1
ATOM 2601 C CA . ASN A 1 332 ? -8.031 -14.770 11.355 1.00 93.69 332 ASN A CA 1
ATOM 2602 C C . ASN A 1 332 ? -6.811 -14.209 10.616 1.00 93.69 332 ASN A C 1
ATOM 2604 O O . ASN A 1 332 ? -5.685 -14.570 10.954 1.00 93.69 332 ASN A O 1
ATOM 2608 N N . MET A 1 333 ? -7.019 -13.286 9.672 1.00 92.44 333 MET A N 1
ATOM 2609 C CA . MET A 1 333 ? -5.925 -12.612 8.967 1.00 92.44 333 MET A CA 1
ATOM 2610 C C . MET A 1 333 ? -5.021 -11.851 9.939 1.00 92.44 333 MET A C 1
ATOM 2612 O O . MET A 1 333 ? -3.802 -11.983 9.870 1.00 92.44 333 MET A O 1
ATOM 2616 N N . ALA A 1 334 ? -5.593 -11.091 10.877 1.00 94.62 334 ALA A N 1
ATOM 2617 C CA . ALA A 1 334 ? -4.812 -10.378 11.885 1.00 94.62 334 ALA A CA 1
ATOM 2618 C C . ALA A 1 334 ? -3.978 -11.330 12.755 1.00 94.62 334 ALA A C 1
ATOM 2620 O O . ALA A 1 334 ? -2.798 -11.076 12.996 1.00 94.62 334 ALA A O 1
ATOM 2621 N N . LYS A 1 335 ? -4.562 -12.456 13.179 1.00 94.62 335 LYS A N 1
ATOM 2622 C CA . LYS A 1 335 ? -3.846 -13.492 13.927 1.00 94.62 335 LYS A CA 1
ATOM 2623 C C . LYS A 1 335 ? -2.684 -14.082 13.125 1.00 94.62 335 LYS A C 1
ATOM 2625 O O . LYS A 1 335 ? -1.580 -14.185 13.650 1.00 94.62 335 LYS A O 1
ATOM 2630 N N . GLU A 1 336 ? -2.911 -14.430 11.861 1.00 93.19 336 GLU A N 1
ATOM 2631 C CA . GLU A 1 336 ? -1.869 -14.975 10.986 1.00 93.19 336 GLU A CA 1
ATOM 2632 C C . GLU A 1 336 ? -0.728 -13.967 10.765 1.00 93.19 336 GLU A C 1
ATOM 2634 O O . GLU A 1 336 ? 0.447 -14.338 10.769 1.00 93.19 336 GLU A O 1
ATOM 2639 N N . ILE A 1 337 ? -1.055 -12.678 10.623 1.00 93.62 337 ILE A N 1
ATOM 2640 C CA . ILE A 1 337 ? -0.065 -11.596 10.536 1.00 93.62 337 ILE A CA 1
ATOM 2641 C C . ILE A 1 337 ? 0.738 -11.501 11.834 1.00 93.62 337 ILE A C 1
ATOM 2643 O O . ILE A 1 337 ? 1.959 -11.371 11.781 1.00 93.62 337 ILE A O 1
ATOM 2647 N N . ALA A 1 338 ? 0.086 -11.601 12.995 1.00 93.38 338 ALA A N 1
ATOM 2648 C CA . ALA A 1 338 ? 0.768 -11.583 14.284 1.00 93.38 338 ALA A CA 1
ATOM 2649 C C . ALA A 1 338 ? 1.793 -12.723 14.405 1.00 93.38 338 ALA A C 1
ATOM 2651 O O . ALA A 1 338 ? 2.955 -12.490 14.739 1.00 93.38 338 ALA A O 1
ATOM 2652 N N . GLU A 1 339 ? 1.380 -13.940 14.044 1.00 93.06 339 GLU A N 1
ATOM 2653 C CA . GLU A 1 339 ? 2.229 -15.134 14.059 1.00 93.06 339 GLU A CA 1
ATOM 2654 C C . GLU A 1 339 ? 3.418 -14.999 13.097 1.00 93.06 339 GLU A C 1
ATOM 2656 O O . GLU A 1 339 ? 4.564 -15.238 13.483 1.00 93.06 339 GLU A O 1
ATOM 2661 N N . LYS A 1 340 ? 3.176 -14.551 11.858 1.00 91.44 340 LYS A N 1
ATOM 2662 C CA . LYS A 1 340 ? 4.227 -14.370 10.844 1.00 91.44 340 LYS A CA 1
ATOM 2663 C C . LYS A 1 340 ? 5.200 -13.235 11.178 1.00 91.44 340 LYS A C 1
ATOM 2665 O O . LYS A 1 340 ? 6.384 -13.355 10.878 1.00 91.44 340 LYS A O 1
ATOM 2670 N N . CYS A 1 341 ? 4.735 -12.163 11.816 1.00 91.25 341 CYS A N 1
ATOM 2671 C CA . CYS A 1 341 ? 5.588 -11.085 12.328 1.00 91.25 341 CYS A CA 1
ATOM 2672 C C . CYS A 1 341 ? 6.244 -11.422 13.677 1.00 91.25 341 CYS A C 1
ATOM 2674 O O . CYS A 1 341 ? 6.999 -10.606 14.194 1.00 91.25 341 CYS A O 1
ATOM 2676 N N . GLN A 1 342 ? 5.979 -12.601 14.254 1.00 91.25 342 GLN A N 1
ATOM 2677 C CA . GLN A 1 342 ? 6.502 -13.018 15.560 1.00 91.25 342 GLN A CA 1
ATOM 2678 C C . GLN A 1 342 ? 6.172 -12.025 16.692 1.00 91.25 342 GLN A C 1
ATOM 2680 O O . GLN A 1 342 ? 6.957 -11.856 17.626 1.00 91.25 342 GLN A O 1
ATOM 2685 N N . GLN A 1 343 ? 5.009 -11.370 16.614 1.00 92.06 343 GLN A N 1
ATOM 2686 C CA . GLN A 1 343 ? 4.523 -10.451 17.643 1.00 92.06 343 GLN A CA 1
ATOM 2687 C C . GLN A 1 343 ? 3.535 -11.169 18.576 1.00 92.06 343 GLN A C 1
ATOM 2689 O O . GLN A 1 343 ? 2.679 -11.921 18.102 1.00 92.06 343 GLN A O 1
ATOM 2694 N N . PRO A 1 344 ? 3.638 -10.966 19.902 1.00 92.62 344 PRO A N 1
ATOM 2695 C CA . PRO A 1 344 ? 2.778 -11.651 20.863 1.00 92.62 344 PRO A CA 1
ATOM 2696 C C . PRO A 1 344 ? 1.322 -11.196 20.758 1.00 92.62 344 PRO A C 1
ATOM 2698 O O . PRO A 1 344 ? 0.418 -11.994 20.988 1.00 92.62 344 PRO A O 1
ATOM 2701 N N . GLU A 1 345 ? 1.105 -9.933 20.398 1.00 94.44 345 GLU A N 1
ATOM 2702 C CA . GLU A 1 345 ? -0.202 -9.299 20.285 1.00 94.44 345 GLU A CA 1
ATOM 2703 C C . GLU A 1 345 ? -0.236 -8.417 19.037 1.00 94.44 345 GLU A C 1
ATOM 2705 O O . GLU A 1 345 ? 0.801 -7.918 18.604 1.00 94.44 345 GLU A O 1
ATOM 2710 N N . ILE A 1 346 ? -1.425 -8.213 18.470 1.00 95.44 346 ILE A N 1
ATOM 2711 C CA . ILE A 1 346 ? -1.641 -7.322 17.328 1.00 95.44 346 ILE A CA 1
ATOM 2712 C C . ILE A 1 346 ? -2.828 -6.398 17.581 1.00 95.44 346 ILE A C 1
ATOM 2714 O O . ILE A 1 346 ? -3.855 -6.812 18.120 1.00 95.44 346 ILE A O 1
ATOM 2718 N N . ILE A 1 347 ? -2.703 -5.144 17.149 1.00 95.56 347 ILE A N 1
ATOM 2719 C CA . ILE A 1 347 ? -3.808 -4.191 17.142 1.00 95.56 347 ILE A CA 1
ATOM 2720 C C . ILE A 1 347 ? -4.537 -4.282 15.803 1.00 95.56 347 ILE A C 1
ATOM 2722 O O . ILE A 1 347 ? -3.917 -4.212 14.738 1.00 95.56 347 ILE A O 1
ATOM 2726 N N . VAL A 1 348 ? -5.860 -4.404 15.873 1.00 94.88 348 VAL A N 1
ATOM 2727 C CA . VAL A 1 348 ? -6.748 -4.332 14.714 1.00 94.88 348 VAL A CA 1
ATOM 2728 C C . VAL A 1 348 ? -7.705 -3.173 14.903 1.00 94.88 348 VAL A C 1
ATOM 2730 O O . VAL A 1 348 ? -8.487 -3.171 15.852 1.00 94.88 348 VAL A O 1
ATOM 2733 N N . THR A 1 349 ? -7.650 -2.194 14.006 1.00 92.94 349 THR A N 1
ATOM 2734 C CA . THR A 1 349 ? -8.568 -1.051 14.030 1.00 92.94 349 THR A CA 1
ATOM 2735 C C . THR A 1 349 ? -9.755 -1.303 13.106 1.00 92.94 349 THR A C 1
ATOM 2737 O O . THR A 1 349 ? -9.569 -1.710 11.960 1.00 92.94 349 THR A O 1
ATOM 2740 N N . TYR A 1 350 ? -10.962 -1.041 13.602 1.00 89.94 350 TYR A N 1
ATOM 2741 C CA . TYR A 1 350 ? -12.205 -1.133 12.835 1.00 89.94 350 TYR A CA 1
ATOM 2742 C C . TYR A 1 350 ? -13.057 0.133 13.009 1.00 89.94 350 TYR A C 1
ATOM 2744 O O . TYR A 1 350 ? -12.901 0.881 13.987 1.00 89.94 350 TYR A O 1
ATOM 2752 N N . ASP A 1 351 ? -14.011 0.331 12.096 1.00 85.25 351 ASP A N 1
ATOM 2753 C CA . ASP A 1 351 ? -15.187 1.161 12.365 1.00 85.25 351 ASP A CA 1
ATOM 2754 C C . ASP A 1 351 ? -15.964 0.636 13.597 1.00 85.25 351 ASP A C 1
ATOM 2756 O O . ASP A 1 351 ? -15.739 -0.479 14.083 1.00 85.25 351 ASP A O 1
ATOM 2760 N N . LEU A 1 352 ? -16.876 1.439 14.151 1.00 81.75 352 LEU A N 1
ATOM 2761 C CA . LEU A 1 352 ? -17.570 1.069 15.391 1.00 81.75 352 LEU A CA 1
ATOM 2762 C C . LEU A 1 352 ? -18.513 -0.138 15.223 1.00 81.75 352 LEU A C 1
ATOM 2764 O O . LEU A 1 352 ? -18.636 -0.956 16.144 1.00 81.75 352 LEU A O 1
ATOM 2768 N N . ALA A 1 353 ? -19.168 -0.265 14.069 1.00 81.38 353 ALA A N 1
ATOM 2769 C CA . ALA A 1 353 ? -20.129 -1.327 13.790 1.00 81.38 353 ALA A CA 1
ATOM 2770 C C . ALA A 1 353 ? -19.438 -2.697 13.675 1.00 81.38 353 ALA A C 1
ATOM 2772 O O . ALA A 1 353 ? -19.865 -3.673 14.303 1.00 81.38 353 ALA A O 1
ATOM 2773 N N . ILE A 1 354 ? -18.330 -2.752 12.942 1.00 88.31 354 ILE A N 1
ATOM 2774 C CA . ILE A 1 354 ? -17.465 -3.917 12.777 1.00 88.31 354 ILE A CA 1
ATOM 2775 C C . ILE A 1 354 ? -16.743 -4.217 14.088 1.00 88.31 354 ILE A C 1
ATOM 2777 O O . ILE A 1 354 ? -16.711 -5.377 14.498 1.00 88.31 354 ILE A O 1
ATOM 2781 N N . ALA A 1 355 ? -16.232 -3.203 14.799 1.00 89.69 355 ALA A N 1
ATOM 2782 C CA . ALA A 1 355 ? -15.572 -3.403 16.089 1.00 89.69 355 ALA A CA 1
ATOM 2783 C C . ALA A 1 355 ? -16.491 -4.106 17.090 1.00 89.69 355 ALA A C 1
ATOM 2785 O O . ALA A 1 355 ? -16.076 -5.053 17.759 1.00 89.69 355 ALA A O 1
ATOM 2786 N N . LYS A 1 356 ? -17.768 -3.705 17.153 1.00 88.06 356 LYS A N 1
ATOM 2787 C CA . LYS A 1 356 ? -18.768 -4.379 17.986 1.00 88.06 356 LYS A CA 1
ATOM 2788 C C . LYS A 1 356 ? -18.888 -5.859 17.622 1.00 88.06 356 LYS A C 1
ATOM 2790 O O . LYS A 1 356 ? -18.843 -6.702 18.517 1.00 88.06 356 LYS A O 1
ATOM 2795 N N . MET A 1 357 ? -19.021 -6.185 16.336 1.00 90.06 357 MET A N 1
ATOM 2796 C CA . MET A 1 357 ? -19.110 -7.576 15.877 1.00 90.06 357 MET A CA 1
ATOM 2797 C C . MET A 1 357 ? -17.837 -8.364 16.208 1.00 90.06 357 MET A C 1
ATOM 2799 O O . MET A 1 357 ? -17.928 -9.484 16.715 1.00 90.06 357 MET A O 1
ATOM 2803 N N . ALA A 1 358 ? -16.665 -7.762 15.993 1.00 91.88 358 ALA A N 1
ATOM 2804 C CA . ALA A 1 358 ? -15.364 -8.350 16.286 1.00 91.88 358 ALA A CA 1
ATOM 2805 C C . ALA A 1 358 ? -15.207 -8.658 17.782 1.00 91.88 358 ALA A C 1
ATOM 2807 O O . ALA A 1 358 ? -14.823 -9.767 18.139 1.00 91.88 358 ALA A O 1
ATOM 2808 N N . MET A 1 359 ? -15.586 -7.728 18.665 1.00 90.81 359 MET A N 1
ATOM 2809 C CA . MET A 1 359 ? -15.555 -7.934 20.118 1.00 90.81 359 MET A CA 1
ATOM 2810 C C . MET A 1 359 ? -16.538 -9.020 20.574 1.00 90.81 359 MET A C 1
ATOM 2812 O O . MET A 1 359 ? -16.240 -9.773 21.500 1.00 90.81 359 MET A O 1
ATOM 2816 N N . GLN A 1 360 ? -17.705 -9.141 19.930 1.00 91.31 360 GLN A N 1
ATOM 2817 C CA . GLN A 1 360 ? -18.634 -10.229 20.239 1.00 91.31 360 GLN A CA 1
ATOM 2818 C C . GLN A 1 360 ? -18.061 -11.596 19.840 1.00 91.31 360 GLN A C 1
ATOM 2820 O O . GLN A 1 360 ? -18.189 -12.545 20.614 1.00 91.31 360 GLN A O 1
ATOM 2825 N N . ILE A 1 361 ? -17.428 -11.701 18.663 1.00 92.00 361 ILE A N 1
ATOM 2826 C CA . ILE A 1 361 ? -16.716 -12.918 18.238 1.00 92.00 361 ILE A CA 1
ATOM 2827 C C . ILE A 1 361 ? -15.575 -13.216 19.217 1.00 92.00 361 ILE A C 1
ATOM 2829 O O . ILE A 1 361 ? -15.467 -14.339 19.698 1.00 92.00 361 ILE A O 1
ATOM 2833 N N . GLN A 1 362 ? -14.767 -12.211 19.565 1.00 91.81 362 GLN A N 1
ATOM 2834 C CA . GLN A 1 362 ? -13.649 -12.357 20.493 1.00 91.81 362 GLN A CA 1
ATOM 2835 C C . GLN A 1 362 ? -14.092 -12.923 21.847 1.00 91.81 362 GLN A C 1
ATOM 2837 O O . GLN A 1 362 ? -13.422 -13.808 22.367 1.00 91.81 362 GLN A O 1
ATOM 2842 N N . GLU A 1 363 ? -15.215 -12.453 22.404 1.00 89.75 363 GLU A N 1
ATOM 2843 C CA . GLU A 1 363 ? -15.777 -12.973 23.658 1.00 89.75 363 GLU A CA 1
ATOM 2844 C C . GLU A 1 363 ? -16.275 -14.418 23.520 1.00 89.75 363 GLU A C 1
ATOM 2846 O O . GLU A 1 363 ? -16.032 -15.249 24.394 1.00 89.75 363 GLU A O 1
ATOM 2851 N N . GLN A 1 364 ? -16.966 -14.717 22.420 1.00 90.44 364 GLN A N 1
ATOM 2852 C CA . GLN A 1 364 ? -17.573 -16.023 22.170 1.00 90.44 364 GLN A CA 1
ATOM 2853 C C . GLN A 1 364 ? -16.532 -17.119 21.905 1.00 90.44 364 GLN A C 1
ATOM 2855 O O . GLN A 1 364 ? -16.727 -18.257 22.328 1.00 90.44 364 GLN A O 1
ATOM 2860 N N . GLU A 1 365 ? -15.450 -16.780 21.206 1.00 90.50 365 GLU A N 1
ATOM 2861 C CA . GLU A 1 365 ? -14.407 -17.711 20.761 1.00 90.50 365 GLU A CA 1
ATOM 2862 C C . GLU A 1 365 ? -13.200 -17.751 21.714 1.00 90.50 365 GLU A C 1
ATOM 2864 O O . GLU A 1 365 ? -12.141 -18.268 21.356 1.00 90.50 365 GLU A O 1
ATOM 2869 N N . LYS A 1 366 ? -13.304 -17.202 22.936 1.00 89.38 366 LYS A N 1
ATOM 2870 C CA . LYS A 1 366 ? -12.192 -17.228 23.902 1.00 89.38 366 LYS A CA 1
ATOM 2871 C C . LYS A 1 366 ? -11.671 -18.659 24.114 1.00 89.38 366 LYS A C 1
ATOM 2873 O O . LYS A 1 366 ? -12.470 -19.564 24.361 1.00 89.38 366 LYS A O 1
ATOM 2878 N N . PRO A 1 367 ? -10.338 -18.875 24.099 1.00 92.50 367 PRO A N 1
ATOM 2879 C CA . PRO A 1 367 ? -9.258 -17.877 24.084 1.00 92.50 367 PRO A CA 1
ATOM 2880 C C . PRO A 1 367 ? -8.682 -17.545 22.688 1.00 92.50 367 PRO A C 1
ATOM 2882 O O . PRO A 1 367 ? -7.601 -16.965 22.605 1.00 92.50 367 PRO A O 1
ATOM 2885 N N . LEU A 1 368 ? -9.349 -17.929 21.593 1.00 92.81 368 LEU A N 1
ATOM 2886 C CA . LEU A 1 368 ? -8.786 -17.967 20.234 1.00 92.81 368 LEU A CA 1
ATOM 2887 C C . LEU A 1 368 ? -8.189 -16.637 19.748 1.00 92.81 368 LEU A C 1
ATOM 2889 O O . LEU A 1 368 ? -7.165 -16.658 19.061 1.00 92.81 368 LEU A O 1
ATOM 2893 N N . TYR A 1 369 ? -8.830 -15.522 20.106 1.00 94.56 369 TYR A N 1
ATOM 2894 C CA . TYR A 1 369 ? -8.485 -14.158 19.691 1.00 94.56 369 TYR A CA 1
ATOM 2895 C C . TYR A 1 369 ? -7.995 -13.287 20.862 1.00 94.56 369 TYR A C 1
ATOM 2897 O O . TYR A 1 369 ? -8.096 -12.063 20.812 1.00 94.56 369 TYR A O 1
ATOM 2905 N N . ASN A 1 370 ? -7.487 -13.889 21.944 1.00 91.94 370 ASN A N 1
ATOM 2906 C CA . ASN A 1 370 ? -7.007 -13.140 23.116 1.00 91.94 370 ASN A CA 1
ATOM 2907 C C . ASN A 1 370 ? -5.765 -12.281 22.828 1.00 91.94 370 ASN A C 1
ATOM 2909 O O . ASN A 1 370 ? -5.521 -11.320 23.544 1.00 91.94 370 ASN A O 1
ATOM 2913 N N . ASN A 1 371 ? -4.996 -12.623 21.794 1.00 93.88 371 ASN A N 1
ATOM 2914 C CA . ASN A 1 371 ? -3.819 -11.879 21.349 1.00 93.88 371 ASN A CA 1
ATOM 2915 C C . ASN A 1 371 ? -4.153 -10.724 20.386 1.00 93.88 371 ASN A C 1
ATOM 2917 O O . ASN A 1 371 ? -3.252 -10.110 19.820 1.00 93.88 371 ASN A O 1
ATOM 2921 N N . ILE A 1 372 ? -5.436 -10.450 20.148 1.00 96.06 372 ILE A N 1
ATOM 2922 C CA . ILE A 1 372 ? -5.882 -9.368 19.272 1.00 96.06 372 ILE A CA 1
ATOM 2923 C C . ILE A 1 372 ? -6.488 -8.259 20.124 1.00 96.06 372 ILE A C 1
ATOM 2925 O O . ILE A 1 372 ? -7.473 -8.473 20.827 1.00 96.06 372 ILE A O 1
ATOM 2929 N N . PHE A 1 373 ? -5.955 -7.047 20.019 1.00 94.69 373 PHE A N 1
ATOM 2930 C CA . PHE A 1 373 ? -6.580 -5.862 20.590 1.00 94.69 373 PHE A CA 1
ATOM 2931 C C . PHE A 1 373 ? -7.441 -5.165 19.532 1.00 94.69 373 PHE A C 1
ATOM 2933 O O . PHE A 1 373 ? -6.924 -4.638 18.546 1.00 94.69 373 PHE A O 1
ATOM 2940 N N . VAL A 1 374 ? -8.762 -5.160 19.735 1.00 92.81 374 VAL A N 1
ATOM 2941 C CA . VAL A 1 374 ? -9.700 -4.430 18.872 1.00 92.81 374 VAL A CA 1
ATOM 2942 C C . VAL A 1 374 ? -9.677 -2.952 19.252 1.00 92.81 374 VAL A C 1
ATOM 2944 O O . VAL A 1 374 ? -10.218 -2.554 20.283 1.00 92.81 374 VAL A O 1
ATOM 2947 N N . ASN A 1 375 ? -9.049 -2.139 18.409 1.00 91.25 375 ASN A N 1
ATOM 2948 C CA . ASN A 1 375 ? -9.005 -0.695 18.555 1.00 91.25 375 ASN A CA 1
ATOM 2949 C C . ASN A 1 375 ? -10.203 -0.046 17.848 1.00 91.25 375 ASN A C 1
ATOM 2951 O O . ASN A 1 375 ? -10.516 -0.355 16.697 1.00 91.25 375 ASN A O 1
ATOM 2955 N N . LEU A 1 376 ? -10.867 0.877 18.538 1.00 86.81 376 LEU A N 1
ATOM 2956 C CA . LEU A 1 376 ? -11.980 1.637 17.979 1.00 86.81 376 LEU A CA 1
ATOM 2957 C C . LEU A 1 376 ? -11.427 2.841 17.209 1.00 86.81 376 LEU A C 1
ATOM 2959 O O . LEU A 1 376 ? -10.544 3.541 17.705 1.00 86.81 376 LEU A O 1
ATOM 2963 N N . GLY A 1 377 ? -11.960 3.127 16.021 1.00 77.75 377 GLY A N 1
ATOM 2964 C CA . GLY A 1 377 ? -11.588 4.342 15.292 1.00 77.75 377 GLY A CA 1
ATOM 2965 C C . GLY A 1 377 ? -11.871 5.610 16.112 1.00 77.75 377 GLY A C 1
ATOM 2966 O O . GLY A 1 377 ? -13.009 5.836 16.523 1.00 77.75 377 GLY A O 1
ATOM 2967 N N . ALA A 1 378 ? -10.855 6.455 16.325 1.00 76.00 378 ALA A N 1
ATOM 2968 C CA . ALA A 1 378 ? -10.937 7.638 17.195 1.00 76.00 378 ALA A CA 1
ATOM 2969 C C . ALA A 1 378 ? -12.095 8.585 16.829 1.00 76.00 378 ALA A C 1
ATOM 2971 O O . ALA A 1 378 ? -12.844 9.017 17.702 1.00 76.00 378 ALA A O 1
ATOM 2972 N N . PHE A 1 379 ? -12.313 8.812 15.531 1.00 76.69 379 PHE A N 1
ATOM 2973 C CA . PHE A 1 379 ? -13.433 9.611 15.031 1.00 76.69 379 PHE A CA 1
ATOM 2974 C C . PHE A 1 379 ? -14.799 9.055 15.465 1.00 76.69 379 PHE A C 1
ATOM 2976 O O . PHE A 1 379 ? -15.675 9.795 15.907 1.00 76.69 379 PHE A O 1
ATOM 2983 N N . HIS A 1 380 ? -14.979 7.733 15.416 1.00 75.06 380 HIS A N 1
ATOM 2984 C CA . HIS A 1 380 ? -16.224 7.098 15.841 1.00 75.06 380 HIS A CA 1
ATOM 2985 C C . HIS A 1 380 ? -16.432 7.183 17.358 1.00 75.06 380 HIS A C 1
ATOM 2987 O O . HIS A 1 380 ? -17.571 7.322 17.809 1.00 75.06 380 HIS A O 1
ATOM 2993 N N . ILE A 1 381 ? -15.351 7.139 18.147 1.00 79.62 381 ILE A N 1
ATOM 2994 C CA . ILE A 1 381 ? -15.411 7.371 19.598 1.00 79.62 381 ILE A CA 1
ATOM 2995 C C . ILE A 1 381 ? -15.900 8.798 19.874 1.00 79.62 381 ILE A C 1
ATOM 2997 O O . ILE A 1 381 ? -16.817 8.988 20.674 1.00 79.62 381 ILE A O 1
ATOM 3001 N N . GLU A 1 382 ? -15.332 9.792 19.189 1.00 80.19 382 GLU A N 1
ATOM 3002 C CA . GLU A 1 382 ? -15.740 11.195 19.313 1.00 80.19 382 GLU A CA 1
ATOM 3003 C C . GLU A 1 382 ? -17.210 11.390 18.921 1.00 80.19 382 GLU A C 1
ATOM 3005 O O . GLU A 1 382 ? -17.980 11.980 19.680 1.00 80.19 382 GLU A O 1
ATOM 3010 N N . MET A 1 383 ? -17.647 10.823 17.792 1.00 77.88 383 MET A N 1
ATOM 3011 C CA . MET A 1 383 ? -19.051 10.874 17.371 1.00 77.88 383 MET A CA 1
ATOM 3012 C C . MET A 1 383 ? -19.992 10.213 18.386 1.00 77.88 383 MET A C 1
ATOM 3014 O O . MET A 1 383 ? -21.057 10.756 18.695 1.00 77.88 383 MET A O 1
ATOM 3018 N N . ALA A 1 384 ? -19.615 9.054 18.935 1.00 79.38 384 ALA A N 1
ATOM 3019 C CA . ALA A 1 384 ? -20.398 8.378 19.965 1.00 79.38 384 ALA A CA 1
ATOM 3020 C C . ALA A 1 384 ? -20.514 9.234 21.238 1.00 79.38 384 ALA A C 1
ATOM 3022 O O . ALA A 1 384 ? -21.592 9.314 21.836 1.00 79.38 384 ALA A O 1
ATOM 3023 N N . PHE A 1 385 ? -19.436 9.923 21.620 1.00 82.06 385 PHE A N 1
ATOM 3024 C CA . PHE A 1 385 ? -19.427 10.855 22.743 1.00 82.06 385 PHE A CA 1
ATOM 3025 C C . PHE A 1 385 ? -20.324 12.077 22.494 1.00 82.06 385 PHE A C 1
ATOM 3027 O O . PHE A 1 385 ? -21.170 12.394 23.335 1.00 82.06 385 PHE A O 1
ATOM 3034 N N . PHE A 1 386 ? -20.235 12.717 21.323 1.00 79.25 386 PHE A N 1
ATOM 3035 C CA . PHE A 1 386 ? -21.115 13.837 20.968 1.00 79.25 386 PHE A CA 1
ATOM 3036 C C . PHE A 1 386 ? -22.588 13.435 20.935 1.00 79.25 386 PHE A C 1
ATOM 3038 O O . PHE A 1 386 ? -23.440 14.188 21.404 1.00 79.25 386 PHE A O 1
ATOM 3045 N N . LYS A 1 387 ? -22.899 12.225 20.467 1.00 78.44 387 LYS A N 1
ATOM 3046 C CA . LYS A 1 387 ? -24.256 11.671 20.515 1.00 78.44 387 LYS A CA 1
ATOM 3047 C C . LYS A 1 387 ? -24.743 11.461 21.949 1.00 78.44 387 LYS A C 1
ATOM 3049 O O . LYS A 1 387 ? -25.906 11.736 22.244 1.00 78.44 387 LYS A O 1
ATOM 3054 N N . ALA A 1 388 ? -23.876 10.998 22.851 1.00 83.06 388 ALA A N 1
ATOM 3055 C CA . ALA A 1 388 ? -24.214 10.855 24.265 1.00 83.06 388 ALA A CA 1
ATOM 3056 C C . ALA A 1 388 ? -24.521 12.216 24.911 1.00 83.06 388 ALA A C 1
ATOM 3058 O O . ALA A 1 388 ? -25.542 12.351 25.587 1.00 83.06 388 ALA A O 1
ATOM 3059 N N . ILE A 1 389 ? -23.704 13.241 24.632 1.00 81.94 389 ILE A N 1
ATOM 3060 C CA . ILE A 1 389 ? -23.978 14.626 25.045 1.00 81.94 389 ILE A CA 1
ATOM 3061 C C . ILE A 1 389 ? -25.304 15.100 24.457 1.00 81.94 389 ILE A C 1
ATOM 3063 O O . ILE A 1 389 ? -26.155 15.583 25.196 1.00 81.94 389 ILE A O 1
ATOM 3067 N N . GLY A 1 390 ? -25.504 14.914 23.151 1.00 80.62 390 GLY A N 1
ATOM 3068 C CA . GLY A 1 390 ? -26.724 15.282 22.441 1.00 80.62 390 GLY A CA 1
ATOM 3069 C C . GLY A 1 390 ? -27.968 14.685 23.088 1.00 80.62 390 GLY A C 1
ATOM 3070 O O . GLY A 1 390 ? -28.961 15.380 23.277 1.00 80.62 390 GLY A O 1
ATOM 3071 N N . LYS A 1 391 ? -27.894 13.417 23.508 1.00 83.69 391 LYS A N 1
ATOM 3072 C CA . LYS A 1 391 ? -28.987 12.751 24.217 1.00 83.69 391 LYS A CA 1
ATOM 3073 C C . LYS A 1 391 ? -29.204 13.292 25.629 1.00 83.69 391 LYS A C 1
ATOM 3075 O O . LYS A 1 391 ? -30.345 13.348 26.075 1.00 83.69 391 LYS A O 1
ATOM 3080 N N . TYR A 1 392 ? -28.131 13.668 26.319 1.00 82.50 392 TYR A N 1
ATOM 3081 C CA . TYR A 1 392 ? -28.184 14.248 27.659 1.00 82.50 392 TYR A CA 1
ATOM 3082 C C . TYR A 1 392 ? -28.798 15.656 27.667 1.00 82.50 392 TYR A C 1
ATOM 3084 O O . TYR A 1 392 ? -29.561 15.984 28.571 1.00 82.50 392 TYR A O 1
ATOM 3092 N N . ILE A 1 393 ? -28.496 16.475 26.655 1.00 81.69 393 ILE A N 1
ATOM 3093 C CA . ILE A 1 393 ? -29.006 17.852 26.528 1.00 81.69 393 ILE A CA 1
ATOM 3094 C C . ILE A 1 393 ? -30.319 17.944 25.736 1.00 81.69 393 ILE A C 1
ATOM 3096 O O . ILE A 1 393 ? -30.865 19.039 25.586 1.00 81.69 393 ILE A O 1
ATOM 3100 N N . ASP A 1 394 ? -30.827 16.828 25.215 1.00 80.69 394 ASP A N 1
ATOM 3101 C CA . ASP A 1 394 ? -32.104 16.774 24.500 1.00 80.69 394 ASP A CA 1
ATOM 3102 C C . ASP A 1 394 ? -33.220 17.313 25.412 1.00 80.69 394 ASP A C 1
ATOM 3104 O O . ASP A 1 394 ? -33.287 16.985 26.598 1.00 80.69 394 ASP A O 1
ATOM 3108 N N . CYS A 1 395 ? -34.074 18.186 24.874 1.00 80.12 395 CYS A N 1
ATOM 3109 C CA . CYS A 1 395 ? -35.145 18.875 25.611 1.00 80.12 395 CYS A CA 1
ATOM 3110 C C . CYS A 1 395 ? -34.698 19.784 26.780 1.00 80.12 395 CYS A C 1
ATOM 3112 O O . CYS A 1 395 ? -35.543 20.219 27.562 1.00 80.12 395 CYS A O 1
ATOM 3114 N N . SER A 1 396 ? -33.407 20.109 26.912 1.00 85.00 396 SER A N 1
ATOM 3115 C CA . SER A 1 396 ? -32.920 21.020 27.966 1.00 85.00 396 SER A CA 1
ATOM 3116 C C . SER A 1 396 ? -33.143 22.511 27.671 1.00 85.00 396 SER A C 1
ATOM 3118 O O . SER A 1 396 ? -32.909 23.345 28.542 1.00 85.00 396 SER A O 1
ATOM 3120 N N . GLY A 1 397 ? -33.545 22.869 26.447 1.00 82.12 397 GLY A N 1
ATOM 3121 C CA . GLY A 1 397 ? -33.598 24.261 25.983 1.00 82.12 397 GLY A CA 1
ATOM 3122 C C . GLY A 1 397 ? -32.239 24.825 25.538 1.00 82.12 397 GLY A C 1
ATOM 3123 O O . GLY A 1 397 ? -32.175 25.914 24.970 1.00 82.12 397 GLY A O 1
ATOM 3124 N N . LEU A 1 398 ? -31.134 24.108 25.794 1.00 80.56 398 LEU A N 1
ATOM 3125 C CA . LEU A 1 398 ? -29.775 24.578 25.506 1.00 80.56 398 LEU A CA 1
ATOM 3126 C C . LEU A 1 398 ? -29.522 24.731 24.001 1.00 80.56 398 LEU A C 1
ATOM 3128 O O . LEU A 1 398 ? -28.829 25.655 23.581 1.00 80.56 398 LEU A O 1
ATOM 3132 N N . VAL A 1 399 ? -30.097 23.845 23.186 1.00 77.75 399 VAL A N 1
ATOM 3133 C CA . VAL A 1 399 ? -29.966 23.899 21.725 1.00 77.75 399 VAL A CA 1
ATOM 3134 C C . VAL A 1 399 ? -30.648 25.154 21.184 1.00 77.75 399 VAL A C 1
ATOM 3136 O O . VAL A 1 399 ? -30.071 25.858 20.362 1.00 77.75 399 VAL A O 1
ATOM 3139 N N . GLU A 1 400 ? -31.838 25.478 21.684 1.00 82.06 400 GLU A N 1
ATOM 3140 C CA . GLU A 1 400 ? -32.593 26.674 21.319 1.00 82.06 400 GLU A CA 1
ATOM 3141 C C . GLU A 1 400 ? -31.841 27.947 21.710 1.00 82.06 400 GLU A C 1
ATOM 3143 O O . GLU A 1 400 ? -31.773 28.874 20.906 1.00 82.06 400 GLU A O 1
ATOM 3148 N N . VAL A 1 401 ? -31.218 27.972 22.894 1.00 83.69 401 VAL A N 1
ATOM 3149 C CA . VAL A 1 401 ? -30.368 29.092 23.329 1.00 83.69 401 VAL A CA 1
ATOM 3150 C C . VAL A 1 401 ? -29.178 29.278 22.386 1.00 83.69 401 VAL A C 1
ATOM 3152 O O . VAL A 1 401 ? -28.920 30.397 21.956 1.00 83.69 401 VAL A O 1
ATOM 3155 N N . LEU A 1 402 ? -28.473 28.201 22.024 1.00 80.06 402 LEU A N 1
ATOM 3156 C CA . LEU A 1 402 ? -27.324 28.266 21.110 1.00 80.06 402 LEU A CA 1
ATOM 3157 C C . LEU A 1 402 ? -27.714 28.724 19.699 1.00 80.06 402 LEU A C 1
ATOM 3159 O O . LEU A 1 402 ? -26.949 29.443 19.055 1.00 80.06 402 LEU A O 1
ATOM 3163 N N . VAL A 1 403 ? -28.902 28.332 19.231 1.00 80.81 403 VAL A N 1
ATOM 3164 C CA . VAL A 1 403 ? -29.441 28.767 17.936 1.00 80.81 403 VAL A CA 1
ATOM 3165 C C . VAL A 1 403 ? -29.862 30.234 17.974 1.00 80.81 403 VAL A C 1
ATOM 3167 O O . VAL A 1 403 ? -29.533 30.985 17.061 1.00 80.81 403 VAL A O 1
ATOM 3170 N N . GLN A 1 404 ? -30.550 30.668 19.033 1.00 83.62 404 GLN A N 1
ATOM 3171 C CA . GLN A 1 404 ? -30.963 32.066 19.203 1.00 83.62 404 GLN A CA 1
ATOM 3172 C C . GLN A 1 404 ? -29.784 33.013 19.436 1.00 83.62 404 GLN A C 1
ATOM 3174 O O . GLN A 1 404 ? -29.846 34.168 19.033 1.00 83.62 404 GLN A O 1
ATOM 3179 N N . ALA A 1 405 ? -28.713 32.528 20.063 1.00 82.06 405 ALA A N 1
ATOM 3180 C CA . ALA A 1 405 ? -27.470 33.268 20.244 1.00 82.06 405 ALA A CA 1
ATOM 3181 C C . ALA A 1 405 ? -26.597 33.310 18.973 1.00 82.06 405 ALA A C 1
ATOM 3183 O O . ALA A 1 405 ? -25.474 33.802 19.040 1.00 82.06 405 ALA A O 1
ATOM 3184 N N . GLU A 1 406 ? -27.075 32.763 17.847 1.00 76.44 406 GLU A N 1
ATOM 3185 C CA . GLU A 1 406 ? -26.360 32.673 16.563 1.00 76.44 406 GLU A CA 1
ATOM 3186 C C . GLU A 1 406 ? -25.008 31.935 16.645 1.00 76.44 406 GLU A C 1
ATOM 3188 O O . GLU A 1 406 ? -24.171 32.031 15.750 1.00 76.44 406 GLU A O 1
ATOM 3193 N N . VAL A 1 407 ? -24.801 31.139 17.701 1.00 72.06 407 VAL A N 1
ATOM 3194 C CA . VAL A 1 407 ? -23.588 30.327 17.890 1.00 72.06 407 VAL A CA 1
ATOM 3195 C C . VAL A 1 407 ? -23.622 29.092 16.987 1.00 72.06 407 VAL A C 1
ATOM 3197 O O . VAL A 1 407 ? -22.588 28.657 16.483 1.00 72.06 407 VAL A O 1
ATOM 3200 N N . LEU A 1 408 ? -24.810 28.519 16.764 1.00 67.44 408 LEU A N 1
ATOM 3201 C CA . LEU A 1 408 ? -25.020 27.368 15.884 1.00 67.44 408 LEU A CA 1
ATOM 3202 C C . LEU A 1 408 ? -26.232 27.592 14.979 1.00 67.44 408 LEU A C 1
ATOM 3204 O O . LEU A 1 408 ? -27.307 27.962 15.440 1.00 67.44 408 LEU A O 1
ATOM 3208 N N . ALA A 1 409 ? -26.101 27.286 13.689 1.00 72.81 409 ALA A N 1
ATOM 3209 C CA . ALA A 1 409 ? -27.254 27.271 12.794 1.00 72.81 409 ALA A CA 1
ATOM 3210 C C . ALA A 1 409 ? -28.212 26.127 13.176 1.00 72.81 409 ALA A C 1
ATOM 3212 O O . ALA A 1 409 ? -27.779 24.997 13.409 1.00 72.81 409 ALA A O 1
ATOM 3213 N N . GLY A 1 410 ? -29.524 26.387 13.185 1.00 65.94 410 GLY A N 1
ATOM 3214 C CA . GLY A 1 410 ? -30.538 25.411 13.621 1.00 65.94 410 GLY A CA 1
ATOM 3215 C C . GLY A 1 410 ? -30.582 24.099 12.821 1.00 65.94 410 GLY A C 1
ATOM 3216 O O . GLY A 1 410 ? -31.064 23.089 13.325 1.00 65.94 410 GLY A O 1
ATOM 3217 N N . GLY A 1 411 ? -30.050 24.079 11.594 1.00 66.62 411 GLY A N 1
ATOM 3218 C CA . GLY A 1 411 ? -29.864 22.845 10.819 1.00 66.62 411 GLY A CA 1
ATOM 3219 C C . GLY A 1 411 ? -28.663 22.007 11.279 1.00 66.62 411 GLY A C 1
ATOM 3220 O O . GLY A 1 411 ? -28.734 20.779 11.283 1.00 66.62 411 GLY A O 1
ATOM 3221 N N . SER A 1 412 ? -27.588 22.663 11.726 1.00 63.78 412 SER A N 1
ATOM 3222 C CA . SER A 1 412 ? -26.316 22.032 12.107 1.00 63.78 412 SER A CA 1
ATOM 3223 C C . SER A 1 412 ? -26.379 21.313 13.457 1.00 63.78 412 SER A C 1
ATOM 3225 O O . SER A 1 412 ? -25.619 20.382 13.713 1.00 63.78 412 SER A O 1
ATOM 3227 N N . THR A 1 413 ? -27.300 21.713 14.336 1.00 61.53 413 THR A N 1
ATOM 3228 C CA . THR A 1 413 ? -27.488 21.089 15.655 1.00 61.53 413 THR A CA 1
ATOM 3229 C C . THR A 1 413 ? -28.056 19.676 15.538 1.00 61.53 413 THR A C 1
ATOM 3231 O O . THR A 1 413 ? -27.590 18.762 16.218 1.00 61.53 413 THR A O 1
ATOM 3234 N N . ASN A 1 414 ? -29.010 19.467 14.627 1.00 63.53 414 ASN A N 1
ATOM 3235 C CA . ASN A 1 414 ? -29.563 18.145 14.346 1.00 63.53 414 ASN A CA 1
ATOM 3236 C C . ASN A 1 414 ? -28.532 17.231 13.671 1.00 63.53 414 ASN A C 1
ATOM 3238 O O . ASN A 1 414 ? -28.478 16.049 13.998 1.00 63.53 414 ASN A O 1
ATOM 3242 N N . SER A 1 415 ? -27.684 17.748 12.775 1.00 61.22 415 SER A N 1
ATOM 3243 C CA . SER A 1 415 ? -26.631 16.922 12.175 1.00 61.22 415 SER A CA 1
ATOM 3244 C C . SER A 1 415 ? -25.552 16.544 13.189 1.00 61.22 415 SER A C 1
ATOM 3246 O O . SER A 1 415 ? -25.147 15.395 13.214 1.00 61.22 415 SER A O 1
ATOM 3248 N N . PHE A 1 416 ? -25.124 17.457 14.065 1.00 64.44 416 PHE A N 1
ATOM 3249 C CA . PHE A 1 416 ? -24.015 17.196 14.991 1.00 64.44 416 PHE A CA 1
ATOM 3250 C C . PHE A 1 416 ? -24.417 16.348 16.210 1.00 64.44 416 PHE A C 1
ATOM 3252 O O . PHE A 1 416 ? -23.730 15.393 16.560 1.00 64.44 416 PHE A O 1
ATOM 3259 N N . PHE A 1 417 ? -25.555 16.652 16.846 1.00 66.56 417 PHE A N 1
ATOM 3260 C CA . PHE A 1 417 ? -25.980 15.977 18.081 1.00 66.56 417 PHE A CA 1
ATOM 3261 C C . PHE A 1 417 ? -26.908 14.777 17.856 1.00 66.56 417 PHE A C 1
ATOM 3263 O O . PHE A 1 417 ? -27.120 13.993 18.784 1.00 66.56 417 PHE A O 1
ATOM 3270 N N . ARG A 1 418 ? -27.484 14.625 16.653 1.00 58.66 418 ARG A N 1
ATOM 3271 C CA . ARG A 1 418 ? -28.421 13.531 16.336 1.00 58.66 418 ARG A CA 1
ATOM 3272 C C . ARG A 1 418 ? -27.971 12.610 15.200 1.00 58.66 418 ARG A C 1
ATOM 3274 O O . ARG A 1 418 ? -28.708 11.667 14.906 1.00 58.66 418 ARG A O 1
ATOM 3281 N N . GLN A 1 419 ? -26.797 12.807 14.586 1.00 50.47 419 GLN A N 1
ATOM 3282 C CA . GLN A 1 419 ? -26.297 11.855 13.585 1.00 50.47 419 GLN A CA 1
ATOM 3283 C C . GLN A 1 419 ? -26.135 10.448 14.175 1.00 50.47 419 GLN A C 1
ATOM 3285 O O . GLN A 1 419 ? -25.668 10.244 15.300 1.00 50.47 419 GLN A O 1
ATOM 3290 N N . GLN A 1 420 ? -26.548 9.452 13.391 1.00 41.66 420 GLN A N 1
ATOM 3291 C CA . GLN A 1 420 ? -26.264 8.056 13.678 1.00 41.66 420 GLN A CA 1
ATOM 3292 C C . GLN A 1 420 ? -24.771 7.813 13.434 1.00 41.66 420 GLN A C 1
ATOM 3294 O O . GLN A 1 420 ? -24.340 7.742 12.291 1.00 41.66 420 GLN A O 1
ATOM 3299 N N . ALA A 1 421 ? -23.986 7.667 14.504 1.00 37.53 421 ALA A N 1
ATOM 3300 C CA . ALA A 1 421 ? -22.875 6.722 14.458 1.00 37.53 421 ALA A CA 1
ATOM 3301 C C . ALA A 1 421 ? -23.503 5.349 14.170 1.00 37.53 421 ALA A C 1
ATOM 3303 O O . ALA A 1 421 ? -24.366 4.919 14.952 1.00 37.53 421 ALA A O 1
ATOM 3304 N N . PHE A 1 422 ? -23.185 4.777 13.009 1.00 37.88 422 PHE A N 1
ATOM 3305 C CA . PHE A 1 422 ? -23.583 3.419 12.648 1.00 37.88 422 PHE A CA 1
ATOM 3306 C C . PHE A 1 422 ? -22.809 2.407 13.491 1.00 37.88 422 PHE A C 1
ATOM 3308 O O . PHE A 1 422 ? -21.597 2.631 13.715 1.00 37.88 422 PHE A O 1
#

Secondary structure (DSSP, 8-state):
--HHHHHHHHHHHHHHHHHHHHHHHHHHHHHHHT----PPPSS--HHHHHHBS-PPPHHHHHHHHHHHH-S-------HHHHHHHHHHHHHHHHHHTTTSS-BHHHHHHHHHHHHHH--HHHHHHHHHTTSS--HHHHHHHHHHHHHHHHHHT-SS-TTS--STT--EEEEEEEEEE----TTS-S-EEEEEEEEEEE--TT--------------------S----SS--SSPPP----PPP--------PPPPPHHHHHHHHHHHHHHHHHHHHHHHHHHHHHTTSTTPPPHHHHHHHH----PPPEEEEEPPPBSS-TTSHHHHHHHHHHHHHHHHHTT-S-EEEEE-HHHHHHHHHHHHHTTTTTTTEEEEEPHHHHHHHHHHHHHHHHTTSSHHHHHHHTTSS-HHHHHHHHH----

Sequence (422 aa):
MDVSVMANNFKLLETKNDYEFENVAYYLRSCIKNIDAHPLPRNVTADDIIRGECDIPEQLFDFMRNVIQGPNISDENSDKLKVKITSICSDIIYAVTRGTCKPAKSLTLGLAMKSLTNSRQVITILNRYGHTIGYNLAEELETEMTYTSIQDNKVIPKGIIAANGHSTHVAFDNFDRFVDTTSGKDTMYDIVGIIYQFSSNGADNFDDGAATTSSALEVNDNENGGPTRKRRRFSEISREIRPYYSKPKASMQLITVDSFTNTMNLCKAAAKIAIDKDLLWIMSLSRIDSVPMWLGYNCMISSDHSEKQKIEYLSPINSSPTSYAIVNETLNMAKEIAEKCQQPEIIVTYDLAIAKMAMQIQEQEKPLYNNIFVNLGAFHIEMAFFKAIGKYIDCSGLVEVLVQAEVLAGGSTNSFFRQQAF

Solvent-accessible surface area (backbone atoms only — not comparable to full-atom values): 24746 Å² total; per-residue (Å²): 133,68,65,66,60,53,53,52,51,52,53,50,52,51,56,51,51,53,51,53,54,51,50,52,52,51,50,51,51,47,56,61,74,66,53,76,69,48,75,80,58,86,71,30,49,72,65,53,39,63,58,28,20,35,79,82,55,65,71,56,51,53,51,46,44,37,72,75,65,42,94,84,67,78,89,77,77,49,66,71,54,54,53,52,47,55,50,50,52,31,32,51,46,21,52,77,49,70,58,74,46,45,22,22,54,24,46,44,50,28,44,49,49,39,73,76,62,70,38,65,65,61,35,46,53,39,26,73,73,38,53,24,43,47,53,70,57,42,46,27,50,53,32,35,29,52,50,36,54,58,73,66,61,60,82,69,49,90,90,58,77,68,38,68,86,50,60,58,35,37,36,44,43,82,41,73,45,62,81,88,41,98,75,72,69,80,53,46,41,20,31,37,34,39,38,38,32,46,65,65,91,84,67,92,66,89,71,91,78,74,89,76,84,70,81,77,76,84,73,80,91,75,88,81,93,72,79,98,60,88,51,77,65,78,73,88,79,77,78,86,74,62,82,58,85,75,81,63,58,83,79,76,79,79,79,54,70,66,60,54,52,51,53,52,60,73,42,44,64,60,52,50,53,51,51,54,52,53,52,51,51,60,55,37,65,79,74,42,88,86,63,58,59,73,67,56,43,50,61,72,76,51,81,88,79,74,80,63,64,53,75,49,70,41,84,66,42,95,45,50,68,89,37,65,30,49,45,50,48,54,51,50,51,50,50,53,49,20,60,55,22,59,41,85,56,26,48,38,34,22,48,58,53,50,37,52,54,42,53,14,44,38,62,65,48,61,72,78,45,71,47,51,46,81,39,68,39,66,68,53,54,52,50,50,49,42,29,51,52,30,61,70,49,55,94,65,57,56,66,60,50,37,33,75,67,69,75,38,59,77,71,55,53,52,56,62,32,61,52,79,76,97

Radius of gyration: 31.69 Å; Cα contacts (8 Å, |Δi|>4): 465; chains: 1; bounding box: 83×73×96 Å

pLDDT: mean 79.49, std 17.56, range [24.28, 96.25]